Protein AF-0000000072250771 (afdb_homodimer)

Structure (mmCIF, N/CA/C/O backbone):
data_AF-0000000072250771-model_v1
#
loop_
_entity.id
_entity.type
_entity.pdbx_description
1 polymer 'IclR family transcriptional regulator, pca regulon regulatory protein'
#
loop_
_atom_site.group_PDB
_atom_site.id
_atom_site.type_symbol
_atom_site.label_atom_id
_atom_site.label_alt_id
_atom_site.label_comp_id
_atom_site.label_asym_id
_atom_site.label_entity_id
_atom_site.label_seq_id
_atom_site.pdbx_PDB_ins_code
_atom_site.Cartn_x
_atom_site.Cartn_y
_atom_site.Cartn_z
_atom_site.occupancy
_atom_site.B_iso_or_equiv
_atom_site.auth_seq_id
_atom_site.auth_comp_id
_atom_site.auth_asym_id
_atom_site.auth_atom_id
_atom_site.pdbx_PDB_model_num
ATOM 1 N N . MET A 1 1 ? -39.625 -20.531 2.582 1 34.91 1 MET A N 1
ATOM 2 C CA . MET A 1 1 ? -38.719 -19.891 3.533 1 34.91 1 MET A CA 1
ATOM 3 C C . MET A 1 1 ? -37.281 -19.938 3.031 1 34.91 1 MET A C 1
ATOM 5 O O . MET A 1 1 ? -36.812 -20.984 2.582 1 34.91 1 MET A O 1
ATOM 9 N N . PRO A 1 2 ? -36.719 -18.891 2.564 1 40.97 2 PRO A N 1
ATOM 10 C CA . PRO A 1 2 ? -35.406 -19.234 1.994 1 40.97 2 PRO A CA 1
ATOM 11 C C . PRO A 1 2 ? -34.562 -20.141 2.904 1 40.97 2 PRO A C 1
ATOM 13 O O . PRO A 1 2 ? -34.688 -20.062 4.129 1 40.97 2 PRO A O 1
ATOM 16 N N . SER A 1 3 ? -34.156 -21.312 2.637 1 45.94 3 SER A N 1
ATOM 17 C CA . SER A 1 3 ? -33.594 -22.359 3.475 1 45.94 3 SER A CA 1
ATOM 18 C C . SER A 1 3 ? -32.438 -21.812 4.32 1 45.94 3 SER A C 1
ATOM 20 O O . SER A 1 3 ? -31.531 -21.172 3.799 1 45.94 3 SER A O 1
ATOM 22 N N . LEU A 1 4 ? -32.594 -21.641 5.684 1 51.75 4 LEU A N 1
ATOM 23 C CA . LEU A 1 4 ? -31.766 -21.281 6.824 1 51.75 4 LEU A CA 1
ATOM 24 C C . LEU A 1 4 ? -30.344 -21.781 6.641 1 51.75 4 LEU A C 1
ATOM 26 O O . LEU A 1 4 ? -29.406 -21.266 7.281 1 51.75 4 LEU A O 1
ATOM 30 N N . ASP A 1 5 ? -29.984 -22.734 5.852 1 63.88 5 ASP A N 1
ATOM 31 C CA . ASP A 1 5 ? -28.703 -23.453 5.801 1 63.88 5 ASP A CA 1
ATOM 32 C C . ASP A 1 5 ? -27.969 -23.156 4.496 1 63.88 5 ASP A C 1
ATOM 34 O O . ASP A 1 5 ? -27.078 -23.922 4.094 1 63.88 5 ASP A O 1
ATOM 38 N N . ALA A 1 6 ? -28.234 -22.078 3.854 1 83.31 6 ALA A N 1
ATOM 39 C CA . ALA A 1 6 ? -27.656 -21.906 2.523 1 83.31 6 ALA A CA 1
ATOM 40 C C . ALA A 1 6 ? -26.266 -21.297 2.607 1 83.31 6 ALA A C 1
ATOM 42 O O . ALA A 1 6 ? -26 -20.453 3.48 1 83.31 6 ALA A O 1
ATOM 43 N N . PHE A 1 7 ? -25.375 -21.891 1.889 1 91.44 7 PHE A N 1
ATOM 44 C CA . PHE A 1 7 ? -23.984 -21.422 1.813 1 91.44 7 PHE A CA 1
ATOM 45 C C . PHE A 1 7 ? -23.734 -20.703 0.499 1 91.44 7 PHE A C 1
ATOM 47 O O . PHE A 1 7 ? -24.344 -21.031 -0.524 1 91.44 7 PHE A O 1
ATOM 54 N N . LEU A 1 8 ? -23.016 -19.594 0.666 1 91.75 8 LEU A N 1
ATOM 55 C CA . LEU A 1 8 ? -22.438 -18.938 -0.507 1 91.75 8 LEU A CA 1
ATOM 56 C C . LEU A 1 8 ? -21.031 -19.453 -0.771 1 91.75 8 LEU A C 1
ATOM 58 O O . LEU A 1 8 ? -20.25 -19.672 0.166 1 91.75 8 LEU A O 1
ATOM 62 N N . GLU A 1 9 ? -20.75 -19.703 -1.998 1 90.81 9 GLU A N 1
ATOM 63 C CA . GLU A 1 9 ? -19.406 -20.125 -2.393 1 90.81 9 GLU A CA 1
ATOM 64 C C . GLU A 1 9 ? -18.75 -19.078 -3.299 1 90.81 9 GLU A C 1
ATOM 66 O O . GLU A 1 9 ? -19.344 -18.672 -4.301 1 90.81 9 GLU A O 1
ATOM 71 N N . HIS A 1 10 ? -17.594 -18.641 -2.896 1 87.94 10 HIS A N 1
ATOM 72 C CA . HIS A 1 10 ? -16.875 -17.672 -3.713 1 87.94 10 HIS A CA 1
ATOM 73 C C . HIS A 1 10 ? -16.5 -18.266 -5.066 1 87.94 10 HIS A C 1
ATOM 75 O O . HIS A 1 10 ? -15.953 -19.375 -5.133 1 87.94 10 HIS A O 1
ATOM 81 N N . PRO A 1 11 ? -16.703 -17.625 -6.059 1 77.5 11 PRO A N 1
ATOM 82 C CA . PRO A 1 11 ? -16.547 -18.203 -7.398 1 77.5 11 PRO A CA 1
ATOM 83 C C . PRO A 1 11 ? -15.109 -18.594 -7.707 1 77.5 11 PRO A C 1
ATOM 85 O O . PRO A 1 11 ? -14.875 -19.609 -8.375 1 77.5 11 PRO A O 1
ATOM 88 N N . ASN A 1 12 ? -14.156 -17.875 -7.164 1 75.56 12 ASN A N 1
ATOM 89 C CA . ASN A 1 12 ? -12.758 -18.125 -7.527 1 75.56 12 ASN A CA 1
ATOM 90 C C . ASN A 1 12 ? -12.031 -18.922 -6.441 1 75.56 12 ASN A C 1
ATOM 92 O O . ASN A 1 12 ? -11.406 -19.938 -6.723 1 75.56 12 ASN A O 1
ATOM 96 N N . SER A 1 13 ? -12.227 -18.516 -5.219 1 78.44 13 SER A N 1
ATOM 97 C CA . SER A 1 13 ? -11.469 -19.125 -4.129 1 78.44 13 SER A CA 1
ATOM 98 C C . SER A 1 13 ? -12.18 -20.359 -3.588 1 78.44 13 SER A C 1
ATOM 100 O O . SER A 1 13 ? -11.586 -21.141 -2.848 1 78.44 13 SER A O 1
ATOM 102 N N . HIS A 1 14 ? -13.531 -20.5 -3.83 1 81.44 14 HIS A N 1
ATOM 103 C CA . HIS A 1 14 ? -14.367 -21.609 -3.389 1 81.44 14 HIS A CA 1
ATOM 104 C C . HIS A 1 14 ? -14.555 -21.594 -1.874 1 81.44 14 HIS A C 1
ATOM 106 O O . HIS A 1 14 ? -14.938 -22.594 -1.279 1 81.44 14 HIS A O 1
ATOM 112 N N . GLU A 1 15 ? -14.203 -20.484 -1.358 1 88.19 15 GLU A N 1
ATOM 113 C CA . GLU A 1 15 ? -14.508 -20.281 0.056 1 88.19 15 GLU A CA 1
ATOM 114 C C . GLU A 1 15 ? -16.016 -20.234 0.296 1 88.19 15 GLU A C 1
ATOM 116 O O . GLU A 1 15 ? -16.75 -19.656 -0.504 1 88.19 15 GLU A O 1
ATOM 121 N N . LYS A 1 16 ? -16.438 -20.828 1.458 1 93.56 16 LYS A N 1
ATOM 122 C CA . LYS A 1 16 ? -17.875 -20.891 1.75 1 93.56 16 LYS A CA 1
ATOM 123 C C . LYS A 1 16 ? -18.219 -20.062 2.994 1 93.56 16 LYS A C 1
ATOM 125 O O . LYS A 1 16 ? -17.391 -19.953 3.906 1 93.56 16 LYS A O 1
ATOM 130 N N . ILE A 1 17 ? -19.375 -19.438 2.924 1 94.38 17 ILE A N 1
ATOM 131 C CA . ILE A 1 17 ? -19.891 -18.688 4.066 1 94.38 17 ILE A CA 1
ATOM 132 C C . ILE A 1 17 ? -21.406 -18.875 4.168 1 94.38 17 ILE A C 1
ATOM 134 O O . ILE A 1 17 ? -22.094 -18.953 3.148 1 94.38 17 ILE A O 1
ATOM 138 N N . ARG A 1 18 ? -21.828 -19.031 5.387 1 94.75 18 ARG A N 1
ATOM 139 C CA . ARG A 1 18 ? -23.281 -19.062 5.559 1 94.75 18 ARG A CA 1
ATOM 140 C C . ARG A 1 18 ? -23.922 -17.766 5.078 1 94.75 18 ARG A C 1
ATOM 142 O O . ARG A 1 18 ? -23.391 -16.672 5.336 1 94.75 18 ARG A O 1
ATOM 149 N N . GLN A 1 19 ? -25 -17.891 4.445 1 93.25 19 GLN A N 1
ATOM 150 C CA . GLN A 1 19 ? -25.688 -16.719 3.893 1 93.25 19 GLN A CA 1
ATOM 151 C C . GLN A 1 19 ? -26.031 -15.711 4.988 1 93.25 19 GLN A C 1
ATOM 153 O O . GLN A 1 19 ? -25.922 -14.5 4.777 1 93.25 19 GLN A O 1
ATOM 158 N N . GLU A 1 20 ? -26.406 -16.188 6.098 1 93.19 20 GLU A N 1
ATOM 159 C CA . GLU A 1 20 ? -26.828 -15.32 7.195 1 93.19 20 GLU A CA 1
ATOM 160 C C . GLU A 1 20 ? -25.641 -14.547 7.766 1 93.19 20 GLU A C 1
ATOM 162 O O . GLU A 1 20 ? -25.812 -13.516 8.422 1 93.19 20 GLU A O 1
ATOM 167 N N . ASP A 1 21 ? -24.453 -15.039 7.547 1 94.75 21 ASP A N 1
ATOM 168 C CA . ASP A 1 21 ? -23.25 -14.414 8.086 1 94.75 21 ASP A CA 1
ATOM 169 C C . ASP A 1 21 ? -22.688 -13.383 7.109 1 94.75 21 ASP A C 1
ATOM 171 O O . ASP A 1 21 ? -21.891 -12.523 7.496 1 94.75 21 ASP A O 1
ATOM 175 N N . TYR A 1 22 ? -23.125 -13.477 5.883 1 96.12 22 TYR A N 1
ATOM 176 C CA . TYR A 1 22 ? -22.547 -12.672 4.812 1 96.12 22 TYR A CA 1
ATOM 177 C C . TYR A 1 22 ? -23.047 -11.234 4.879 1 96.12 22 TYR A C 1
ATOM 179 O O . TYR A 1 22 ? -24.25 -11 4.934 1 96.12 22 TYR A O 1
ATOM 187 N N . ILE A 1 23 ? -22.125 -10.312 4.871 1 96.5 23 ILE A N 1
ATOM 188 C CA . ILE A 1 23 ? -22.484 -8.898 4.895 1 96.5 23 ILE A CA 1
ATOM 189 C C . ILE A 1 23 ? -22.328 -8.305 3.496 1 96.5 23 ILE A C 1
ATOM 191 O O . ILE A 1 23 ? -21.25 -7.836 3.135 1 96.5 23 ILE A O 1
ATOM 195 N N . ALA A 1 24 ? -23.422 -8.164 2.816 1 94.19 24 ALA A N 1
ATOM 196 C CA . ALA A 1 24 ? -23.438 -7.754 1.415 1 94.19 24 ALA A CA 1
ATOM 197 C C . ALA A 1 24 ? -22.938 -6.32 1.257 1 94.19 24 ALA A C 1
ATOM 199 O O . ALA A 1 24 ? -22.234 -6.004 0.293 1 94.19 24 ALA A O 1
ATOM 200 N N . GLY A 1 25 ? -23.344 -5.441 2.172 1 94.44 25 GLY A N 1
ATOM 201 C CA . GLY A 1 25 ? -22.922 -4.051 2.098 1 94.44 25 GLY A CA 1
ATOM 202 C C . GLY A 1 25 ? -21.406 -3.881 2.152 1 94.44 25 GLY A C 1
ATOM 203 O O . GLY A 1 25 ? -20.859 -3.035 1.451 1 94.44 25 GLY A O 1
ATOM 204 N N . LEU A 1 26 ? -20.828 -4.691 2.977 1 96.5 26 LEU A N 1
ATOM 205 C CA . LEU A 1 26 ? -19.375 -4.676 3.059 1 96.5 26 LEU A CA 1
ATOM 206 C C . LEU A 1 26 ? -18.75 -5.156 1.753 1 96.5 26 LEU A C 1
ATOM 208 O O . LEU A 1 26 ? -17.859 -4.508 1.211 1 96.5 26 LEU A O 1
ATOM 212 N N . ALA A 1 27 ? -19.234 -6.242 1.242 1 96.12 27 ALA A N 1
ATOM 213 C CA . ALA A 1 27 ? -18.703 -6.832 0.017 1 96.12 27 ALA A CA 1
ATOM 214 C C . ALA A 1 27 ? -18.812 -5.859 -1.153 1 96.12 27 ALA A C 1
ATOM 216 O O . ALA A 1 27 ? -17.859 -5.676 -1.907 1 96.12 27 ALA A O 1
ATOM 217 N N . LYS A 1 28 ? -19.922 -5.234 -1.269 1 95.56 28 LYS A N 1
ATOM 218 C CA . LYS A 1 28 ? -20.156 -4.285 -2.354 1 95.56 28 LYS A CA 1
ATOM 219 C C . LYS A 1 28 ? -19.234 -3.068 -2.219 1 95.56 28 LYS A C 1
ATOM 221 O O . LYS A 1 28 ? -18.719 -2.568 -3.215 1 95.56 28 LYS A O 1
ATOM 226 N N . GLY A 1 29 ? -19.094 -2.617 -0.997 1 96.31 29 GLY A N 1
ATOM 227 C CA . GLY A 1 29 ? -18.203 -1.484 -0.758 1 96.31 29 GLY A CA 1
ATOM 228 C C . GLY A 1 29 ? -16.766 -1.766 -1.12 1 96.31 29 GLY A C 1
ATOM 229 O O . GLY A 1 29 ? -16.094 -0.926 -1.729 1 96.31 29 GLY A O 1
ATOM 230 N N . LEU A 1 30 ? -16.297 -2.957 -0.752 1 96 30 LEU A N 1
ATOM 231 C CA . LEU A 1 30 ? -14.922 -3.344 -1.074 1 96 30 LEU A CA 1
ATOM 232 C C . LEU A 1 30 ? -14.75 -3.521 -2.578 1 96 30 LEU A C 1
ATOM 234 O O . LEU A 1 30 ? -13.719 -3.131 -3.139 1 96 30 LEU A O 1
ATOM 238 N N . ALA A 1 31 ? -15.742 -4.07 -3.201 1 94.44 31 ALA A N 1
ATOM 239 C CA . ALA A 1 31 ? -15.711 -4.199 -4.656 1 94.44 31 ALA A CA 1
ATOM 240 C C . ALA A 1 31 ? -15.641 -2.832 -5.328 1 94.44 31 ALA A C 1
ATOM 242 O O . ALA A 1 31 ? -14.969 -2.668 -6.344 1 94.44 31 ALA A O 1
ATOM 243 N N . LEU A 1 32 ? -16.344 -1.895 -4.797 1 95.31 32 LEU A N 1
ATOM 244 C CA . LEU A 1 32 ? -16.312 -0.538 -5.336 1 95.31 32 LEU A CA 1
ATOM 245 C C . LEU A 1 32 ? -14.922 0.071 -5.227 1 95.31 32 LEU A C 1
ATOM 247 O O . LEU A 1 32 ? -14.438 0.687 -6.176 1 95.31 32 LEU A O 1
ATOM 251 N N . LEU A 1 33 ? -14.266 -0.09 -4.094 1 94.5 33 LEU A N 1
ATOM 252 C CA . LEU A 1 33 ? -12.898 0.411 -3.938 1 94.5 33 LEU A CA 1
ATOM 253 C C . LEU A 1 33 ? -11.969 -0.227 -4.961 1 94.5 33 LEU A C 1
ATOM 255 O O . LEU A 1 33 ? -11.094 0.446 -5.516 1 94.5 33 LEU A O 1
ATOM 259 N N . GLU A 1 34 ? -12.234 -1.475 -5.246 1 91.94 34 GLU A N 1
ATOM 260 C CA . GLU A 1 34 ? -11.398 -2.209 -6.195 1 91.94 34 GLU A CA 1
ATOM 261 C C . GLU A 1 34 ? -11.68 -1.77 -7.629 1 91.94 34 GLU A C 1
ATOM 263 O O . GLU A 1 34 ? -10.914 -2.088 -8.539 1 91.94 34 GLU A O 1
ATOM 268 N N . ALA A 1 35 ? -12.781 -1.077 -7.816 1 92.56 35 ALA A N 1
ATOM 269 C CA . ALA A 1 35 ? -13.148 -0.656 -9.164 1 92.56 35 ALA A CA 1
ATOM 270 C C . ALA A 1 35 ? -12.211 0.436 -9.672 1 92.56 35 ALA A C 1
ATOM 272 O O . ALA A 1 35 ? -12.141 0.688 -10.883 1 92.56 35 ALA A O 1
ATOM 273 N N . PHE A 1 36 ? -11.547 1.096 -8.742 1 92.69 36 PHE A N 1
ATOM 274 C CA . PHE A 1 36 ? -10.586 2.121 -9.125 1 92.69 36 PHE A CA 1
ATOM 275 C C . PHE A 1 36 ? -9.258 1.491 -9.516 1 92.69 36 PHE A C 1
ATOM 277 O O . PHE A 1 36 ? -8.906 0.408 -9.039 1 92.69 36 PHE A O 1
ATOM 284 N N . GLY A 1 37 ? -8.484 2.125 -10.461 1 82.44 37 GLY A N 1
ATOM 285 C CA . GLY A 1 37 ? -7.203 1.601 -10.898 1 82.44 37 GLY A CA 1
ATOM 286 C C . GLY A 1 37 ? -6.48 2.529 -11.859 1 82.44 37 GLY A C 1
ATOM 287 O O . GLY A 1 37 ? -6.855 3.693 -12.008 1 82.44 37 GLY A O 1
ATOM 288 N N . THR A 1 38 ? -5.469 2.041 -12.461 1 73.44 38 THR A N 1
ATOM 289 C CA . THR A 1 38 ? -4.586 2.836 -13.305 1 73.44 38 THR A CA 1
ATOM 290 C C . THR A 1 38 ? -5.359 3.451 -14.469 1 73.44 38 THR A C 1
ATOM 292 O O . THR A 1 38 ? -5.211 4.637 -14.758 1 73.44 38 THR A O 1
ATOM 295 N N . ASP A 1 39 ? -6.184 2.727 -15.047 1 76.12 39 ASP A N 1
ATOM 296 C CA . ASP A 1 39 ? -6.941 3.246 -16.188 1 76.12 39 ASP A CA 1
ATOM 297 C C . ASP A 1 39 ? -8.289 3.809 -15.727 1 76.12 39 ASP A C 1
ATOM 299 O O . ASP A 1 39 ? -9.133 4.156 -16.562 1 76.12 39 ASP A O 1
ATOM 303 N N . ARG A 1 40 ? -8.383 3.896 -14.406 1 82.88 40 ARG A N 1
ATOM 304 C CA . ARG A 1 40 ? -9.656 4.301 -13.82 1 82.88 40 ARG A CA 1
ATOM 305 C C . ARG A 1 40 ? -9.438 5.113 -12.547 1 82.88 40 ARG A C 1
ATOM 307 O O . ARG A 1 40 ? -9.961 4.762 -11.484 1 82.88 40 ARG A O 1
ATOM 314 N N . GLN A 1 41 ? -8.812 6.195 -12.859 1 87.12 41 GLN A N 1
ATOM 315 C CA . GLN A 1 41 ? -8.43 6.996 -11.695 1 87.12 41 GLN A CA 1
ATOM 316 C C . GLN A 1 41 ? -9.625 7.754 -11.133 1 87.12 41 GLN A C 1
ATOM 318 O O . GLN A 1 41 ? -9.727 7.953 -9.922 1 87.12 41 GLN A O 1
ATOM 323 N N . ARG A 1 42 ? -10.492 8.148 -12.07 1 94.19 42 ARG A N 1
ATOM 324 C CA . ARG A 1 42 ? -11.711 8.867 -11.719 1 94.19 42 ARG A CA 1
ATOM 325 C C . ARG A 1 42 ? -12.945 8.172 -12.289 1 94.19 42 ARG A C 1
ATOM 327 O O . ARG A 1 42 ? -12.969 7.824 -13.469 1 94.19 42 ARG A O 1
ATOM 334 N N . LEU A 1 43 ? -13.867 7.938 -11.477 1 96.5 43 LEU A N 1
ATOM 335 C CA . LEU A 1 43 ? -15.094 7.289 -11.93 1 96.5 43 LEU A CA 1
ATOM 336 C C . LEU A 1 43 ? -16.328 8.078 -11.484 1 96.5 43 LEU A C 1
ATOM 338 O O . LEU A 1 43 ? -16.344 8.633 -10.383 1 96.5 43 LEU A O 1
ATOM 342 N N . ASN A 1 44 ? -17.266 8.148 -12.312 1 97.38 44 ASN A N 1
ATOM 343 C CA . ASN A 1 44 ? -18.547 8.711 -11.898 1 97.38 44 ASN A CA 1
ATOM 344 C C . ASN A 1 44 ? -19.516 7.617 -11.438 1 97.38 44 ASN A C 1
ATOM 346 O O . ASN A 1 44 ? -19.172 6.434 -11.453 1 97.38 44 ASN A O 1
ATOM 350 N N . VAL A 1 45 ? -20.641 8.062 -11.047 1 97.5 45 VAL A N 1
ATOM 351 C CA . VAL A 1 45 ? -21.609 7.156 -10.453 1 97.5 45 VAL A CA 1
ATOM 352 C C . VAL A 1 45 ? -22 6.074 -11.461 1 97.5 45 VAL A C 1
ATOM 354 O O . VAL A 1 45 ? -22.062 4.895 -11.117 1 97.5 45 VAL A O 1
ATOM 357 N N . THR A 1 46 ? -22.141 6.43 -12.656 1 97.38 46 THR A N 1
ATOM 358 C CA . THR A 1 46 ? -22.562 5.508 -13.711 1 97.38 46 THR A CA 1
ATOM 359 C C . THR A 1 46 ? -21.469 4.469 -13.969 1 97.38 46 THR A C 1
ATOM 361 O O . THR A 1 46 ? -21.75 3.273 -14.062 1 97.38 46 THR A O 1
ATOM 364 N N . GLN A 1 47 ? -20.312 4.914 -14.07 1 96.69 47 GLN A N 1
ATOM 365 C CA . GLN A 1 47 ? -19.172 4.031 -14.32 1 96.69 47 GLN A CA 1
ATOM 366 C C . GLN A 1 47 ? -18.969 3.049 -13.172 1 96.69 47 GLN A C 1
ATOM 368 O O . GLN A 1 47 ? -18.688 1.87 -13.398 1 96.69 47 GLN A O 1
ATOM 373 N N . VAL A 1 48 ? -19.156 3.516 -11.961 1 96.56 48 VAL A N 1
ATOM 374 C CA . VAL A 1 48 ? -19.031 2.656 -10.789 1 96.56 48 VAL A CA 1
ATOM 375 C C . VAL A 1 48 ? -20.141 1.603 -10.797 1 96.56 48 VAL A C 1
ATOM 377 O O . VAL A 1 48 ? -19.875 0.42 -10.562 1 96.56 48 VAL A O 1
ATOM 380 N N . ALA A 1 49 ? -21.328 2.047 -11.094 1 97.31 49 ALA A N 1
ATOM 381 C CA . ALA A 1 49 ? -22.453 1.122 -11.148 1 97.31 49 ALA A CA 1
ATOM 382 C C . ALA A 1 49 ? -22.219 0.03 -12.188 1 97.31 49 ALA A C 1
ATOM 384 O O . ALA A 1 49 ? -22.422 -1.154 -11.914 1 97.31 49 ALA A O 1
ATOM 385 N N . GLU A 1 50 ? -21.75 0.365 -13.305 1 95.94 50 GLU A N 1
ATOM 386 C CA . GLU A 1 50 ? -21.484 -0.568 -14.398 1 95.94 50 GLU A CA 1
ATOM 387 C C . GLU A 1 50 ? -20.375 -1.555 -14.039 1 95.94 50 GLU A C 1
ATOM 389 O O . GLU A 1 50 ? -20.516 -2.756 -14.281 1 95.94 50 GLU A O 1
ATOM 394 N N . ARG A 1 51 ? -19.438 -1.13 -13.367 1 92.69 51 ARG A N 1
ATOM 395 C CA . ARG A 1 51 ? -18.25 -1.947 -13.086 1 92.69 51 ARG A CA 1
ATOM 396 C C . ARG A 1 51 ? -18.516 -2.895 -11.914 1 92.69 51 ARG A C 1
ATOM 398 O O . ARG A 1 51 ? -17.938 -3.979 -11.852 1 92.69 51 ARG A O 1
ATOM 405 N N . THR A 1 52 ? -19.375 -2.494 -11.039 1 94.12 52 THR A N 1
ATOM 406 C CA . THR A 1 52 ? -19.594 -3.291 -9.836 1 94.12 52 THR A CA 1
ATOM 407 C C . THR A 1 52 ? -20.875 -4.105 -9.945 1 94.12 52 THR A C 1
ATOM 409 O O . THR A 1 52 ? -21.109 -5.012 -9.148 1 94.12 52 THR A O 1
ATOM 412 N N . GLY A 1 53 ? -21.734 -3.756 -10.867 1 94.62 53 GLY A N 1
ATOM 413 C CA . GLY A 1 53 ? -22.984 -4.48 -11.07 1 94.62 53 GLY A CA 1
ATOM 414 C C . GLY A 1 53 ? -24.062 -4.082 -10.094 1 94.62 53 GLY A C 1
ATOM 415 O O . GLY A 1 53 ? -25.047 -4.809 -9.922 1 94.62 53 GLY A O 1
ATOM 416 N N . ILE A 1 54 ? -23.906 -2.979 -9.391 1 95.75 54 ILE A N 1
ATOM 417 C CA . ILE A 1 54 ? -24.922 -2.51 -8.469 1 95.75 54 ILE A CA 1
ATOM 418 C C . ILE A 1 54 ? -25.734 -1.382 -9.117 1 95.75 54 ILE A C 1
ATOM 420 O O . ILE A 1 54 ? -25.344 -0.867 -10.172 1 95.75 54 ILE A O 1
ATOM 424 N N . SER A 1 55 ? -26.891 -1.032 -8.516 1 96.69 55 SER A N 1
ATOM 425 C CA . SER A 1 55 ? -27.734 0.038 -9.055 1 96.69 55 SER A CA 1
ATOM 426 C C . SER A 1 55 ? -27.047 1.396 -8.906 1 96.69 55 SER A C 1
ATOM 428 O O . SER A 1 55 ? -26.188 1.57 -8.047 1 96.69 55 SER A O 1
ATOM 430 N N . ARG A 1 56 ? -27.469 2.314 -9.703 1 96.88 56 ARG A N 1
ATOM 431 C CA . ARG A 1 56 ? -26.938 3.674 -9.617 1 96.88 56 ARG A CA 1
ATOM 432 C C . ARG A 1 56 ? -27.234 4.281 -8.242 1 96.88 56 ARG A C 1
ATOM 434 O O . ARG A 1 56 ? -26.391 5.004 -7.695 1 96.88 56 ARG A O 1
ATOM 441 N N . THR A 1 57 ? -28.359 4 -7.785 1 96.88 57 THR A N 1
ATOM 442 C CA . THR A 1 57 ? -28.75 4.508 -6.469 1 96.88 57 THR A CA 1
ATOM 443 C C . THR A 1 57 ? -27.812 3.969 -5.391 1 96.88 57 THR A C 1
ATOM 445 O O . THR A 1 57 ? -27.328 4.727 -4.551 1 96.88 57 THR A O 1
ATOM 448 N N . ALA A 1 58 ? -27.578 2.703 -5.426 1 96.75 58 ALA A N 1
ATOM 449 C CA . ALA A 1 58 ? -26.641 2.094 -4.477 1 96.75 58 ALA A CA 1
ATOM 450 C C . ALA A 1 58 ? -25.234 2.662 -4.645 1 96.75 58 ALA A C 1
ATOM 452 O O . ALA A 1 58 ? -24.578 2.994 -3.66 1 96.75 58 ALA A O 1
ATOM 453 N N . ALA A 1 59 ? -24.812 2.762 -5.883 1 97.75 59 ALA A N 1
ATOM 454 C CA . ALA A 1 59 ? -23.484 3.301 -6.168 1 97.75 59 ALA A CA 1
ATOM 455 C C . ALA A 1 59 ? -23.312 4.688 -5.555 1 97.75 59 ALA A C 1
ATOM 457 O O . ALA A 1 59 ? -22.266 4.988 -4.957 1 97.75 59 ALA A O 1
ATOM 458 N N . ARG A 1 60 ? -24.281 5.449 -5.695 1 97.38 60 ARG A N 1
ATOM 459 C CA . ARG A 1 60 ? -24.234 6.797 -5.141 1 97.38 60 ARG A CA 1
ATOM 460 C C . ARG A 1 60 ? -24.078 6.762 -3.623 1 97.38 60 ARG A C 1
ATOM 462 O O . ARG A 1 60 ? -23.281 7.516 -3.057 1 97.38 60 ARG A O 1
ATOM 469 N N . ARG A 1 61 ? -24.812 5.945 -2.998 1 97.75 61 ARG A N 1
ATOM 470 C CA . ARG A 1 61 ? -24.75 5.84 -1.544 1 97.75 61 ARG A CA 1
ATOM 471 C C . ARG A 1 61 ? -23.359 5.355 -1.101 1 97.75 61 ARG A C 1
ATOM 473 O O . ARG A 1 61 ? -22.797 5.867 -0.131 1 97.75 61 ARG A O 1
ATOM 480 N N . TYR A 1 62 ? -22.875 4.367 -1.792 1 98.12 62 TYR A N 1
ATOM 481 C CA . TYR A 1 62 ? -21.562 3.848 -1.463 1 98.12 62 TYR A CA 1
ATOM 482 C C . TYR A 1 62 ? -20.484 4.918 -1.657 1 98.12 62 TYR A C 1
ATOM 484 O O . TYR A 1 62 ? -19.609 5.098 -0.803 1 98.12 62 TYR A O 1
ATOM 492 N N . LEU A 1 63 ? -20.578 5.598 -2.758 1 98.25 63 LEU A N 1
ATOM 493 C CA . LEU A 1 63 ? -19.625 6.656 -3.051 1 98.25 63 LEU A CA 1
ATOM 494 C C . LEU A 1 63 ? -19.672 7.746 -1.986 1 98.25 63 LEU A C 1
ATOM 496 O O . LEU A 1 63 ? -18.625 8.188 -1.497 1 98.25 63 LEU A O 1
ATOM 500 N N . LYS A 1 64 ? -20.812 8.156 -1.606 1 97.56 64 LYS A N 1
ATOM 501 C CA . LYS A 1 64 ? -20.969 9.195 -0.594 1 97.56 64 LYS A CA 1
ATOM 502 C C . LYS A 1 64 ? -20.453 8.727 0.764 1 97.56 64 LYS A C 1
ATOM 504 O O . LYS A 1 64 ? -19.844 9.5 1.502 1 97.56 64 LYS A O 1
ATOM 509 N N . THR A 1 65 ? -20.75 7.496 1.099 1 97.94 65 THR A N 1
ATOM 510 C CA . THR A 1 65 ? -20.266 6.941 2.357 1 97.94 65 THR A CA 1
ATOM 511 C C . THR A 1 65 ? -18.734 6.898 2.379 1 97.94 65 THR A C 1
ATOM 513 O O . THR A 1 65 ? -18.125 7.285 3.371 1 97.94 65 THR A O 1
ATOM 516 N N . LEU A 1 66 ? -18.156 6.453 1.291 1 97.81 66 LEU A N 1
ATOM 517 C CA . LEU A 1 66 ? -16.703 6.371 1.2 1 97.81 66 LEU A CA 1
ATOM 518 C C . LEU A 1 66 ? -16.078 7.762 1.237 1 97.81 66 LEU A C 1
ATOM 520 O O . LEU A 1 66 ? -14.984 7.941 1.79 1 97.81 66 LEU A O 1
ATOM 524 N N . LYS A 1 67 ? -16.734 8.734 0.63 1 97.44 67 LYS A N 1
ATOM 525 C CA . LYS A 1 67 ? -16.297 10.117 0.731 1 97.44 67 LYS A CA 1
ATOM 526 C C . LYS A 1 67 ? -16.375 10.617 2.172 1 97.44 67 LYS A C 1
ATOM 528 O O . LYS A 1 67 ? -15.414 11.203 2.682 1 97.44 67 LYS A O 1
ATOM 533 N N . TYR A 1 68 ? -17.484 10.336 2.803 1 97.19 68 TYR A N 1
ATOM 534 C CA . TYR A 1 68 ? -17.703 10.719 4.191 1 97.19 68 TYR A CA 1
ATOM 535 C C . TYR A 1 68 ? -16.625 10.141 5.094 1 97.19 68 TYR A C 1
ATOM 537 O O . TYR A 1 68 ? -16.141 10.812 6.012 1 97.19 68 TYR A O 1
ATOM 545 N N . LEU A 1 69 ? -16.188 8.914 4.77 1 96 69 LEU A N 1
ATOM 546 C CA . LEU A 1 69 ? -15.203 8.203 5.59 1 96 69 LEU A CA 1
ATOM 547 C C . LEU A 1 69 ? -13.781 8.602 5.211 1 96 69 LEU A C 1
ATOM 549 O O . LEU A 1 69 ? -12.82 8.188 5.859 1 96 69 LEU A O 1
ATOM 553 N N . GLY A 1 70 ? -13.57 9.281 4.129 1 95.56 70 GLY A N 1
ATOM 554 C CA . GLY A 1 70 ? -12.273 9.836 3.771 1 95.56 70 GLY A CA 1
ATOM 555 C C . GLY A 1 70 ? -11.523 8.992 2.76 1 95.56 70 GLY A C 1
ATOM 556 O O . GLY A 1 70 ? -10.375 9.297 2.416 1 95.56 70 GLY A O 1
ATOM 557 N N . TYR A 1 71 ? -12.164 7.973 2.162 1 96.5 71 TYR A N 1
ATOM 558 C CA . TYR A 1 71 ? -11.477 7.07 1.242 1 96.5 71 TYR A CA 1
ATOM 559 C C . TYR A 1 71 ? -11.555 7.59 -0.188 1 96.5 71 TYR A C 1
ATOM 561 O O . TYR A 1 71 ? -10.805 7.152 -1.058 1 96.5 71 TYR A O 1
ATOM 569 N N . LEU A 1 72 ? -12.547 8.445 -0.386 1 96.69 72 LEU A N 1
ATOM 570 C CA . LEU A 1 72 ? -12.719 9.047 -1.704 1 96.69 72 LEU A CA 1
ATOM 571 C C . LEU A 1 72 ? -12.82 10.57 -1.602 1 96.69 72 LEU A C 1
ATOM 573 O O . LEU A 1 72 ? -13.195 11.102 -0.555 1 96.69 72 LEU A O 1
ATOM 577 N N . GLU A 1 73 ? -12.383 11.234 -2.652 1 95.69 73 GLU A N 1
ATOM 578 C CA . GLU A 1 73 ? -12.688 12.641 -2.904 1 95.69 73 GLU A CA 1
ATOM 579 C C . GLU A 1 73 ? -13.492 12.805 -4.188 1 95.69 73 GLU A C 1
ATOM 581 O O . GLU A 1 73 ? -13.625 11.867 -4.973 1 95.69 73 GLU A O 1
ATOM 586 N N . THR A 1 74 ? -14.109 13.977 -4.348 1 96.31 74 THR A N 1
ATOM 587 C CA . THR A 1 74 ? -14.984 14.188 -5.496 1 96.31 74 THR A CA 1
ATOM 588 C C . THR A 1 74 ? -14.984 15.656 -5.91 1 96.31 74 THR A C 1
ATOM 590 O O . THR A 1 74 ? -14.727 16.531 -5.086 1 96.31 74 THR A O 1
ATOM 593 N N . ASP A 1 75 ? -15.133 15.875 -7.168 1 94.19 75 ASP A N 1
ATOM 594 C CA . ASP A 1 75 ? -15.461 17.203 -7.664 1 94.19 75 ASP A CA 1
ATOM 595 C C . ASP A 1 75 ? -16.953 17.312 -7.996 1 94.19 75 ASP A C 1
ATOM 597 O O . ASP A 1 75 ? -17.344 18.078 -8.891 1 94.19 75 ASP A O 1
ATOM 601 N N . GLU A 1 76 ? -17.719 16.406 -7.375 1 92.25 76 GLU A N 1
ATOM 602 C CA . GLU A 1 76 ? -19.172 16.359 -7.52 1 92.25 76 GLU A CA 1
ATOM 603 C C . GLU A 1 76 ? -19.578 15.5 -8.719 1 92.25 76 GLU A C 1
ATOM 605 O O . GLU A 1 76 ? -20.688 14.969 -8.766 1 92.25 76 GLU A O 1
ATOM 610 N N . HIS A 1 77 ? -18.625 15.375 -9.656 1 95 77 HIS A N 1
ATOM 611 C CA . HIS A 1 77 ? -18.953 14.57 -10.836 1 95 77 HIS A CA 1
ATOM 612 C C . HIS A 1 77 ? -18.188 13.258 -10.828 1 95 77 HIS A C 1
ATOM 614 O O . HIS A 1 77 ? -18.734 12.211 -11.203 1 95 77 HIS A O 1
ATOM 620 N N . TYR A 1 78 ? -16.938 13.328 -10.461 1 96.88 78 TYR A N 1
ATOM 621 C CA . TYR A 1 78 ? -16.07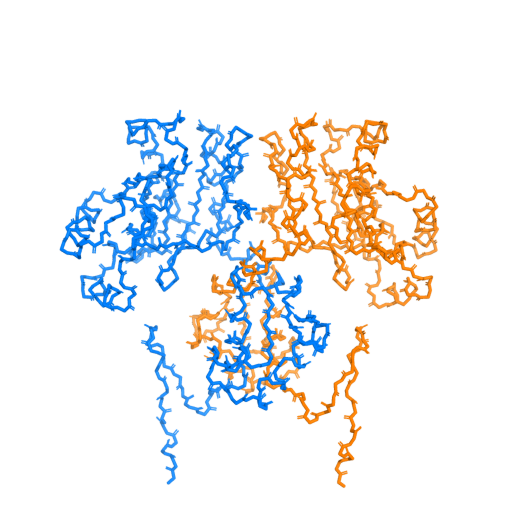8 12.156 -10.43 1 96.88 78 TYR A CA 1
ATOM 622 C C . TYR A 1 78 ? -15.555 11.898 -9.023 1 96.88 78 TYR A C 1
ATOM 624 O O . TYR A 1 78 ? -15.461 12.82 -8.211 1 96.88 78 TYR A O 1
ATOM 632 N N . PHE A 1 79 ? -15.281 10.656 -8.766 1 97.12 79 PHE A N 1
ATOM 633 C CA . PHE A 1 79 ? -14.688 10.219 -7.508 1 97.12 79 PHE A CA 1
ATOM 634 C C . PHE A 1 79 ? -13.328 9.578 -7.738 1 97.12 79 PHE A C 1
ATOM 636 O O . PHE A 1 79 ? -13.102 8.938 -8.766 1 97.12 79 PHE A O 1
ATOM 643 N N . TRP A 1 80 ? -12.375 9.766 -6.777 1 96.38 80 TRP A N 1
ATOM 644 C CA . TRP A 1 80 ? -11.078 9.109 -6.844 1 96.38 80 TRP A CA 1
ATOM 645 C C . TRP A 1 80 ? -10.578 8.75 -5.449 1 96.38 80 TRP A C 1
ATOM 647 O O . TRP A 1 80 ? -11.031 9.32 -4.453 1 96.38 80 TRP A O 1
ATOM 657 N N . LEU A 1 81 ? -9.703 7.824 -5.422 1 96.31 81 LEU A N 1
ATOM 658 C CA . LEU A 1 81 ? -9.172 7.312 -4.164 1 96.31 81 LEU A CA 1
ATOM 659 C C . LEU A 1 81 ? -8.305 8.359 -3.471 1 96.31 81 LEU A C 1
ATOM 661 O O . LEU A 1 81 ? -7.602 9.125 -4.133 1 96.31 81 LEU A O 1
ATOM 665 N N . THR A 1 82 ? -8.352 8.336 -2.143 1 95.5 82 THR A N 1
ATOM 666 C CA . THR A 1 82 ? -7.418 9.141 -1.355 1 95.5 82 THR A CA 1
ATOM 667 C C . THR A 1 82 ? -6.328 8.258 -0.749 1 95.5 82 THR A C 1
ATOM 669 O O . THR A 1 82 ? -6.418 7.027 -0.801 1 95.5 82 THR A O 1
ATOM 672 N N . HIS A 1 83 ? -5.363 8.906 -0.142 1 94.56 83 HIS A N 1
ATOM 673 C CA . HIS A 1 83 ? -4.246 8.219 0.492 1 94.56 83 HIS A CA 1
ATOM 674 C C . HIS A 1 83 ? -4.719 7.355 1.659 1 94.56 83 HIS A C 1
ATOM 676 O O . HIS A 1 83 ? -3.975 6.504 2.148 1 94.56 83 HIS A O 1
ATOM 682 N N . ARG A 1 84 ? -5.895 7.562 2.111 1 94.12 84 ARG A N 1
ATOM 683 C CA . ARG A 1 84 ? -6.387 6.84 3.281 1 94.12 84 ARG A CA 1
ATOM 684 C C . ARG A 1 84 ? -6.395 5.336 3.033 1 94.12 84 ARG A C 1
ATOM 686 O O . ARG A 1 84 ? -6.262 4.547 3.971 1 94.12 84 ARG A O 1
ATOM 693 N N . VAL A 1 85 ? -6.5 4.93 1.773 1 94.88 85 VAL A N 1
ATOM 694 C CA . VAL A 1 85 ? -6.52 3.508 1.442 1 94.88 85 VAL A CA 1
ATOM 695 C C . VAL A 1 85 ? -5.172 2.879 1.785 1 94.88 85 VAL A C 1
ATOM 697 O O . VAL A 1 85 ? -5.062 1.655 1.9 1 94.88 85 VAL A O 1
ATOM 700 N N . LEU A 1 86 ? -4.156 3.664 1.955 1 94.31 86 LEU A N 1
ATOM 701 C CA . LEU A 1 86 ? -2.834 3.15 2.285 1 94.31 86 LEU A CA 1
ATOM 702 C C . LEU A 1 86 ? -2.801 2.604 3.707 1 94.31 86 LEU A C 1
ATOM 704 O O . LEU A 1 86 ? -1.876 1.877 4.078 1 94.31 86 LEU A O 1
ATOM 708 N N . ARG A 1 87 ? -3.809 2.92 4.508 1 91.94 87 ARG A N 1
ATOM 709 C CA . ARG A 1 87 ? -3.883 2.424 5.879 1 91.94 87 ARG A CA 1
ATOM 710 C C . ARG A 1 87 ? -3.9 0.899 5.906 1 91.94 87 ARG A C 1
ATOM 712 O O . ARG A 1 87 ? -3.275 0.282 6.773 1 91.94 87 ARG A O 1
ATOM 719 N N . PHE A 1 88 ? -4.543 0.359 4.941 1 91.75 88 PHE A N 1
ATOM 720 C CA . PHE A 1 88 ? -4.688 -1.091 4.91 1 91.75 88 PHE A CA 1
ATOM 721 C C . PHE A 1 88 ? -3.365 -1.762 4.559 1 91.75 88 PHE A C 1
ATOM 723 O O . PHE A 1 88 ? -2.967 -2.734 5.199 1 91.75 88 PHE A O 1
ATOM 730 N N . SER A 1 89 ? -2.754 -1.241 3.566 1 90.69 89 SER A N 1
ATOM 731 C CA . SER A 1 89 ? -1.484 -1.824 3.146 1 90.69 89 SER A CA 1
ATOM 732 C C . SER A 1 89 ? -0.409 -1.634 4.211 1 90.69 89 SER A C 1
ATOM 734 O O . SER A 1 89 ? 0.446 -2.502 4.402 1 90.69 89 SER A O 1
ATOM 736 N N . SER A 1 90 ? -0.463 -0.477 4.859 1 89.19 90 SER A N 1
ATOM 737 C CA . SER A 1 90 ? 0.495 -0.217 5.93 1 89.19 90 SER A CA 1
ATOM 738 C C . SER A 1 90 ? 0.39 -1.264 7.031 1 89.19 90 SER A C 1
ATOM 740 O O . SER A 1 90 ? 1.406 -1.773 7.512 1 89.19 90 SER A O 1
ATOM 742 N N . SER A 1 91 ? -0.755 -1.564 7.43 1 88.56 91 SER A N 1
ATOM 743 C CA . SER A 1 91 ? -0.984 -2.545 8.484 1 88.56 91 SER A CA 1
ATOM 744 C C . SER A 1 91 ? -0.458 -3.92 8.086 1 88.56 91 SER A C 1
ATOM 746 O O . SER A 1 91 ? 0.196 -4.594 8.883 1 88.56 91 SER A O 1
ATOM 748 N N . TYR A 1 92 ? -0.681 -4.266 6.875 1 91.81 92 TYR A N 1
ATOM 749 C CA . TYR A 1 92 ? -0.217 -5.555 6.379 1 91.81 92 TYR A CA 1
ATOM 750 C C . TYR A 1 92 ? 1.304 -5.586 6.281 1 91.81 92 TYR A C 1
ATOM 752 O O . TYR A 1 92 ? 1.946 -6.496 6.812 1 91.81 92 TYR A O 1
ATOM 760 N N . LEU A 1 93 ? 1.866 -4.617 5.672 1 89.31 93 LEU A N 1
ATOM 761 C CA . LEU A 1 93 ? 3.297 -4.605 5.387 1 89.31 93 LEU A CA 1
ATOM 762 C C . LEU A 1 93 ? 4.105 -4.426 6.664 1 89.31 93 LEU A C 1
ATOM 764 O O . LEU A 1 93 ? 5.27 -4.828 6.73 1 89.31 93 LEU A O 1
ATOM 768 N N . SER A 1 94 ? 3.475 -3.871 7.645 1 84.25 94 SER A N 1
ATOM 769 C CA . SER A 1 94 ? 4.184 -3.65 8.898 1 84.25 94 SER A CA 1
ATOM 770 C C . SER A 1 94 ? 4.008 -4.832 9.852 1 84.25 94 SER A C 1
ATOM 772 O O . SER A 1 94 ? 4.637 -4.883 10.906 1 84.25 94 SER A O 1
ATOM 774 N N . SER A 1 95 ? 3.211 -5.809 9.492 1 83.44 95 SER A N 1
ATOM 775 C CA . SER A 1 95 ? 2.9 -6.801 10.516 1 83.44 95 SER A CA 1
ATOM 776 C C . SER A 1 95 ? 2.953 -8.219 9.945 1 83.44 95 SER A C 1
ATOM 778 O O . SER A 1 95 ? 3.096 -9.188 10.695 1 83.44 95 SER A O 1
ATOM 780 N N . ALA A 1 96 ? 2.799 -8.367 8.648 1 88.62 96 ALA A N 1
ATOM 781 C CA . ALA A 1 96 ? 2.74 -9.711 8.07 1 88.62 96 ALA A CA 1
ATOM 782 C C . ALA A 1 96 ? 4.059 -10.453 8.266 1 88.62 96 ALA A C 1
ATOM 784 O O . ALA A 1 96 ? 5.133 -9.852 8.172 1 88.62 96 ALA A O 1
ATOM 785 N N . HIS A 1 97 ? 3.953 -11.695 8.469 1 88 97 HIS A N 1
ATOM 786 C CA . HIS A 1 97 ? 5.09 -12.523 8.859 1 88 97 HIS A CA 1
ATOM 787 C C . HIS A 1 97 ? 6.078 -12.688 7.711 1 88 97 HIS A C 1
ATOM 789 O O . HIS A 1 97 ? 7.273 -12.414 7.871 1 88 97 HIS A O 1
ATOM 795 N N . LEU A 1 98 ? 5.633 -13.023 6.562 1 91.56 98 LEU A N 1
ATOM 796 C CA . LEU A 1 98 ? 6.512 -13.367 5.453 1 91.56 98 LEU A CA 1
ATOM 797 C C . LEU A 1 98 ? 7.297 -12.148 4.98 1 91.56 98 LEU A C 1
ATOM 799 O O . LEU A 1 98 ? 8.523 -12.211 4.848 1 91.56 98 LEU A O 1
ATOM 803 N N . PRO A 1 99 ? 6.629 -10.992 4.785 1 91.25 99 PRO A N 1
ATOM 804 C CA . PRO A 1 99 ? 7.418 -9.812 4.406 1 91.25 99 PRO A CA 1
ATOM 805 C C . PRO A 1 99 ? 8.469 -9.453 5.449 1 91.25 99 PRO A C 1
ATOM 807 O O . PRO A 1 99 ? 9.602 -9.109 5.094 1 91.25 99 PRO A O 1
ATOM 810 N N . LYS A 1 100 ? 8.156 -9.586 6.637 1 86.81 100 LYS A N 1
ATOM 811 C CA . LYS A 1 100 ? 9.062 -9.203 7.715 1 86.81 100 LYS A CA 1
ATOM 812 C C . LYS A 1 100 ? 10.297 -10.102 7.746 1 86.81 100 LYS A C 1
ATOM 814 O O . LYS A 1 100 ? 11.43 -9.617 7.801 1 86.81 100 LYS A O 1
ATOM 819 N N . VAL A 1 101 ? 10.078 -11.367 7.668 1 90 101 VAL A N 1
ATOM 820 C CA . VAL A 1 101 ? 11.188 -12.312 7.781 1 90 101 VAL A CA 1
ATOM 821 C C . VAL A 1 101 ? 12.031 -12.273 6.512 1 90 101 VAL A C 1
ATOM 823 O O . VAL A 1 101 ? 13.25 -12.461 6.562 1 90 101 VAL A O 1
ATOM 826 N N . ALA A 1 102 ? 11.438 -12 5.395 1 93.44 102 ALA A N 1
ATOM 827 C CA . ALA A 1 102 ? 12.133 -12.055 4.109 1 93.44 102 ALA A CA 1
ATOM 828 C C . ALA A 1 102 ? 13 -10.82 3.902 1 93.44 102 ALA A C 1
ATOM 830 O O . ALA A 1 102 ? 13.961 -10.852 3.123 1 93.44 102 ALA A O 1
ATOM 831 N N . GLN A 1 103 ? 12.68 -9.734 4.582 1 90.56 103 GLN A N 1
ATOM 832 C CA . GLN A 1 103 ? 13.273 -8.438 4.285 1 90.56 103 GLN A CA 1
ATOM 833 C C . GLN A 1 103 ? 14.797 -8.484 4.453 1 90.56 103 GLN A C 1
ATOM 835 O O . GLN A 1 103 ? 15.531 -8 3.588 1 90.56 103 GLN A O 1
ATOM 840 N N . SER A 1 104 ? 15.258 -9.062 5.523 1 89.06 104 SER A N 1
ATOM 841 C CA . SER A 1 104 ? 16.703 -9.109 5.77 1 89.06 104 SER A CA 1
ATOM 842 C C . SER A 1 104 ? 17.406 -9.969 4.73 1 89.06 104 SER A C 1
ATOM 844 O O . SER A 1 104 ? 18.531 -9.648 4.312 1 89.06 104 SER A O 1
ATOM 846 N N . PHE A 1 105 ? 16.781 -11.055 4.297 1 93.38 105 PHE A N 1
ATOM 847 C CA . PHE A 1 105 ? 17.359 -11.914 3.273 1 93.38 105 PHE A CA 1
ATOM 848 C C . PHE A 1 105 ? 17.484 -11.172 1.946 1 93.38 105 PHE A C 1
ATOM 850 O O . PHE A 1 105 ? 18.484 -11.297 1.249 1 93.38 105 PHE A O 1
ATOM 857 N N . LEU A 1 106 ? 16.453 -10.414 1.631 1 92.94 106 LEU A N 1
ATOM 858 C CA . LEU A 1 106 ? 16.453 -9.664 0.377 1 92.94 106 LEU A CA 1
ATOM 859 C C . LEU A 1 106 ? 17.547 -8.602 0.368 1 92.94 106 LEU A C 1
ATOM 861 O O . LEU A 1 106 ? 18.234 -8.43 -0.637 1 92.94 106 LEU A O 1
ATOM 865 N N . ASN A 1 107 ? 17.688 -7.977 1.466 1 87.25 107 ASN A N 1
ATOM 866 C CA . ASN A 1 107 ? 18.719 -6.949 1.575 1 87.25 107 ASN A CA 1
ATOM 867 C C . ASN A 1 107 ? 20.109 -7.543 1.441 1 87.25 107 ASN A C 1
ATOM 869 O O . ASN A 1 107 ? 20.984 -6.945 0.813 1 87.25 107 ASN A O 1
ATOM 873 N N . LEU A 1 108 ? 20.312 -8.711 2.055 1 90.62 108 LEU A N 1
ATOM 874 C CA . LEU A 1 108 ? 21.594 -9.391 1.965 1 90.62 108 LEU A CA 1
ATOM 875 C C . LEU A 1 108 ? 21.906 -9.781 0.524 1 90.62 108 LEU A C 1
ATOM 877 O O . LEU A 1 108 ? 23.031 -9.594 0.051 1 90.62 108 LEU A O 1
ATOM 881 N N . LEU A 1 109 ? 20.938 -10.273 -0.179 1 94.12 109 LEU A N 1
ATOM 882 C CA . LEU A 1 109 ? 21.109 -10.641 -1.58 1 94.12 109 LEU A CA 1
ATOM 883 C C . LEU A 1 109 ? 21.484 -9.43 -2.422 1 94.12 109 LEU A C 1
ATOM 885 O O . LEU A 1 109 ? 22.375 -9.508 -3.268 1 94.12 109 LEU A O 1
ATOM 889 N N . CYS A 1 110 ? 20.812 -8.367 -2.176 1 89.12 110 CYS A N 1
ATOM 890 C CA . CYS A 1 110 ? 21.078 -7.137 -2.906 1 89.12 110 CYS A CA 1
ATOM 891 C C . CYS A 1 110 ? 22.5 -6.645 -2.639 1 89.12 110 CYS A C 1
ATOM 893 O O . CYS A 1 110 ? 23.203 -6.254 -3.564 1 89.12 110 CYS A O 1
ATOM 895 N N . ALA A 1 111 ? 22.859 -6.652 -1.414 1 85.69 111 ALA A N 1
ATOM 896 C CA . ALA A 1 111 ? 24.188 -6.195 -1.031 1 85.69 111 ALA A CA 1
ATOM 897 C C . ALA A 1 111 ? 25.281 -7.039 -1.701 1 85.69 111 ALA A C 1
ATOM 899 O O . ALA A 1 111 ? 26.328 -6.52 -2.096 1 85.69 111 ALA A O 1
ATOM 900 N N . GLN A 1 112 ? 24.984 -8.281 -1.867 1 90 112 GLN A N 1
ATOM 901 C CA . GLN A 1 112 ? 25.953 -9.227 -2.406 1 90 112 GLN A CA 1
ATOM 902 C C . GLN A 1 112 ? 26.047 -9.125 -3.926 1 90 112 GLN A C 1
ATOM 904 O O . GLN A 1 112 ? 27.078 -9.414 -4.516 1 90 112 GLN A O 1
ATOM 909 N N . THR A 1 113 ? 24.953 -8.695 -4.535 1 91.31 113 THR A N 1
ATOM 910 C CA . THR A 1 113 ? 24.906 -8.875 -5.98 1 91.31 113 THR A CA 1
ATOM 911 C C . THR A 1 113 ? 24.672 -7.543 -6.688 1 91.31 113 THR A C 1
ATOM 913 O O . THR A 1 113 ? 24.844 -7.445 -7.906 1 91.31 113 THR A O 1
ATOM 916 N N . SER A 1 114 ? 24.156 -6.535 -5.992 1 85.25 114 SER A N 1
ATOM 917 C CA . SER A 1 114 ? 23.781 -5.227 -6.516 1 85.25 114 SER A CA 1
ATOM 918 C C . SER A 1 114 ? 22.578 -5.324 -7.441 1 85.25 114 SER A C 1
ATOM 920 O O . SER A 1 114 ? 22.406 -4.492 -8.328 1 85.25 114 SER A O 1
ATOM 922 N N . LEU A 1 115 ? 21.828 -6.402 -7.285 1 89.38 115 LEU A N 1
ATOM 923 C CA . LEU A 1 115 ? 20.594 -6.578 -8.031 1 89.38 115 LEU A CA 1
ATOM 924 C C . LEU A 1 115 ? 19.375 -6.453 -7.117 1 89.38 115 LEU A C 1
ATOM 926 O O . LEU A 1 115 ? 19.531 -6.332 -5.898 1 89.38 115 LEU A O 1
ATOM 930 N N . THR A 1 116 ? 18.219 -6.438 -7.723 1 89.38 116 THR A N 1
ATOM 931 C CA . THR A 1 116 ? 16.984 -6.254 -6.965 1 89.38 116 THR A CA 1
ATOM 932 C C . THR A 1 116 ? 16.25 -7.578 -6.797 1 89.38 116 THR A C 1
ATOM 934 O O . THR A 1 116 ? 16.094 -8.328 -7.758 1 89.38 116 THR A O 1
ATOM 937 N N . PHE A 1 117 ? 15.828 -7.805 -5.566 1 93.62 117 PHE A N 1
ATOM 938 C CA . PHE A 1 117 ? 1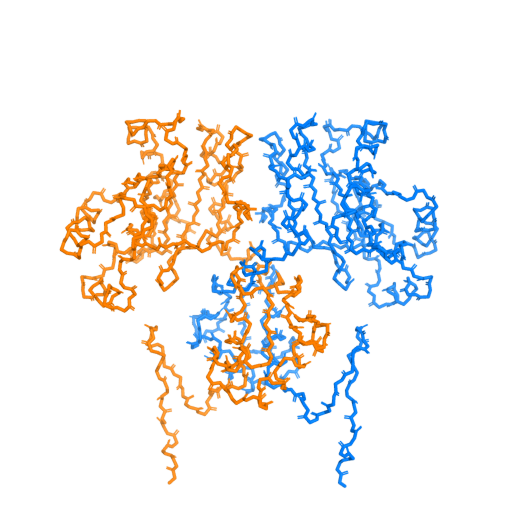5.141 -9.047 -5.227 1 93.62 117 PHE A CA 1
ATOM 939 C C . PHE A 1 117 ? 13.789 -8.766 -4.586 1 93.62 117 PHE A C 1
ATOM 941 O O . PHE A 1 117 ? 13.609 -7.738 -3.936 1 93.62 117 PHE A O 1
ATOM 948 N N . SER A 1 118 ? 12.875 -9.719 -4.77 1 94.94 118 SER A N 1
ATOM 949 C CA . SER A 1 118 ? 11.547 -9.531 -4.191 1 94.94 118 SER A CA 1
ATOM 950 C C . SER A 1 118 ? 10.914 -10.859 -3.82 1 94.94 118 SER A C 1
ATOM 952 O O . SER A 1 118 ? 11.312 -11.914 -4.32 1 94.94 118 SER A O 1
ATOM 954 N N . ILE A 1 119 ? 10.023 -10.781 -2.846 1 96.75 119 ILE A N 1
ATOM 955 C CA . ILE A 1 119 ? 9.062 -11.844 -2.555 1 96.75 119 ILE A CA 1
ATOM 956 C C . ILE A 1 119 ? 7.703 -11.484 -3.15 1 96.75 119 ILE A C 1
ATOM 958 O O . ILE A 1 119 ? 7.184 -10.391 -2.918 1 96.75 119 ILE A O 1
ATOM 962 N N . VAL A 1 120 ? 7.215 -12.461 -3.883 1 97.25 120 VAL A N 1
ATOM 963 C CA . VAL A 1 120 ? 6.004 -12.195 -4.652 1 97.25 120 VAL A CA 1
ATOM 964 C C . VAL A 1 120 ? 4.977 -13.297 -4.406 1 97.25 120 VAL A C 1
ATOM 966 O O . VAL A 1 120 ? 5.336 -14.477 -4.309 1 97.25 120 VAL A O 1
ATOM 969 N N . VAL A 1 121 ? 3.697 -12.891 -4.312 1 97.62 121 VAL A N 1
ATOM 970 C CA . VAL A 1 121 ? 2.643 -13.867 -4.082 1 97.62 121 VAL A CA 1
ATOM 971 C C . VAL A 1 121 ? 1.648 -13.844 -5.242 1 97.62 121 VAL A C 1
ATOM 973 O O . VAL A 1 121 ? 1.551 -12.844 -5.961 1 97.62 121 VAL A O 1
ATOM 976 N N . LEU A 1 122 ? 0.961 -14.969 -5.383 1 96.88 122 LEU A N 1
ATOM 977 C CA . LEU A 1 122 ? -0.071 -15.086 -6.406 1 96.88 122 LEU A CA 1
ATOM 978 C C . LEU A 1 122 ? -1.416 -14.602 -5.883 1 96.88 122 LEU A C 1
ATOM 980 O O . LEU A 1 122 ? -1.827 -14.961 -4.777 1 96.88 122 LEU A O 1
ATOM 984 N N . ASP A 1 123 ? -2.039 -13.703 -6.629 1 94.94 123 ASP A N 1
ATOM 985 C CA . ASP A 1 123 ? -3.387 -13.211 -6.352 1 94.94 123 ASP A CA 1
ATOM 986 C C . ASP A 1 123 ? -4.25 -13.242 -7.609 1 94.94 123 ASP A C 1
ATOM 988 O O . ASP A 1 123 ? -4.273 -12.273 -8.375 1 94.94 123 ASP A O 1
ATOM 992 N N . ASP A 1 124 ? -5.074 -14.312 -7.672 1 92.88 124 ASP A N 1
ATOM 993 C CA . ASP A 1 124 ? -5.887 -14.547 -8.859 1 92.88 124 ASP A CA 1
ATOM 994 C C . ASP A 1 124 ? -5.016 -14.625 -10.109 1 92.88 124 ASP A C 1
ATOM 996 O O . ASP A 1 124 ? -4.152 -15.492 -10.227 1 92.88 124 ASP A O 1
ATOM 1000 N N . ASN A 1 125 ? -5.152 -13.711 -11.031 1 95.31 125 ASN A N 1
ATOM 1001 C CA . ASN A 1 125 ? -4.426 -13.773 -12.297 1 95.31 125 ASN A CA 1
ATOM 1002 C C . ASN A 1 125 ? -3.16 -12.93 -12.258 1 95.31 125 ASN A C 1
ATOM 1004 O O . ASN A 1 125 ? -2.471 -12.789 -13.273 1 95.31 125 ASN A O 1
ATOM 1008 N N . GLU A 1 126 ? -2.857 -12.391 -11.094 1 95.38 126 GLU A N 1
ATOM 1009 C CA . GLU A 1 126 ? -1.728 -11.469 -10.977 1 95.38 126 GLU A CA 1
ATOM 1010 C C . GLU A 1 126 ? -0.787 -11.898 -9.852 1 95.38 126 GLU A C 1
ATOM 1012 O O . GLU A 1 126 ? -1.148 -12.719 -9.016 1 95.38 126 GLU A O 1
ATOM 1017 N N . VAL A 1 127 ? 0.428 -11.406 -9.961 1 96.56 127 VAL A N 1
ATOM 1018 C CA . VAL A 1 127 ? 1.389 -11.562 -8.875 1 96.56 127 VAL A CA 1
ATOM 1019 C C . VAL A 1 127 ? 1.671 -10.203 -8.234 1 96.56 127 VAL A C 1
ATOM 1021 O O . VAL A 1 127 ? 1.646 -9.18 -8.914 1 96.56 127 VAL A O 1
ATOM 1024 N N . VAL A 1 128 ? 1.903 -10.242 -6.926 1 95.56 128 VAL A N 1
ATOM 1025 C CA . VAL A 1 128 ? 2.018 -9.031 -6.129 1 95.56 128 VAL A CA 1
ATOM 1026 C C . VAL A 1 128 ? 3.277 -9.094 -5.266 1 95.56 128 VAL A C 1
ATOM 1028 O O . VAL A 1 128 ? 3.404 -9.969 -4.406 1 95.56 128 VAL A O 1
ATOM 1031 N N . PRO A 1 129 ? 4.219 -8.133 -5.516 1 94.75 129 PRO A N 1
ATOM 1032 C CA . PRO A 1 129 ? 5.355 -8.062 -4.594 1 94.75 129 PRO A CA 1
ATOM 1033 C C . PRO A 1 129 ? 4.957 -7.613 -3.193 1 94.75 129 PRO A C 1
ATOM 1035 O O . PRO A 1 129 ? 4.242 -6.617 -3.041 1 94.75 129 PRO A O 1
ATOM 1038 N N . ILE A 1 130 ? 5.441 -8.344 -2.18 1 94.38 130 ILE A N 1
ATOM 1039 C CA . ILE A 1 130 ? 5.062 -8.008 -0.813 1 94.38 130 ILE A CA 1
ATOM 1040 C C . ILE A 1 130 ? 6.301 -7.609 -0.016 1 94.38 130 ILE A C 1
ATOM 1042 O O . ILE A 1 130 ? 6.191 -7.066 1.086 1 94.38 130 ILE A O 1
ATOM 1046 N N . ALA A 1 131 ? 7.43 -7.875 -0.521 1 92.31 131 ALA A N 1
ATOM 1047 C CA . ALA A 1 131 ? 8.711 -7.418 0.013 1 92.31 131 ALA A CA 1
ATOM 1048 C C . ALA A 1 131 ? 9.727 -7.219 -1.104 1 92.31 131 ALA A C 1
ATOM 1050 O O . ALA A 1 131 ? 9.695 -7.926 -2.115 1 92.31 131 ALA A O 1
ATOM 1051 N N . ARG A 1 132 ? 10.555 -6.27 -0.929 1 91 132 ARG A N 1
ATOM 1052 C CA . ARG A 1 132 ? 11.578 -5.973 -1.932 1 91 132 ARG A CA 1
ATOM 1053 C C . ARG A 1 132 ? 12.844 -5.43 -1.28 1 91 132 ARG A C 1
ATOM 1055 O O . ARG 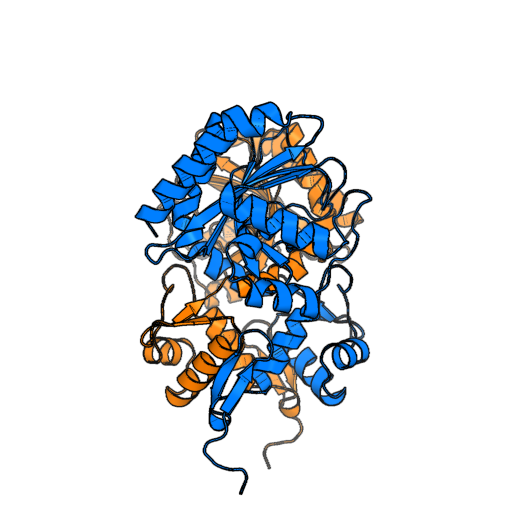A 1 132 ? 12.773 -4.688 -0.3 1 91 132 ARG A O 1
ATOM 1062 N N . SER A 1 133 ? 13.898 -5.812 -1.914 1 87.31 133 SER A N 1
ATOM 1063 C CA . SER A 1 133 ? 15.172 -5.266 -1.464 1 87.31 133 SER A CA 1
ATOM 1064 C C . SER A 1 133 ? 15.312 -3.797 -1.85 1 87.31 133 SER A C 1
ATOM 1066 O O . SER A 1 133 ? 14.406 -3.223 -2.463 1 87.31 133 SER A O 1
ATOM 1068 N N . TYR A 1 134 ? 16.406 -3.219 -1.423 1 74 134 TYR A N 1
ATOM 1069 C CA . TYR A 1 134 ? 16.734 -1.875 -1.885 1 74 134 TYR A CA 1
ATOM 1070 C C . TYR A 1 134 ? 16.922 -1.848 -3.396 1 74 134 TYR A C 1
ATOM 1072 O O . TYR A 1 134 ? 17.109 -2.895 -4.027 1 74 134 TYR A O 1
ATOM 1080 N N . LEU A 1 135 ? 16.578 -0.698 -3.953 1 68.06 135 LEU A N 1
ATOM 1081 C CA . LEU A 1 135 ? 16.812 -0.525 -5.383 1 68.06 135 LEU A CA 1
ATOM 1082 C C . LEU A 1 135 ? 18.188 0.093 -5.637 1 68.06 135 LEU A C 1
ATOM 1084 O O . LEU A 1 135 ? 18.484 1.178 -5.133 1 68.06 135 LEU A O 1
ATOM 1088 N N . PRO A 1 136 ? 18.984 -0.785 -6.285 1 62.03 136 PRO A N 1
ATOM 1089 C CA . PRO A 1 136 ? 20.281 -0.167 -6.602 1 62.03 136 PRO A CA 1
ATOM 1090 C C . PRO A 1 136 ? 20.141 1.044 -7.523 1 62.03 136 PRO A C 1
ATOM 1092 O O . PRO A 1 136 ? 19.188 1.12 -8.312 1 62.03 136 PRO A O 1
ATOM 1095 N N . GLN A 1 137 ? 20.844 2.088 -7.219 1 57.56 137 GLN A N 1
ATOM 1096 C CA . GLN A 1 137 ? 20.828 3.354 -7.941 1 57.56 137 GLN A CA 1
ATOM 1097 C C . GLN A 1 137 ? 20.797 3.123 -9.453 1 57.56 137 GLN A C 1
ATOM 1099 O O . GLN A 1 137 ? 20.172 3.889 -10.188 1 57.56 137 GLN A O 1
ATOM 1104 N N . GLN A 1 138 ? 21.562 2.15 -9.875 1 53.53 138 GLN A N 1
ATOM 1105 C CA . GLN A 1 138 ? 21.734 1.974 -11.312 1 53.53 138 GLN A CA 1
ATOM 1106 C C . GLN A 1 138 ? 20.484 1.401 -11.961 1 53.53 138 GLN A C 1
ATOM 1108 O O . GLN A 1 138 ? 20.328 1.423 -13.18 1 53.53 138 GLN A O 1
ATOM 1113 N N . ASP A 1 139 ? 19.734 0.838 -11.094 1 53.41 139 ASP A N 1
ATOM 1114 C CA . ASP A 1 139 ? 18.594 0.164 -11.703 1 53.41 139 ASP A CA 1
ATOM 1115 C C . ASP A 1 139 ? 17.453 1.14 -11.945 1 53.41 139 ASP A C 1
ATOM 1117 O O . ASP A 1 139 ? 16.594 1.321 -11.078 1 53.41 139 ASP A O 1
ATOM 1121 N N . ASN A 1 140 ? 17.891 2.217 -12.609 1 50.56 140 ASN A N 1
ATOM 1122 C CA . ASN A 1 140 ? 16.797 3.051 -13.094 1 50.56 140 ASN A CA 1
ATOM 1123 C C . ASN A 1 140 ? 15.672 2.211 -13.68 1 50.56 140 ASN A C 1
ATOM 1125 O O . ASN A 1 140 ? 15.469 2.189 -14.891 1 50.56 140 ASN A O 1
ATOM 1129 N N . LEU A 1 141 ? 15.578 1.061 -13.062 1 50.44 141 LEU A N 1
ATOM 1130 C CA . LEU A 1 141 ? 14.477 0.313 -13.648 1 50.44 141 LEU A CA 1
ATOM 1131 C C . LEU A 1 141 ? 13.273 1.222 -13.898 1 50.44 141 LEU A C 1
ATOM 1133 O O . LEU A 1 141 ? 12.594 1.624 -12.953 1 50.44 141 LEU A O 1
ATOM 1137 N N . ARG A 1 142 ? 13.664 2.309 -14.617 1 42.81 142 ARG A N 1
ATOM 1138 C CA . ARG A 1 142 ? 12.836 3.412 -15.094 1 42.81 142 ARG A CA 1
ATOM 1139 C C . ARG A 1 142 ? 11.391 2.977 -15.266 1 42.81 142 ARG A C 1
ATOM 1141 O O . ARG A 1 142 ? 10.555 3.746 -15.75 1 42.81 142 ARG A O 1
ATOM 1148 N N . VAL A 1 143 ? 11.203 1.678 -15.641 1 38.78 143 VAL A N 1
ATOM 1149 C CA . VAL A 1 143 ? 10.102 1.592 -16.594 1 38.78 143 VAL A CA 1
ATOM 1150 C C . VAL A 1 143 ? 8.805 2.037 -15.914 1 38.78 143 VAL A C 1
ATOM 1152 O O . VAL A 1 143 ? 7.758 2.125 -16.562 1 38.78 143 VAL A O 1
ATOM 1155 N N . SER A 1 144 ? 8.617 1.634 -14.672 1 46.66 144 SER A N 1
ATOM 1156 C CA . SER A 1 144 ? 7.195 1.865 -14.445 1 46.66 144 SER A CA 1
ATOM 1157 C C . SER A 1 144 ? 6.918 3.324 -14.094 1 46.66 144 SER A C 1
ATOM 1159 O O . SER A 1 144 ? 7.461 3.85 -13.125 1 46.66 144 SER A O 1
ATOM 1161 N N . PRO A 1 145 ? 6.582 4.023 -15.125 1 43.12 145 PRO A N 1
ATOM 1162 C CA . PRO A 1 145 ? 6.152 5.391 -14.82 1 43.12 145 PRO A CA 1
ATOM 1163 C C . PRO A 1 145 ? 5.508 5.516 -13.445 1 43.12 145 PRO A C 1
ATOM 1165 O O . PRO A 1 145 ? 5.445 6.613 -12.883 1 43.12 145 PRO A O 1
ATOM 1168 N N . TYR A 1 146 ? 5.016 4.371 -13.078 1 49.5 146 TYR A N 1
ATOM 1169 C CA . TYR A 1 146 ? 4.285 4.465 -11.82 1 49.5 146 TYR A CA 1
ATOM 1170 C C . TYR A 1 146 ? 5.141 3.98 -10.656 1 49.5 146 TYR A C 1
ATOM 1172 O O . TYR A 1 146 ? 4.684 3.959 -9.508 1 49.5 146 TYR A O 1
ATOM 1180 N N . GLY A 1 147 ? 6.441 3.83 -10.883 1 55.47 147 GLY A N 1
ATOM 1181 C CA . GLY A 1 147 ? 7.312 3.408 -9.805 1 55.47 147 GLY A CA 1
ATOM 1182 C C . GLY A 1 147 ? 7.012 2.008 -9.305 1 55.47 147 GLY A C 1
ATOM 1183 O O . GLY A 1 147 ? 5.918 1.482 -9.531 1 55.47 147 GLY A O 1
ATOM 1184 N N . MET A 1 148 ? 7.965 1.244 -8.984 1 67 148 MET A N 1
ATOM 1185 C CA . MET A 1 148 ? 7.805 -0.094 -8.422 1 67 148 MET A CA 1
ATOM 1186 C C . MET A 1 148 ? 7.465 -0.023 -6.938 1 67 148 MET A C 1
ATOM 1188 O O . MET A 1 148 ? 8.234 0.532 -6.148 1 67 148 MET A O 1
ATOM 1192 N N . HIS A 1 149 ? 6.18 -0.173 -6.668 1 78.75 149 HIS A N 1
ATOM 1193 C CA . HIS A 1 149 ? 5.789 -0.208 -5.262 1 78.75 149 HIS A CA 1
ATOM 1194 C C . HIS A 1 149 ? 5.297 -1.594 -4.863 1 78.75 149 HIS A C 1
ATOM 1196 O O . HIS A 1 149 ? 4.91 -2.393 -5.719 1 78.75 149 HIS A O 1
ATOM 1202 N N . LEU A 1 150 ? 5.43 -1.832 -3.584 1 88.25 150 LEU A N 1
ATOM 1203 C CA . LEU A 1 150 ? 4.812 -3.049 -3.068 1 88.25 150 LEU A CA 1
ATOM 1204 C C . LEU A 1 150 ? 3.307 -3.037 -3.312 1 88.25 150 LEU A C 1
ATOM 1206 O O . LEU A 1 150 ? 2.652 -2.006 -3.143 1 88.25 150 LEU A O 1
ATOM 1210 N N . GLY A 1 151 ? 2.842 -4.148 -3.801 1 89.5 151 GLY A N 1
ATOM 1211 C CA . GLY A 1 151 ? 1.427 -4.223 -4.129 1 89.5 151 GLY A CA 1
ATOM 1212 C C . GLY A 1 151 ? 1.146 -4.047 -5.609 1 89.5 151 GLY A C 1
ATOM 1213 O O . GLY A 1 151 ? 0.021 -4.266 -6.062 1 89.5 151 GLY A O 1
ATOM 1214 N N . ASN A 1 152 ? 2.191 -3.66 -6.328 1 88.31 152 ASN A N 1
ATOM 1215 C CA . ASN A 1 152 ? 2.016 -3.584 -7.773 1 88.31 152 ASN A CA 1
ATOM 1216 C C . ASN A 1 152 ? 1.574 -4.922 -8.359 1 88.31 152 ASN A C 1
ATOM 1218 O O . ASN A 1 152 ? 2.076 -5.973 -7.957 1 88.31 152 ASN A O 1
ATOM 1222 N N . ARG A 1 153 ? 0.667 -4.836 -9.281 1 90.94 153 ARG A N 1
ATOM 1223 C CA . ARG A 1 153 ? 0.092 -6.062 -9.82 1 90.94 153 ARG A CA 1
ATOM 1224 C C . ARG A 1 153 ? 0.625 -6.348 -11.219 1 90.94 153 ARG A C 1
ATOM 1226 O O . ARG A 1 153 ? 0.554 -5.492 -12.102 1 90.94 153 ARG A O 1
ATOM 1233 N N . LEU A 1 154 ? 1.143 -7.527 -11.398 1 93 154 LEU A N 1
ATOM 1234 C CA . LEU A 1 154 ? 1.715 -7.957 -12.664 1 93 154 LEU A CA 1
ATOM 1235 C C . LEU A 1 154 ? 1.051 -9.242 -13.156 1 93 154 LEU A C 1
ATOM 1237 O O . LEU A 1 154 ? 0.647 -10.078 -12.344 1 93 154 LEU A O 1
ATOM 1241 N N . PRO A 1 155 ? 0.939 -9.398 -14.43 1 96.31 155 PRO A N 1
ATOM 1242 C CA . PRO A 1 155 ? 0.295 -10.609 -14.945 1 96.31 155 PRO A CA 1
ATOM 1243 C C . PRO A 1 155 ? 1.08 -11.883 -14.625 1 96.31 155 PRO A C 1
ATOM 1245 O O . PRO A 1 155 ? 2.25 -12 -15 1 96.31 155 PRO A O 1
ATOM 1248 N N . ALA A 1 156 ? 0.426 -12.852 -14.086 1 98.06 156 ALA A N 1
ATOM 1249 C CA . ALA A 1 156 ? 1.085 -14.062 -13.594 1 98.06 156 ALA A CA 1
ATOM 1250 C C . ALA A 1 156 ? 1.655 -14.883 -14.742 1 98.06 156 ALA A C 1
ATOM 1252 O O . ALA A 1 156 ? 2.775 -15.391 -14.656 1 98.06 156 ALA A O 1
ATOM 1253 N N . HIS A 1 157 ? 0.992 -14.922 -15.852 1 98.62 157 HIS A N 1
ATOM 1254 C CA . HIS A 1 157 ? 1.371 -15.828 -16.922 1 98.62 157 HIS A CA 1
ATOM 1255 C C . HIS A 1 157 ? 2.625 -15.336 -17.641 1 98.62 157 HIS A C 1
ATOM 1257 O O . HIS A 1 157 ? 3.256 -16.094 -18.391 1 98.62 157 HIS A O 1
ATOM 1263 N N . ALA A 1 158 ? 2.996 -14.031 -17.406 1 98.12 158 ALA A N 1
ATOM 1264 C CA . ALA A 1 158 ? 4.07 -13.438 -18.203 1 98.12 158 ALA A CA 1
ATOM 1265 C C . ALA A 1 158 ? 5.266 -13.07 -17.328 1 98.12 158 ALA A C 1
ATOM 1267 O O . ALA A 1 158 ? 6.203 -12.422 -17.781 1 98.12 158 ALA A O 1
ATOM 1268 N N . THR A 1 159 ? 5.234 -13.422 -16.094 1 97.75 159 THR A N 1
ATOM 1269 C CA . THR A 1 159 ? 6.328 -13.125 -15.172 1 97.75 159 THR A CA 1
ATOM 1270 C C . THR A 1 159 ? 6.969 -14.414 -14.664 1 97.75 159 THR A C 1
ATOM 1272 O O . THR A 1 159 ? 6.312 -15.453 -14.594 1 97.75 159 THR A O 1
ATOM 1275 N N . SER A 1 160 ? 8.289 -14.328 -14.328 1 98.44 160 SER A N 1
ATOM 1276 C CA . SER A 1 160 ? 8.977 -15.492 -13.781 1 98.44 160 SER A CA 1
ATOM 1277 C C . SER A 1 160 ? 8.312 -15.977 -12.5 1 98.44 160 SER A C 1
ATOM 1279 O O . SER A 1 160 ? 8.102 -17.172 -12.32 1 98.44 160 SER A O 1
ATOM 1281 N N . THR A 1 161 ? 7.934 -15.062 -11.625 1 98.31 161 THR A N 1
ATOM 1282 C CA . THR A 1 161 ? 7.312 -15.406 -10.352 1 98.31 161 THR A CA 1
ATOM 1283 C C . THR A 1 161 ? 5.941 -16.031 -10.562 1 98.31 161 THR A C 1
ATOM 1285 O O . THR A 1 161 ? 5.594 -17.031 -9.914 1 98.31 161 THR A O 1
ATOM 1288 N N . GLY A 1 162 ? 5.184 -15.461 -11.477 1 98.56 162 GLY A N 1
ATOM 1289 C CA . GLY A 1 162 ? 3.873 -16.016 -11.773 1 98.56 162 GLY A CA 1
ATOM 1290 C C . GLY A 1 162 ? 3.938 -17.438 -12.305 1 98.56 162 GLY A C 1
ATOM 1291 O O . GLY A 1 162 ? 3.199 -18.312 -11.844 1 98.56 162 GLY A O 1
ATOM 1292 N N . LYS A 1 163 ? 4.844 -17.672 -13.219 1 98.75 163 LYS A N 1
ATOM 1293 C CA . LYS A 1 163 ? 4.965 -19 -13.828 1 98.75 163 LYS A CA 1
ATOM 1294 C C . LYS A 1 163 ? 5.438 -20.031 -12.805 1 98.75 163 LYS A C 1
ATOM 1296 O O . LYS A 1 163 ? 4.961 -21.172 -12.797 1 98.75 163 LYS A O 1
ATOM 1301 N N . VAL A 1 164 ? 6.348 -19.641 -11.891 1 98.62 164 VAL A N 1
ATOM 1302 C CA . VAL A 1 164 ? 6.82 -20.578 -10.883 1 98.62 164 VAL A CA 1
ATOM 1303 C C . VAL A 1 164 ? 5.676 -20.938 -9.938 1 98.62 164 VAL A C 1
ATOM 1305 O O . VAL A 1 164 ? 5.547 -22.094 -9.523 1 98.62 164 VAL A O 1
ATOM 1308 N N . LEU A 1 165 ? 4.836 -20.016 -9.586 1 98.62 165 LEU A N 1
ATOM 1309 C CA . LEU A 1 165 ? 3.736 -20.25 -8.664 1 98.62 165 LEU A CA 1
ATOM 1310 C C . LEU A 1 165 ? 2.623 -21.047 -9.336 1 98.62 165 LEU A C 1
ATOM 1312 O O . LEU A 1 165 ? 2.012 -21.922 -8.711 1 98.62 165 LEU A O 1
ATOM 1316 N N . LEU A 1 166 ? 2.381 -20.734 -10.586 1 98.56 166 LEU A N 1
ATOM 1317 C CA . LEU A 1 166 ? 1.393 -21.5 -11.344 1 98.56 166 LEU A CA 1
ATOM 1318 C C . LEU A 1 166 ? 1.857 -22.938 -11.539 1 98.56 166 LEU A C 1
ATOM 1320 O O . LEU A 1 166 ? 1.058 -23.875 -11.445 1 98.56 166 LEU A O 1
ATOM 1324 N N . ALA A 1 167 ? 3.176 -23.109 -11.844 1 98.62 167 ALA A N 1
ATOM 1325 C CA . ALA A 1 167 ? 3.742 -24.438 -12.07 1 98.62 167 ALA A CA 1
ATOM 1326 C C . ALA A 1 167 ? 3.623 -25.297 -10.828 1 98.62 167 ALA A C 1
ATOM 1328 O O . ALA A 1 167 ? 3.613 -26.531 -10.914 1 98.62 167 ALA A O 1
ATOM 1329 N N . ALA A 1 168 ? 3.535 -24.688 -9.672 1 97.75 168 ALA A N 1
ATOM 1330 C CA . ALA A 1 168 ? 3.486 -25.406 -8.398 1 97.75 168 ALA A CA 1
ATOM 1331 C C . ALA A 1 168 ? 2.066 -25.875 -8.086 1 97.75 168 ALA A C 1
ATOM 1333 O O . ALA A 1 168 ? 1.856 -26.672 -7.18 1 97.75 168 ALA A O 1
ATOM 1334 N N . LEU A 1 169 ? 1.068 -25.375 -8.812 1 96.19 169 LEU A N 1
ATOM 1335 C CA . LEU A 1 169 ? -0.314 -25.812 -8.633 1 96.19 169 LEU A CA 1
ATOM 1336 C C . LEU A 1 169 ? -0.536 -27.188 -9.258 1 96.19 169 LEU A C 1
ATOM 1338 O O . LEU A 1 169 ? 0.173 -27.578 -10.188 1 96.19 169 LEU A O 1
ATOM 1342 N N . PRO A 1 170 ? -1.563 -27.891 -8.734 1 95.5 170 PRO A N 1
ATOM 1343 C CA . PRO A 1 170 ? -1.957 -29.109 -9.445 1 95.5 170 PRO A CA 1
ATOM 1344 C C . PRO A 1 170 ? -2.375 -28.844 -10.883 1 95.5 170 PRO A C 1
ATOM 1346 O O . PRO A 1 170 ? -2.898 -27.766 -11.195 1 95.5 170 PRO A O 1
ATOM 1349 N N . GLU A 1 171 ? -2.18 -29.812 -11.719 1 96.44 171 GLU A N 1
ATOM 1350 C CA . GLU A 1 171 ? -2.443 -29.656 -13.148 1 96.44 171 GLU A CA 1
ATOM 1351 C C . GLU A 1 171 ? -3.871 -29.188 -13.398 1 96.44 171 GLU A C 1
ATOM 1353 O O . GLU A 1 171 ? -4.098 -28.297 -14.227 1 96.44 171 GLU A O 1
ATOM 1358 N N . GLU A 1 172 ? -4.812 -29.719 -12.703 1 96.38 172 GLU A N 1
ATOM 1359 C CA . GLU A 1 172 ? -6.207 -29.328 -12.875 1 96.38 172 GLU A CA 1
ATOM 1360 C C . GLU A 1 172 ? -6.41 -27.844 -12.547 1 96.38 172 GLU A C 1
ATOM 1362 O O . GLU A 1 172 ? -7.148 -27.156 -13.242 1 96.38 172 GLU A O 1
ATOM 1367 N N . ALA A 1 173 ? -5.746 -27.422 -11.516 1 95.75 173 ALA A N 1
ATOM 1368 C CA . ALA A 1 173 ? -5.836 -26.016 -11.117 1 95.75 173 ALA A CA 1
ATOM 1369 C C . ALA A 1 173 ? -5.188 -25.109 -12.156 1 95.75 173 ALA A C 1
ATOM 1371 O O . ALA A 1 173 ? -5.656 -24 -12.391 1 95.75 173 ALA A O 1
ATOM 1372 N N . GLN A 1 174 ? -4.117 -25.578 -12.797 1 97.75 174 GLN A N 1
ATOM 1373 C CA . GLN A 1 174 ? -3.488 -24.828 -13.875 1 97.75 174 GLN A CA 1
ATOM 1374 C C . GLN A 1 174 ? -4.449 -24.625 -15.047 1 97.75 174 GLN A C 1
ATOM 1376 O O . GLN A 1 174 ? -4.59 -23.516 -15.555 1 97.75 174 GLN A O 1
ATOM 1381 N N . HIS A 1 175 ? -5.105 -25.688 -15.414 1 97.62 175 HIS A N 1
ATOM 1382 C CA . HIS A 1 175 ? -6.039 -25.625 -16.531 1 97.62 175 HIS A CA 1
ATOM 1383 C C . HIS A 1 175 ? -7.211 -24.703 -16.219 1 97.62 175 HIS A C 1
ATOM 1385 O O . HIS A 1 175 ? -7.621 -23.906 -17.078 1 97.62 175 HIS A O 1
ATOM 1391 N N . THR A 1 176 ? -7.723 -24.812 -14.984 1 95.94 176 THR A N 1
ATOM 1392 C CA . THR A 1 176 ? -8.812 -23.938 -14.562 1 95.94 176 THR A CA 1
ATOM 1393 C C . THR A 1 176 ? -8.375 -22.484 -14.586 1 95.94 176 THR A C 1
ATOM 1395 O O . THR A 1 176 ? -9.133 -21.609 -15.008 1 95.94 176 THR A O 1
ATOM 1398 N N . TRP A 1 177 ? -7.141 -22.25 -14.133 1 96.81 177 TRP A N 1
ATOM 1399 C CA . TRP A 1 177 ? -6.602 -20.891 -14.117 1 96.81 177 TRP A CA 1
ATOM 1400 C C . TRP A 1 177 ? -6.559 -20.312 -15.523 1 96.81 177 TRP A C 1
ATOM 1402 O O . TRP A 1 177 ? -7.027 -19.188 -15.758 1 96.81 177 TRP A O 1
ATOM 1412 N N . VAL A 1 178 ? -6.094 -21.094 -16.5 1 98 178 VAL A N 1
ATOM 1413 C CA . VAL A 1 178 ? -5.969 -20.625 -17.875 1 98 178 VAL A CA 1
ATOM 1414 C C . VAL A 1 178 ? -7.355 -20.391 -18.484 1 98 178 VAL A C 1
ATOM 1416 O O . VAL A 1 178 ? -7.574 -19.422 -19.203 1 98 178 VAL A O 1
ATOM 1419 N N . LYS A 1 179 ? -8.234 -21.266 -18.156 1 96.19 179 LYS A N 1
ATOM 1420 C CA . LYS A 1 179 ? -9.602 -21.125 -18.641 1 96.19 179 LYS A CA 1
ATOM 1421 C C . LYS A 1 179 ? -10.25 -19.844 -18.141 1 96.19 179 LYS A C 1
ATOM 1423 O O . LYS A 1 179 ? -10.93 -19.141 -18.891 1 96.19 179 LYS A O 1
ATOM 1428 N N . ASN A 1 180 ? -9.953 -19.5 -16.938 1 94.44 180 ASN A N 1
ATOM 1429 C CA . ASN A 1 180 ? -10.594 -18.359 -16.281 1 94.44 180 ASN A CA 1
ATOM 1430 C C . ASN A 1 180 ? -9.961 -17.031 -16.719 1 94.44 180 ASN A C 1
ATOM 1432 O O . ASN A 1 180 ? -10.648 -16.031 -16.875 1 94.44 180 ASN A O 1
ATOM 1436 N N . TYR A 1 181 ? -8.648 -17.031 -16.891 1 95.69 181 TYR A N 1
ATOM 1437 C CA . TYR A 1 181 ? -7.973 -15.75 -17 1 95.69 181 TYR A CA 1
ATOM 1438 C C . TYR A 1 181 ? -7.34 -15.578 -18.375 1 95.69 181 TYR A C 1
ATOM 1440 O O . TYR A 1 181 ? -7.031 -14.461 -18.781 1 95.69 181 TYR A O 1
ATOM 1448 N N . GLY A 1 182 ? -7.074 -16.641 -19.078 1 96.94 182 GLY A N 1
ATOM 1449 C CA . GLY A 1 182 ? -6.469 -16.578 -20.406 1 96.94 182 GLY A CA 1
ATOM 1450 C C . GLY A 1 182 ? -5 -16.203 -20.359 1 96.94 182 GLY A C 1
ATOM 1451 O O . GLY A 1 182 ? -4.395 -16.141 -19.297 1 96.94 182 GLY A O 1
ATOM 1452 N N . LEU A 1 183 ? -4.422 -16.094 -21.578 1 98.25 183 LEU A N 1
ATOM 1453 C CA . LEU A 1 183 ? -3.023 -15.734 -21.781 1 98.25 183 LEU A CA 1
ATOM 1454 C C . LEU A 1 183 ? -2.896 -14.547 -22.734 1 98.25 183 LEU A C 1
ATOM 1456 O O . LEU A 1 183 ? -2.525 -14.703 -23.891 1 98.25 183 LEU A O 1
ATOM 1460 N N . LYS A 1 184 ? -3.082 -13.398 -22.156 1 97.44 184 LYS A N 1
ATOM 1461 C CA . LYS A 1 184 ? -3.074 -12.18 -22.953 1 97.44 184 LYS A CA 1
ATOM 1462 C C . LYS A 1 184 ? -1.664 -11.844 -23.438 1 97.44 184 LYS A C 1
ATOM 1464 O O . LYS A 1 184 ? -0.701 -11.961 -22.672 1 97.44 184 LYS A O 1
ATOM 1469 N N . ARG A 1 185 ? -1.555 -11.383 -24.688 1 98.31 185 ARG A N 1
ATOM 1470 C CA . ARG A 1 185 ? -0.266 -10.953 -25.234 1 98.31 185 ARG A CA 1
ATOM 1471 C C . ARG A 1 185 ? 0.118 -9.578 -24.688 1 98.31 185 ARG A C 1
ATOM 1473 O O . ARG A 1 185 ? -0.663 -8.625 -24.797 1 98.31 185 ARG A O 1
ATOM 1480 N N . LEU A 1 186 ? 1.301 -9.469 -24.188 1 97.06 186 LEU A N 1
ATOM 1481 C CA . LEU A 1 186 ? 1.8 -8.195 -23.672 1 97.06 186 LEU A CA 1
ATOM 1482 C C . LEU A 1 186 ? 2.969 -7.691 -24.516 1 97.06 186 LEU A C 1
ATOM 1484 O O . LEU A 1 186 ? 3.117 -6.484 -24.719 1 97.06 186 LEU A O 1
ATOM 1488 N N . THR A 1 187 ? 3.785 -8.594 -24.922 1 97.62 187 THR A N 1
ATOM 1489 C CA . THR A 1 187 ? 4.906 -8.359 -25.828 1 97.62 187 THR A CA 1
ATOM 1490 C C . THR A 1 187 ? 4.965 -9.438 -26.906 1 97.62 187 THR A C 1
ATOM 1492 O O . THR A 1 187 ? 4.234 -10.43 -26.844 1 97.62 187 THR A O 1
ATOM 1495 N N . PRO A 1 188 ? 5.824 -9.234 -27.875 1 97.75 188 PRO A N 1
ATOM 1496 C CA . PRO A 1 188 ? 5.965 -10.281 -28.906 1 97.75 188 PRO A CA 1
ATOM 1497 C C . PRO A 1 188 ? 6.5 -11.594 -28.328 1 97.75 188 PRO A C 1
ATOM 1499 O O . PRO A 1 188 ? 6.418 -12.633 -28.984 1 97.75 188 PRO A O 1
ATOM 1502 N N . PHE A 1 189 ? 7.008 -11.578 -27.156 1 98.12 189 PHE A N 1
ATOM 1503 C CA . PHE A 1 189 ? 7.656 -12.758 -26.578 1 98.12 189 PHE A CA 1
ATOM 1504 C C . PHE A 1 189 ? 6.746 -13.438 -25.562 1 98.12 189 PHE A C 1
ATOM 1506 O O . PHE A 1 189 ? 7.098 -14.484 -25.016 1 98.12 189 PHE A O 1
ATOM 1513 N N . THR A 1 190 ? 5.559 -12.93 -25.344 1 98.5 190 THR A N 1
ATOM 1514 C CA . THR A 1 190 ? 4.609 -13.531 -24.406 1 98.5 190 THR A CA 1
ATOM 1515 C C . THR A 1 190 ? 4.113 -14.875 -24.938 1 98.5 190 THR A C 1
ATOM 1517 O O . THR A 1 190 ? 3.785 -15 -26.125 1 98.5 190 THR A O 1
ATOM 1520 N N . ILE A 1 191 ? 4.102 -15.852 -24.078 1 98.44 191 ILE A N 1
ATOM 1521 C CA . ILE A 1 191 ? 3.551 -17.156 -24.453 1 98.44 191 ILE A CA 1
ATOM 1522 C C . ILE A 1 191 ? 2.025 -17.094 -24.422 1 98.44 191 ILE A C 1
ATOM 1524 O O . ILE A 1 191 ? 1.43 -16.922 -23.359 1 98.44 191 ILE A O 1
ATOM 1528 N N . VAL A 1 192 ? 1.384 -17.281 -25.547 1 98.12 192 VAL A N 1
ATOM 1529 C CA . VAL A 1 192 ? -0.067 -17.125 -25.594 1 98.12 192 VAL A CA 1
ATOM 1530 C C . VAL A 1 192 ? -0.714 -18.453 -25.969 1 98.12 192 VAL A C 1
ATOM 1532 O O . VAL A 1 192 ? -1.927 -18.625 -25.828 1 98.12 192 VAL A O 1
ATOM 1535 N N . ASP A 1 193 ? 0.116 -19.344 -26.469 1 98.12 193 ASP A N 1
ATOM 1536 C CA . ASP A 1 193 ? -0.372 -20.688 -26.812 1 98.12 193 ASP A CA 1
ATOM 1537 C C . ASP A 1 193 ? -0.512 -21.547 -25.547 1 98.12 193 ASP A C 1
ATOM 1539 O O . ASP A 1 193 ? 0.468 -21.781 -24.844 1 98.12 193 ASP A O 1
ATOM 1543 N N . GLU A 1 194 ? -1.66 -22.062 -25.375 1 98.19 194 GLU A N 1
ATOM 1544 C CA . GLU A 1 194 ? -1.944 -22.797 -24.156 1 98.19 194 GLU A CA 1
ATOM 1545 C C . GLU A 1 194 ? -1.071 -24.047 -24.031 1 98.19 194 GLU A C 1
ATOM 1547 O O . GLU A 1 194 ? -0.524 -24.328 -22.969 1 98.19 194 GLU A O 1
ATOM 1552 N N . SER A 1 195 ? -0.999 -24.797 -25.047 1 98.06 195 SER A N 1
ATOM 1553 C CA . SER A 1 195 ? -0.207 -26.031 -25.016 1 98.06 195 SER A CA 1
ATOM 1554 C C . SER A 1 195 ? 1.248 -25.734 -24.672 1 98.06 195 SER A C 1
ATOM 1556 O O . SER A 1 195 ? 1.844 -26.422 -23.844 1 98.06 195 SER A O 1
ATOM 1558 N N . LYS A 1 196 ? 1.795 -24.719 -25.312 1 98.38 196 LYS A N 1
ATOM 1559 C CA . LYS A 1 196 ? 3.166 -24.312 -25.031 1 98.38 196 LYS A CA 1
ATOM 1560 C C . LYS A 1 196 ? 3.305 -23.844 -23.578 1 98.38 196 LYS A C 1
ATOM 1562 O O . LYS A 1 196 ? 4.309 -24.125 -22.922 1 98.38 196 LYS A O 1
ATOM 1567 N N . PHE A 1 197 ? 2.328 -23.109 -23.172 1 98.75 197 PHE A N 1
ATOM 1568 C CA . PHE A 1 197 ? 2.344 -22.609 -21.797 1 98.75 197 PHE A CA 1
ATOM 1569 C C . PHE A 1 197 ? 2.385 -23.75 -20.797 1 98.75 197 PHE A C 1
ATOM 1571 O O . PHE A 1 197 ? 3.172 -23.719 -19.844 1 98.75 197 PHE A O 1
ATOM 1578 N N . PHE A 1 198 ? 1.579 -24.781 -20.984 1 98.5 198 PHE A N 1
ATOM 1579 C CA . PHE A 1 198 ? 1.547 -25.922 -20.062 1 98.5 198 PHE A CA 1
ATOM 1580 C C . PHE A 1 198 ? 2.861 -26.688 -20.125 1 98.5 198 PHE A C 1
ATOM 1582 O O . PHE A 1 198 ? 3.314 -27.219 -19.094 1 98.5 198 PHE A O 1
ATOM 1589 N N . GLU A 1 199 ? 3.455 -26.766 -21.281 1 98.38 199 GLU A N 1
ATOM 1590 C CA . GLU A 1 199 ? 4.762 -27.391 -21.406 1 98.38 199 GLU A CA 1
ATOM 1591 C C . GLU A 1 199 ? 5.82 -26.641 -20.594 1 98.38 199 GLU A C 1
ATOM 1593 O O . GLU A 1 199 ? 6.645 -27.266 -19.922 1 98.38 199 GLU A O 1
ATOM 1598 N N . VAL A 1 200 ? 5.746 -25.344 -20.719 1 98.5 200 VAL A N 1
ATOM 1599 C CA . VAL A 1 200 ? 6.672 -24.5 -19.969 1 98.5 200 VAL A CA 1
ATOM 1600 C C . VAL A 1 200 ? 6.473 -24.719 -18.469 1 98.5 200 VAL A C 1
ATOM 1602 O O . VAL A 1 200 ? 7.438 -24.875 -17.719 1 98.5 200 VAL A O 1
ATOM 1605 N N . LEU A 1 201 ? 5.246 -24.734 -17.984 1 98.69 201 LEU A N 1
ATOM 1606 C CA . LEU A 1 201 ? 4.961 -24.953 -16.578 1 98.69 201 LEU A CA 1
ATOM 1607 C C . LEU A 1 201 ? 5.492 -26.297 -16.109 1 98.69 201 LEU A C 1
ATOM 1609 O O . LEU A 1 201 ? 6.02 -26.422 -15 1 98.69 201 LEU A O 1
ATOM 1613 N N . LYS A 1 202 ? 5.309 -27.328 -16.938 1 98.19 202 LYS A N 1
ATOM 1614 C CA . LYS A 1 202 ? 5.82 -28.656 -16.594 1 98.19 202 LYS A CA 1
ATOM 1615 C C . LYS A 1 202 ? 7.336 -28.625 -16.422 1 98.19 202 LYS A C 1
ATOM 1617 O O . LYS A 1 202 ? 7.863 -29.203 -15.469 1 98.19 202 LYS A O 1
ATOM 1622 N N . GLY A 1 203 ? 7.992 -27.984 -17.359 1 98.19 203 GLY A N 1
ATOM 1623 C CA . GLY A 1 203 ? 9.43 -27.812 -17.25 1 98.19 203 GLY A CA 1
ATOM 1624 C C . GLY A 1 203 ? 9.844 -27.094 -15.977 1 98.19 203 GLY A C 1
ATOM 1625 O O . GLY A 1 203 ? 10.797 -27.5 -15.305 1 98.19 203 GLY A O 1
ATOM 1626 N N . ILE A 1 204 ? 9.148 -26.047 -15.641 1 98.44 204 ILE A N 1
ATOM 1627 C CA . ILE A 1 204 ? 9.43 -25.25 -14.453 1 98.44 204 ILE A CA 1
ATOM 1628 C C . ILE A 1 204 ? 9.234 -26.109 -13.203 1 98.44 204 ILE A C 1
ATOM 1630 O O . ILE A 1 204 ? 10.023 -26.016 -12.25 1 98.44 204 ILE A O 1
ATOM 1634 N N . SER A 1 205 ? 8.188 -26.906 -13.203 1 96.69 205 SER A N 1
ATOM 1635 C CA . SER A 1 205 ? 7.914 -27.766 -12.055 1 96.69 205 SER A CA 1
ATOM 1636 C C . SER A 1 205 ? 9.047 -28.766 -11.836 1 96.69 205 SER A C 1
ATOM 1638 O O . SER A 1 205 ? 9.344 -29.125 -10.695 1 96.69 205 SER A O 1
ATOM 1640 N N . LEU A 1 206 ? 9.711 -29.172 -12.867 1 95.62 206 LEU A N 1
ATOM 1641 C CA . LEU A 1 206 ? 10.805 -30.141 -12.797 1 95.62 206 LEU A CA 1
ATOM 1642 C C . LEU A 1 206 ? 12.102 -29.469 -12.375 1 95.62 206 LEU A C 1
ATOM 1644 O O . LEU A 1 206 ? 12.875 -30.031 -11.594 1 95.62 206 LEU A O 1
ATOM 1648 N N . LEU A 1 207 ? 12.312 -28.266 -12.836 1 95.94 207 LEU A N 1
ATOM 1649 C CA . LEU A 1 207 ? 13.57 -27.562 -12.609 1 95.94 207 LEU A CA 1
ATOM 1650 C C . LEU A 1 207 ? 13.516 -26.75 -11.32 1 95.94 207 LEU A C 1
ATOM 1652 O O . LEU A 1 207 ? 14.555 -26.391 -10.773 1 95.94 207 LEU A O 1
ATOM 1656 N N . ASP A 1 208 ? 12.297 -26.297 -10.953 1 95.75 208 ASP A N 1
ATOM 1657 C CA . ASP A 1 208 ? 12.016 -25.5 -9.758 1 95.75 208 ASP A CA 1
ATOM 1658 C C . ASP A 1 208 ? 12.531 -24.078 -9.914 1 95.75 208 ASP A C 1
ATOM 1660 O O . ASP A 1 208 ? 13.039 -23.484 -8.961 1 95.75 208 ASP A O 1
ATOM 1664 N N . TYR A 1 209 ? 12.633 -23.641 -11.086 1 98.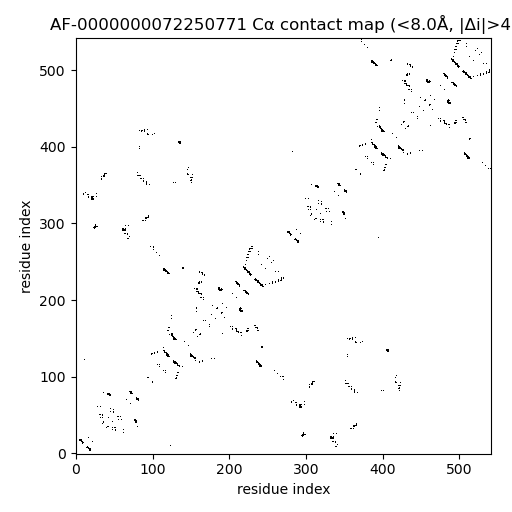56 209 TYR A N 1
ATOM 1665 C CA . TYR A 1 209 ? 12.891 -22.234 -11.336 1 98.56 209 TYR A CA 1
ATOM 1666 C C . TYR A 1 209 ? 12.359 -21.812 -12.703 1 98.56 209 TYR A C 1
ATOM 1668 O O . TYR A 1 209 ? 12.031 -22.656 -13.531 1 98.56 209 TYR A O 1
ATOM 1676 N N . CYS A 1 210 ? 12.234 -20.516 -12.914 1 98.75 210 CYS A N 1
ATOM 1677 C CA . CYS A 1 210 ? 11.805 -19.953 -14.188 1 98.75 210 CYS A CA 1
ATOM 1678 C C . CYS A 1 210 ? 12.641 -18.719 -14.547 1 98.75 210 CYS A C 1
ATOM 1680 O O . CYS A 1 210 ? 12.844 -17.844 -13.711 1 98.75 210 CYS A O 1
ATOM 1682 N N . LEU A 1 211 ? 13.188 -18.781 -15.68 1 98.38 211 LEU A N 1
ATOM 1683 C CA . LEU A 1 211 ? 13.758 -17.578 -16.297 1 98.38 211 LEU A CA 1
ATOM 1684 C C . LEU A 1 211 ? 12.805 -16.984 -17.328 1 98.38 211 LEU A C 1
ATOM 1686 O O . LEU A 1 211 ? 12.344 -17.688 -18.234 1 98.38 211 LEU A O 1
ATOM 1690 N N . SER A 1 212 ? 12.391 -15.797 -17.109 1 97.69 212 SER A N 1
ATOM 1691 C CA . SER A 1 212 ? 11.508 -15.086 -18.016 1 97.69 212 SER A CA 1
ATOM 1692 C C . SER A 1 212 ? 12.203 -13.859 -18.609 1 97.69 212 SER A C 1
ATOM 1694 O O . SER A 1 212 ? 12.734 -13.031 -17.891 1 97.69 212 SER A O 1
ATOM 1696 N N . LYS A 1 213 ? 12.148 -13.797 -19.891 1 96.94 213 LYS A N 1
ATOM 1697 C CA . LYS A 1 213 ? 12.82 -12.711 -20.594 1 96.94 213 LYS A CA 1
ATOM 1698 C C . LYS A 1 213 ? 11.859 -11.977 -21.516 1 96.94 213 LYS A C 1
ATOM 1700 O O . LYS A 1 213 ? 11.383 -12.547 -22.5 1 96.94 213 LYS A O 1
ATOM 1705 N N . GLU A 1 214 ? 11.539 -10.758 -21.203 1 96.44 214 GLU A N 1
ATOM 1706 C CA . GLU A 1 214 ? 10.836 -9.781 -22.031 1 96.44 214 GLU A CA 1
ATOM 1707 C C . GLU A 1 214 ? 9.406 -10.242 -22.328 1 96.44 214 GLU A C 1
ATOM 1709 O O . GLU A 1 214 ? 8.805 -9.812 -23.312 1 96.44 214 GLU A O 1
ATOM 1714 N N . GLU A 1 215 ? 8.875 -11.117 -21.531 1 97.06 215 GLU A N 1
ATOM 1715 C CA . GLU A 1 215 ? 7.516 -11.609 -21.75 1 97.06 215 GLU A CA 1
ATOM 1716 C C . GLU A 1 215 ? 6.477 -10.633 -21.219 1 97.06 215 GLU A C 1
ATOM 1718 O O . GLU A 1 215 ? 5.398 -10.484 -21.781 1 97.06 215 GLU A O 1
ATOM 1723 N N . HIS A 1 216 ? 6.809 -10.008 -20.062 1 95.25 216 HIS A N 1
ATOM 1724 C CA . HIS A 1 216 ? 5.91 -9.023 -19.469 1 95.25 216 HIS A CA 1
ATOM 1725 C C . HIS A 1 216 ? 6.191 -7.625 -20.016 1 95.25 216 HIS A C 1
ATOM 1727 O O . HIS A 1 216 ? 5.262 -6.863 -20.297 1 95.25 216 HIS A O 1
ATOM 1733 N N . GLU A 1 217 ? 7.402 -7.324 -20.141 1 92.69 217 GLU A N 1
ATOM 1734 C CA . GLU A 1 217 ? 7.879 -6.02 -20.594 1 92.69 217 GLU A CA 1
ATOM 1735 C C . GLU A 1 217 ? 9.18 -6.148 -21.375 1 92.69 217 GLU A C 1
ATOM 1737 O O . GLU A 1 217 ? 10.078 -6.898 -21 1 92.69 217 GLU A O 1
ATOM 1742 N N . LEU A 1 218 ? 9.234 -5.363 -22.484 1 94.06 218 LEU A N 1
ATOM 1743 C CA . LEU A 1 218 ? 10.461 -5.379 -23.281 1 94.06 218 LEU A CA 1
ATOM 1744 C C . LEU A 1 218 ? 11.641 -4.848 -22.484 1 94.06 218 LEU A C 1
ATOM 1746 O O . LEU A 1 218 ? 11.508 -3.867 -21.75 1 94.06 218 LEU A O 1
ATOM 1750 N N . GLY A 1 219 ? 12.766 -5.523 -22.516 1 92.19 219 GLY A N 1
ATOM 1751 C CA . GLY A 1 219 ? 13.984 -5.062 -21.875 1 92.19 219 GLY A CA 1
ATOM 1752 C C . GLY A 1 219 ? 14.148 -5.578 -20.453 1 92.19 219 GLY A C 1
ATOM 1753 O O . GLY A 1 219 ? 15.141 -5.266 -19.781 1 92.19 219 GLY A O 1
ATOM 1754 N N . VAL A 1 220 ? 13.219 -6.414 -20.016 1 92.31 220 VAL A N 1
ATOM 1755 C CA . VAL A 1 220 ? 13.281 -6.898 -18.641 1 92.31 220 VAL A CA 1
ATOM 1756 C C . VAL A 1 220 ? 13.562 -8.398 -18.641 1 92.31 220 VAL A C 1
ATOM 1758 O O . VAL A 1 220 ? 13 -9.148 -19.438 1 92.31 220 VAL A O 1
ATOM 1761 N N . ILE A 1 221 ? 14.445 -8.812 -17.75 1 95 221 ILE A N 1
ATOM 1762 C CA . ILE A 1 221 ? 14.75 -10.227 -17.516 1 95 221 ILE A CA 1
ATOM 1763 C C . ILE A 1 221 ? 14.648 -10.539 -16.031 1 95 221 ILE A C 1
ATOM 1765 O O . ILE A 1 221 ? 14.969 -9.695 -15.188 1 95 221 ILE A O 1
ATOM 1769 N N . ALA A 1 222 ? 14.117 -11.727 -15.727 1 96.88 222 ALA A N 1
ATOM 1770 C CA . ALA A 1 222 ? 13.953 -12.102 -14.328 1 96.88 222 ALA A CA 1
ATOM 1771 C C . ALA A 1 222 ? 14.062 -13.617 -14.148 1 96.88 222 ALA A C 1
ATOM 1773 O O . ALA A 1 222 ? 13.711 -14.383 -15.039 1 96.88 222 ALA A O 1
ATOM 1774 N N . ILE A 1 223 ? 14.562 -14.031 -12.992 1 98.62 223 ILE A N 1
ATOM 1775 C CA . ILE A 1 223 ? 14.633 -15.43 -12.602 1 98.62 223 ILE A CA 1
ATOM 1776 C C . ILE A 1 223 ? 14 -15.617 -11.234 1 98.62 223 ILE A C 1
ATOM 1778 O O . ILE A 1 223 ? 14.148 -14.773 -10.352 1 98.62 223 ILE A O 1
ATOM 1782 N N . ALA A 1 224 ? 13.227 -16.703 -11.086 1 98.81 224 ALA A N 1
ATOM 1783 C CA . ALA A 1 224 ? 12.477 -16.891 -9.844 1 98.81 224 ALA A CA 1
ATOM 1784 C C . ALA A 1 224 ? 12.492 -18.344 -9.398 1 98.81 224 ALA A C 1
ATOM 1786 O O . ALA A 1 224 ? 12.633 -19.25 -10.227 1 98.81 224 ALA A O 1
ATOM 1787 N N . VAL A 1 225 ? 12.383 -18.562 -8.086 1 98.88 225 VAL A N 1
ATOM 1788 C CA . VAL A 1 225 ? 12.203 -19.875 -7.477 1 98.88 225 VAL A CA 1
ATOM 1789 C C . VAL A 1 225 ? 11.008 -19.844 -6.531 1 98.88 225 VAL A C 1
ATOM 1791 O O . VAL A 1 225 ? 10.648 -18.781 -6.008 1 98.88 225 VAL A O 1
ATOM 1794 N N . PRO A 1 226 ? 10.375 -20.984 -6.352 1 98.5 226 PRO A N 1
ATOM 1795 C CA . PRO A 1 226 ? 9.266 -21.016 -5.398 1 98.5 226 PRO A CA 1
ATOM 1796 C C . PRO A 1 226 ? 9.727 -21.016 -3.945 1 98.5 226 PRO A C 1
ATOM 1798 O O . PRO A 1 226 ? 10.836 -21.469 -3.648 1 98.5 226 PRO A O 1
ATOM 1801 N N . VAL A 1 227 ? 9.008 -20.453 -3.117 1 98.06 227 VAL A N 1
ATOM 1802 C CA . VAL A 1 227 ? 9.172 -20.547 -1.672 1 98.06 227 VAL A CA 1
ATOM 1803 C C . VAL A 1 227 ? 8.102 -21.469 -1.089 1 98.06 227 VAL A C 1
ATOM 1805 O O . VAL A 1 227 ? 6.91 -21.172 -1.168 1 98.06 227 VAL A O 1
ATOM 1808 N N . PHE A 1 228 ? 8.555 -22.547 -0.487 1 96.06 228 PHE A N 1
ATOM 1809 C CA . PHE A 1 228 ? 7.637 -23.547 0.056 1 96.06 228 PHE A CA 1
ATOM 1810 C C . PHE A 1 228 ? 7.5 -23.391 1.565 1 96.06 228 PHE A C 1
ATOM 1812 O O . PHE A 1 228 ? 8.453 -22.984 2.242 1 96.06 228 PHE A O 1
ATOM 1819 N N . ASN A 1 229 ? 6.277 -23.656 1.996 1 93 229 ASN A N 1
ATOM 1820 C CA . ASN A 1 229 ? 6.137 -23.781 3.443 1 93 229 ASN A CA 1
ATOM 1821 C C . ASN A 1 229 ? 6.473 -25.188 3.92 1 93 229 ASN A C 1
ATOM 1823 O O . ASN A 1 229 ? 6.945 -26.016 3.141 1 93 229 ASN A O 1
ATOM 1827 N N . ALA A 1 230 ? 6.242 -25.406 5.223 1 89.25 230 ALA A N 1
ATOM 1828 C CA . ALA A 1 230 ? 6.602 -26.688 5.832 1 89.25 230 ALA A CA 1
ATOM 1829 C C . ALA A 1 230 ? 5.762 -27.812 5.25 1 89.25 230 ALA A C 1
ATOM 1831 O O . ALA A 1 230 ? 6.199 -28.969 5.223 1 89.25 230 ALA A O 1
ATOM 1832 N N . GLN A 1 231 ? 4.602 -27.547 4.699 1 90.69 231 GLN A N 1
ATOM 1833 C CA . GLN A 1 231 ? 3.689 -28.547 4.156 1 90.69 231 GLN A CA 1
ATOM 1834 C C . GLN A 1 231 ? 3.984 -28.812 2.682 1 90.69 231 GLN A C 1
ATOM 1836 O O . GLN A 1 231 ? 3.303 -29.625 2.045 1 90.69 231 GLN A O 1
ATOM 1841 N N . GLY A 1 232 ? 4.945 -28.109 2.113 1 91.19 232 GLY A N 1
ATOM 1842 C CA . GLY A 1 232 ? 5.32 -28.328 0.728 1 91.19 232 GLY A CA 1
ATOM 1843 C C . GLY A 1 232 ? 4.488 -27.531 -0.255 1 91.19 232 GLY A C 1
ATOM 1844 O O . GLY A 1 232 ? 4.469 -27.828 -1.45 1 91.19 232 GLY A O 1
ATOM 1845 N N . GLN A 1 233 ? 3.771 -26.609 0.255 1 93.56 233 GLN A N 1
ATOM 1846 C CA . GLN A 1 233 ? 2.988 -25.734 -0.608 1 93.56 233 GLN A CA 1
ATOM 1847 C C . GLN A 1 233 ? 3.783 -24.484 -0.989 1 93.56 233 GLN A C 1
ATOM 1849 O O . GLN A 1 233 ? 4.449 -23.891 -0.144 1 93.56 233 GLN A O 1
ATOM 1854 N N . ALA A 1 234 ? 3.736 -24.141 -2.291 1 96.81 234 ALA A N 1
ATOM 1855 C CA . ALA A 1 234 ? 4.359 -22.891 -2.723 1 96.81 234 ALA A CA 1
ATOM 1856 C C . ALA A 1 234 ? 3.535 -21.688 -2.287 1 96.81 234 ALA A C 1
ATOM 1858 O O . ALA A 1 234 ? 2.455 -21.438 -2.828 1 96.81 234 ALA A O 1
ATOM 1859 N N . ILE A 1 235 ? 4.039 -20.875 -1.39 1 96 235 ILE A N 1
ATOM 1860 C CA . ILE A 1 235 ? 3.252 -19.797 -0.82 1 96 235 ILE A CA 1
ATOM 1861 C C . ILE A 1 235 ? 3.721 -18.453 -1.399 1 96 235 ILE A C 1
ATOM 1863 O O . ILE A 1 235 ? 3.053 -17.438 -1.239 1 96 235 ILE A O 1
ATOM 1867 N N . ALA A 1 236 ? 4.859 -18.453 -1.997 1 98.19 236 ALA A N 1
ATOM 1868 C CA . ALA A 1 236 ? 5.43 -17.25 -2.617 1 98.19 236 ALA A CA 1
ATOM 1869 C C . ALA A 1 236 ? 6.527 -17.625 -3.609 1 98.19 236 ALA A C 1
ATOM 1871 O O . ALA A 1 236 ? 6.844 -18.812 -3.785 1 98.19 236 ALA A O 1
ATOM 1872 N N . ALA A 1 237 ? 6.98 -16.656 -4.309 1 98.69 237 ALA A N 1
ATOM 1873 C CA . ALA A 1 237 ? 8.148 -16.781 -5.18 1 98.69 237 ALA A CA 1
ATOM 1874 C C . ALA A 1 237 ? 9.203 -15.734 -4.828 1 98.69 237 ALA A C 1
ATOM 1876 O O . ALA A 1 237 ? 8.867 -14.602 -4.461 1 98.69 237 ALA A O 1
ATOM 1877 N N . LEU A 1 238 ? 10.391 -16.172 -4.867 1 98.56 238 LEU A N 1
ATOM 1878 C CA . LEU A 1 238 ? 11.562 -15.312 -4.719 1 98.56 238 LEU A CA 1
ATOM 1879 C C . LEU A 1 238 ? 12.219 -15.039 -6.066 1 98.56 238 LEU A C 1
ATOM 1881 O O . LEU A 1 238 ? 12.492 -15.977 -6.824 1 98.56 238 LEU A O 1
ATOM 1885 N N . ASN A 1 239 ? 12.445 -13.727 -6.359 1 97.88 239 ASN A N 1
ATOM 1886 C CA . ASN A 1 239 ? 12.984 -13.492 -7.691 1 97.88 239 ASN A CA 1
ATOM 1887 C C . ASN A 1 239 ? 14.047 -12.391 -7.68 1 97.88 239 ASN A C 1
ATOM 1889 O O . ASN A 1 239 ? 14.195 -11.672 -6.691 1 97.88 239 ASN A O 1
ATOM 1893 N N . CYS A 1 240 ? 14.773 -12.383 -8.742 1 96.5 240 CYS A N 1
ATOM 1894 C CA . CYS A 1 240 ? 15.688 -11.32 -9.141 1 96.5 240 CYS A CA 1
ATOM 1895 C C . CYS A 1 240 ? 15.266 -10.719 -10.477 1 96.5 240 CYS A C 1
ATOM 1897 O O . CYS A 1 240 ? 14.992 -11.445 -11.438 1 96.5 240 CYS A O 1
ATOM 1899 N N . MET A 1 241 ? 15.172 -9.438 -10.461 1 91.56 241 MET A N 1
ATOM 1900 C CA . MET A 1 241 ? 14.805 -8.734 -11.695 1 91.56 241 MET A CA 1
ATOM 1901 C C . MET A 1 241 ? 15.914 -7.797 -12.141 1 91.56 241 MET A C 1
ATOM 1903 O O . MET A 1 241 ? 16.594 -7.184 -11.312 1 91.56 241 MET A O 1
ATOM 1907 N N . SER A 1 242 ? 16.047 -7.688 -13.453 1 89.62 242 SER A N 1
ATOM 1908 C CA . SER A 1 242 ? 17.047 -6.773 -14.016 1 89.62 242 SER A CA 1
ATOM 1909 C C . SER A 1 242 ? 16.688 -6.395 -15.453 1 89.62 242 SER A C 1
ATOM 1911 O O . SER A 1 242 ? 15.602 -6.707 -15.93 1 89.62 242 SER A O 1
ATOM 1913 N N . GLN A 1 243 ? 17.562 -5.641 -16 1 90.25 243 GLN A N 1
ATOM 1914 C CA . GLN A 1 243 ? 17.438 -5.27 -17.422 1 90.25 243 GLN A CA 1
ATOM 1915 C C . GLN A 1 243 ? 18.281 -6.188 -18.297 1 90.25 243 GLN A C 1
ATOM 1917 O O . GLN A 1 243 ? 19.391 -6.586 -17.906 1 90.25 243 GLN A O 1
ATOM 1922 N N . THR A 1 244 ? 17.734 -6.418 -19.469 1 91.5 244 THR A N 1
ATOM 1923 C CA . THR A 1 244 ? 18.422 -7.324 -20.375 1 91.5 244 THR A CA 1
ATOM 1924 C C . THR A 1 244 ? 19.766 -6.742 -20.812 1 91.5 244 THR A C 1
ATOM 1926 O O . THR A 1 244 ? 20.688 -7.484 -21.188 1 91.5 244 THR A O 1
ATOM 1929 N N . ASN A 1 245 ? 19.906 -5.438 -20.75 1 89.5 245 ASN A N 1
ATOM 1930 C CA . ASN A 1 245 ? 21.156 -4.797 -21.156 1 89.5 245 ASN A CA 1
ATOM 1931 C C . ASN A 1 245 ? 22.172 -4.777 -20.031 1 89.5 245 ASN A C 1
ATOM 1933 O O . ASN A 1 245 ? 23.344 -4.457 -20.234 1 89.5 245 ASN A O 1
ATOM 1937 N N . ARG A 1 246 ? 21.797 -5.23 -18.906 1 88.19 246 ARG A N 1
ATOM 1938 C CA . ARG A 1 246 ? 22.672 -5.172 -17.75 1 88.19 246 ARG A CA 1
ATOM 1939 C C . ARG A 1 246 ? 23.125 -6.566 -17.328 1 88.19 246 ARG A C 1
ATOM 1941 O O . ARG A 1 246 ? 24.25 -6.738 -16.859 1 88.19 246 ARG A O 1
ATOM 1948 N N . VAL A 1 247 ? 22.25 -7.484 -17.391 1 91.69 247 VAL A N 1
ATOM 1949 C CA . VAL A 1 247 ? 22.562 -8.82 -16.891 1 91.69 247 VAL A CA 1
ATOM 1950 C C . VAL A 1 247 ? 22.297 -9.859 -17.984 1 91.69 247 VAL A C 1
ATOM 1952 O O . VAL A 1 247 ? 21.297 -9.781 -18.688 1 91.69 247 VAL A O 1
ATOM 1955 N N . GLN A 1 248 ? 23.234 -10.805 -18.047 1 93.44 248 GLN A N 1
ATOM 1956 C CA . GLN A 1 248 ? 23.078 -11.898 -19 1 93.44 248 GLN A CA 1
ATOM 1957 C C . GLN A 1 248 ? 22.375 -13.094 -18.359 1 93.44 248 GLN A C 1
ATOM 1959 O O . GLN A 1 248 ? 22.484 -13.297 -17.141 1 93.44 248 GLN A O 1
ATOM 1964 N N . GLU A 1 249 ? 21.797 -13.875 -19.203 1 96 249 GLU A N 1
ATOM 1965 C CA . GLU A 1 249 ? 21.062 -15.055 -18.734 1 96 249 GLU A CA 1
ATOM 1966 C C . GLU A 1 249 ? 21.984 -16 -17.969 1 96 249 GLU A C 1
ATOM 1968 O O . GLU A 1 249 ? 21.594 -16.547 -16.938 1 96 249 GLU A O 1
ATOM 1973 N N . ASP A 1 250 ? 23.156 -16.141 -18.453 1 96.62 250 ASP A N 1
ATOM 1974 C CA . ASP A 1 250 ? 24.094 -17.078 -17.844 1 96.62 250 ASP A CA 1
ATOM 1975 C C . ASP A 1 250 ? 24.438 -16.656 -16.422 1 96.62 250 ASP A C 1
ATOM 1977 O O . ASP A 1 250 ? 24.594 -17.516 -15.539 1 96.62 250 ASP A O 1
ATOM 1981 N N . TYR A 1 251 ? 24.578 -15.414 -16.234 1 97 251 TYR A N 1
ATOM 1982 C CA . TYR A 1 251 ? 24.875 -14.914 -14.891 1 97 251 TYR A CA 1
ATOM 1983 C C . TYR A 1 251 ? 23.734 -15.242 -13.93 1 97 251 TYR A C 1
ATOM 1985 O O . TYR A 1 251 ? 23.969 -15.664 -12.797 1 97 251 TYR A O 1
ATOM 1993 N N . LEU A 1 252 ? 22.531 -15.062 -14.414 1 97.56 252 LEU A N 1
ATOM 1994 C CA . LEU A 1 252 ? 21.359 -15.344 -13.578 1 97.56 252 LEU A CA 1
ATOM 1995 C C . LEU A 1 252 ? 21.297 -16.828 -13.219 1 97.56 252 LEU A C 1
ATOM 1997 O O . LEU A 1 252 ? 21.062 -17.172 -12.055 1 97.56 252 LEU A O 1
ATOM 2001 N N . VAL A 1 253 ? 21.594 -17.672 -14.156 1 97.81 253 VAL A N 1
ATOM 2002 C CA . VAL A 1 253 ? 21.438 -19.109 -13.945 1 97.81 253 VAL A CA 1
ATOM 2003 C C . VAL A 1 253 ? 22.609 -19.641 -13.141 1 97.81 253 VAL A C 1
ATOM 2005 O O . VAL A 1 253 ? 22.438 -20.453 -12.227 1 97.81 253 VAL A O 1
ATOM 2008 N N . GLN A 1 254 ? 23.766 -19.125 -13.344 1 97.94 254 GLN A N 1
ATOM 2009 C CA . GLN A 1 254 ? 24.953 -19.719 -12.758 1 97.94 254 GLN A CA 1
ATOM 2010 C C . GLN A 1 254 ? 25.281 -19.094 -11.398 1 97.94 254 GLN A C 1
ATOM 2012 O O . GLN A 1 254 ? 25.797 -19.766 -10.508 1 97.94 254 GLN A O 1
ATOM 2017 N N . GLN A 1 255 ? 24.984 -17.828 -11.273 1 97.75 255 GLN A N 1
ATOM 2018 C CA . GLN A 1 255 ? 25.406 -17.125 -10.062 1 97.75 255 GLN A CA 1
ATOM 2019 C C . GLN A 1 255 ? 24.219 -16.766 -9.18 1 97.75 255 GLN A C 1
ATOM 2021 O O . GLN A 1 255 ? 24.281 -16.922 -7.957 1 97.75 255 GLN A O 1
ATOM 2026 N N . ILE A 1 256 ? 23.141 -16.375 -9.766 1 98.19 256 ILE A N 1
ATOM 2027 C CA . ILE A 1 256 ? 22.031 -15.844 -8.977 1 98.19 256 ILE A CA 1
ATOM 2028 C C . ILE A 1 256 ? 21.125 -16.984 -8.531 1 98.19 256 ILE A C 1
ATOM 2030 O O . ILE A 1 256 ? 20.656 -17 -7.391 1 98.19 256 ILE A O 1
ATOM 2034 N N . LEU A 1 257 ? 20.891 -17.953 -9.398 1 98.62 257 LEU A N 1
ATOM 2035 C CA . LEU A 1 257 ? 19.969 -19.047 -9.109 1 98.62 257 LEU A CA 1
ATOM 2036 C C . LEU A 1 257 ? 20.391 -19.797 -7.852 1 98.62 257 LEU A C 1
ATOM 2038 O O . LEU A 1 257 ? 19.547 -20.062 -6.98 1 98.62 257 LEU A O 1
ATOM 2042 N N . PRO A 1 258 ? 21.672 -20.125 -7.652 1 98.56 258 PRO A N 1
ATOM 2043 C CA . PRO A 1 258 ? 22.047 -20.812 -6.414 1 98.56 258 PRO A CA 1
ATOM 2044 C C . PRO A 1 258 ? 21.75 -19.969 -5.168 1 98.56 258 PRO A C 1
ATOM 2046 O O . PRO A 1 258 ? 21.344 -20.516 -4.141 1 98.56 258 PRO A O 1
ATOM 2049 N N . LEU A 1 259 ? 21.906 -18.672 -5.281 1 98.44 259 LEU A N 1
ATOM 2050 C CA . LEU A 1 259 ? 21.609 -17.781 -4.164 1 98.44 259 LEU A CA 1
ATOM 2051 C C . LEU A 1 259 ? 20.109 -17.766 -3.861 1 98.44 259 LEU A C 1
ATOM 2053 O O . LEU A 1 259 ? 19.703 -17.781 -2.695 1 98.44 259 LEU A O 1
ATOM 2057 N N . LEU A 1 260 ? 19.312 -17.75 -4.922 1 98.69 260 LEU A N 1
ATOM 2058 C CA . LEU A 1 260 ? 17.859 -17.766 -4.758 1 98.69 260 LEU A CA 1
ATOM 2059 C C . LEU A 1 260 ? 17.406 -19.062 -4.086 1 98.69 260 LEU A C 1
ATOM 2061 O O . LEU A 1 260 ? 16.594 -19.031 -3.156 1 98.69 260 LEU A O 1
ATOM 2065 N N . ARG A 1 261 ? 17.922 -20.172 -4.543 1 98.31 261 ARG A N 1
ATOM 2066 C CA . ARG A 1 261 ? 17.547 -21.484 -4 1 98.31 261 ARG A CA 1
ATOM 2067 C C . ARG A 1 261 ? 17.922 -21.578 -2.525 1 98.31 261 ARG A C 1
ATOM 2069 O O . ARG A 1 261 ? 17.125 -22.031 -1.706 1 98.31 261 ARG A O 1
ATOM 2076 N N . ASN A 1 262 ? 19.125 -21.141 -2.229 1 97.94 262 ASN A N 1
ATOM 2077 C CA . ASN A 1 262 ? 19.578 -21.172 -0.842 1 97.94 262 ASN A CA 1
ATOM 2078 C C . ASN A 1 262 ? 18.703 -20.297 0.054 1 97.94 262 ASN A C 1
ATOM 2080 O O . ASN A 1 262 ? 18.312 -20.719 1.148 1 97.94 262 ASN A O 1
ATOM 2084 N N . THR A 1 263 ? 18.391 -19.141 -0.417 1 97.88 263 THR A N 1
ATOM 2085 C CA . THR A 1 263 ? 17.578 -18.219 0.353 1 97.88 263 THR A CA 1
ATOM 2086 C C . THR A 1 263 ? 16.156 -18.766 0.531 1 97.88 263 THR A C 1
ATOM 2088 O O . THR A 1 263 ? 15.586 -18.672 1.621 1 97.88 263 THR A O 1
ATOM 2091 N N . ALA A 1 264 ? 15.586 -19.312 -0.538 1 97.81 264 ALA A N 1
ATOM 2092 C CA . ALA A 1 264 ? 14.25 -19.906 -0.453 1 97.81 264 ALA A CA 1
ATOM 2093 C C . ALA A 1 264 ? 14.219 -21.031 0.578 1 97.81 264 ALA A C 1
ATOM 2095 O O . ALA A 1 264 ? 13.25 -21.156 1.33 1 97.81 264 ALA A O 1
ATOM 2096 N N . ASN A 1 265 ? 15.281 -21.781 0.628 1 96.12 265 ASN A N 1
ATOM 2097 C CA . ASN A 1 265 ? 15.375 -22.859 1.601 1 96.12 265 ASN A CA 1
ATOM 2098 C C . ASN A 1 265 ? 15.461 -22.328 3.027 1 96.12 265 ASN A C 1
ATOM 2100 O O . ASN A 1 265 ? 14.844 -22.891 3.939 1 96.12 265 ASN A O 1
ATOM 2104 N N . GLU A 1 266 ? 16.234 -21.297 3.234 1 95.62 266 GLU A N 1
ATOM 2105 C CA . GLU A 1 266 ? 16.344 -20.688 4.551 1 95.62 266 GLU A CA 1
ATOM 2106 C C . GLU A 1 266 ? 15.008 -20.109 5.004 1 95.62 266 GLU A C 1
ATOM 2108 O O . GLU A 1 266 ? 14.648 -20.219 6.176 1 95.62 266 GLU A O 1
ATOM 2113 N N . LEU A 1 267 ? 14.328 -19.5 4.074 1 95.12 267 LEU A N 1
ATOM 2114 C CA . LEU A 1 267 ? 13.016 -18.938 4.387 1 95.12 267 LEU A CA 1
ATOM 2115 C C . LEU A 1 267 ? 12.039 -20.031 4.805 1 95.12 267 LEU A C 1
ATOM 2117 O O . LEU A 1 267 ? 11.227 -19.844 5.707 1 95.12 267 LEU A O 1
ATOM 2121 N N . ARG A 1 268 ? 12.109 -21.141 4.133 1 92.38 268 ARG A N 1
ATOM 2122 C CA . ARG A 1 268 ? 11.25 -22.266 4.445 1 92.38 268 ARG A CA 1
ATOM 2123 C C . ARG A 1 268 ? 11.359 -22.656 5.914 1 92.38 268 ARG A C 1
ATOM 2125 O O . ARG A 1 268 ? 10.359 -23.016 6.547 1 92.38 268 ARG A O 1
ATOM 2132 N N . ASN A 1 269 ? 12.508 -22.453 6.465 1 89.44 269 ASN A N 1
ATOM 2133 C CA . ASN A 1 269 ? 12.781 -22.875 7.84 1 89.44 269 ASN A CA 1
ATOM 2134 C C . ASN A 1 269 ? 12.211 -21.875 8.844 1 89.44 269 ASN A C 1
ATOM 2136 O O . ASN A 1 269 ? 12.078 -22.188 10.031 1 89.44 269 ASN A O 1
ATOM 2140 N N . VAL A 1 270 ? 11.961 -20.719 8.375 1 86.06 270 VAL A N 1
ATOM 2141 C CA . VAL A 1 270 ? 11.562 -19.703 9.344 1 86.06 270 VAL A CA 1
ATOM 2142 C C . VAL A 1 270 ? 10.094 -19.344 9.141 1 86.06 270 VAL A C 1
ATOM 2144 O O . VAL A 1 270 ? 9.523 -18.578 9.922 1 86.06 270 VAL A O 1
ATOM 2147 N N . ILE A 1 271 ? 9.477 -19.891 8.141 1 83.94 271 ILE A N 1
ATOM 2148 C CA . ILE A 1 271 ? 8.07 -19.594 7.883 1 83.94 271 ILE A CA 1
ATOM 2149 C C . ILE A 1 271 ? 7.191 -20.703 8.438 1 83.94 271 ILE A C 1
ATOM 2151 O O . ILE A 1 271 ? 7.52 -21.891 8.305 1 83.94 271 ILE A O 1
ATOM 2155 N N . MET B 1 1 ? -41.062 9.836 14.016 1 35.31 1 MET B N 1
ATOM 2156 C CA . MET B 1 1 ? -40.469 9.398 12.75 1 35.31 1 MET B CA 1
ATOM 2157 C C . MET B 1 1 ? -39 9.844 12.656 1 35.31 1 MET B C 1
ATOM 2159 O O . MET B 1 1 ? -38.688 11 12.93 1 35.31 1 MET B O 1
ATOM 2163 N N . PRO B 1 2 ? -38.031 8.984 12.812 1 41.09 2 PRO B N 1
ATOM 2164 C CA . PRO B 1 2 ? -36.75 9.68 12.836 1 41.09 2 PRO B CA 1
ATOM 2165 C C . PRO B 1 2 ? -36.625 10.719 11.727 1 41.09 2 PRO B C 1
ATOM 2167 O O . PRO B 1 2 ? -37.188 10.555 10.648 1 41.09 2 PRO B O 1
ATOM 2170 N N . SER B 1 3 ? -36.438 11.969 11.875 1 45.19 3 SER B N 1
ATOM 2171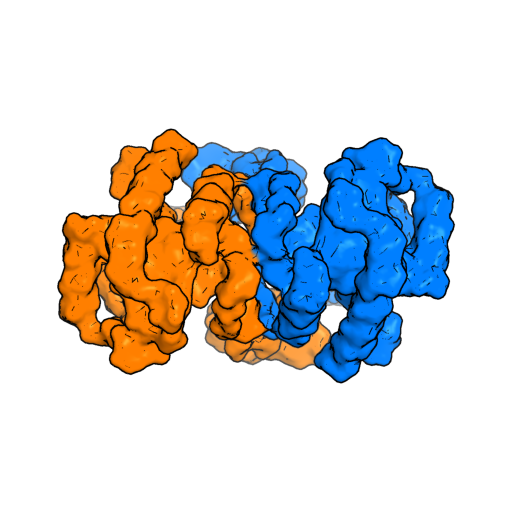 C CA . SER B 1 3 ? -36.5 13.07 10.93 1 45.19 3 SER B CA 1
ATOM 2172 C C . SER B 1 3 ? -35.688 12.789 9.68 1 45.19 3 SER B C 1
ATOM 2174 O O . SER B 1 3 ? -34.531 12.391 9.773 1 45.19 3 SER B O 1
ATOM 2176 N N . LEU B 1 4 ? -36.312 12.492 8.477 1 51.81 4 LEU B N 1
ATOM 2177 C CA . LEU B 1 4 ? -35.938 12.281 7.086 1 51.81 4 LEU B CA 1
ATOM 2178 C C . LEU B 1 4 ? -34.719 13.141 6.723 1 51.81 4 LEU B C 1
ATOM 2180 O O . LEU B 1 4 ? -34.062 12.883 5.719 1 51.81 4 LEU B O 1
ATOM 2184 N N . ASP B 1 5 ? -34.344 14.195 7.359 1 64.06 5 ASP B N 1
ATOM 2185 C CA . ASP B 1 5 ? -33.375 15.203 6.957 1 64.06 5 ASP B CA 1
ATOM 2186 C C . ASP B 1 5 ? -32.125 15.164 7.848 1 64.06 5 ASP B C 1
ATOM 2188 O O . ASP B 1 5 ? -31.375 16.141 7.906 1 64.06 5 ASP B O 1
ATOM 2192 N N . ALA B 1 6 ? -31.828 14.102 8.492 1 83.38 6 ALA B N 1
ATOM 2193 C CA . ALA B 1 6 ? -30.75 14.133 9.484 1 83.38 6 ALA B CA 1
ATOM 2194 C C . ALA B 1 6 ? -29.391 13.867 8.828 1 83.38 6 ALA B C 1
ATOM 2196 O O . ALA B 1 6 ? -29.297 13.078 7.887 1 83.38 6 ALA B O 1
ATOM 2197 N N . PHE B 1 7 ? -28.469 14.703 9.164 1 91.38 7 PHE B N 1
ATOM 2198 C CA . PHE B 1 7 ? -27.109 14.594 8.68 1 91.38 7 PHE B CA 1
ATOM 2199 C C . PHE B 1 7 ? -26.188 14.016 9.758 1 91.38 7 PHE B C 1
ATOM 2201 O O . PHE B 1 7 ? -26.422 14.234 10.945 1 91.38 7 PHE B O 1
ATOM 2208 N N . LEU B 1 8 ? -25.359 13.102 9.273 1 91.69 8 LEU B N 1
ATOM 2209 C CA . LEU B 1 8 ? -24.234 12.664 10.094 1 91.69 8 LEU B CA 1
ATOM 2210 C C . LEU B 1 8 ? -23 13.5 9.812 1 91.69 8 LEU B C 1
ATOM 2212 O O . LEU B 1 8 ? -22.719 13.844 8.664 1 91.69 8 LEU B O 1
ATOM 2216 N N . GLU B 1 9 ? -22.328 13.859 10.859 1 90.62 9 GLU B N 1
ATOM 2217 C CA . GLU B 1 9 ? -21.078 14.602 10.719 1 90.62 9 GLU B CA 1
ATOM 2218 C C . GLU B 1 9 ? -19.891 13.797 11.242 1 90.62 9 GLU B C 1
ATOM 2220 O O . GLU B 1 9 ? -19.938 13.297 12.375 1 90.62 9 GLU B O 1
ATOM 2225 N N . HIS B 1 10 ? -18.922 13.625 10.398 1 87.94 10 HIS B N 1
ATOM 2226 C CA . HIS B 1 10 ? -17.719 12.906 10.828 1 87.94 10 HIS B CA 1
ATOM 2227 C C . HIS B 1 10 ? -17 13.641 11.953 1 87.94 10 HIS B C 1
ATOM 2229 O O . HIS B 1 10 ? -16.766 14.844 11.852 1 87.94 10 HIS B O 1
ATOM 2235 N N . PRO B 1 11 ? -16.625 13.008 12.906 1 77.25 11 PRO B N 1
ATOM 2236 C CA . PRO B 1 11 ? -16.109 13.672 14.102 1 77.25 11 PRO B CA 1
ATOM 2237 C C . PRO B 1 11 ? -14.805 14.414 13.844 1 77.25 11 PRO B C 1
ATOM 2239 O O . PRO B 1 11 ? -14.57 15.484 14.422 1 77.25 11 PRO B O 1
ATOM 2242 N N . ASN B 1 12 ? -14.008 13.914 12.93 1 75.38 12 ASN B N 1
ATOM 2243 C CA . ASN B 1 12 ? -12.688 14.5 12.727 1 75.38 12 ASN B CA 1
ATOM 2244 C C . ASN B 1 12 ? -12.648 15.383 11.484 1 75.38 12 ASN B C 1
ATOM 2246 O O . ASN B 1 12 ? -12.227 16.547 11.547 1 75.38 12 ASN B O 1
ATOM 2250 N N . SER B 1 13 ? -13.203 14.891 10.422 1 78.38 13 SER B N 1
ATOM 2251 C CA . SER B 1 13 ? -13.102 15.602 9.156 1 78.38 13 SER B CA 1
ATOM 2252 C C . SER B 1 13 ? -14.227 16.609 8.992 1 78.38 13 SER B C 1
ATOM 2254 O O . SER B 1 13 ? -14.18 17.484 8.117 1 78.38 13 SER B O 1
ATOM 2256 N N . HIS B 1 14 ? -15.375 16.453 9.75 1 81.5 14 HIS B N 1
ATOM 2257 C CA . HIS B 1 14 ? -16.547 17.312 9.727 1 81.5 14 HIS B CA 1
ATOM 2258 C C . HIS B 1 14 ? -17.297 17.172 8.406 1 81.5 14 HIS B C 1
ATOM 2260 O O . HIS B 1 14 ? -18.125 18.031 8.062 1 81.5 14 HIS B O 1
ATOM 2266 N N . GLU B 1 15 ? -16.922 16.156 7.738 1 88.25 15 GLU B N 1
ATOM 2267 C CA . GLU B 1 15 ? -17.703 15.82 6.547 1 88.25 15 GLU B CA 1
ATOM 2268 C C . GLU B 1 15 ? -19.125 15.398 6.914 1 88.25 15 GLU B C 1
ATOM 2270 O O . GLU B 1 15 ? -19.328 14.703 7.906 1 88.25 15 GLU B O 1
ATOM 2275 N N . LYS B 1 16 ? -20.109 15.828 6.059 1 93.62 16 LYS B N 1
ATOM 2276 C CA . LYS B 1 16 ? -21.516 15.523 6.352 1 93.62 16 LYS B CA 1
ATOM 2277 C C . LYS B 1 16 ? -22.109 14.594 5.301 1 93.62 16 LYS B C 1
ATOM 2279 O O . LYS B 1 16 ? -21.703 14.633 4.137 1 93.62 16 LYS B O 1
ATOM 2284 N N . ILE B 1 17 ? -22.953 13.703 5.781 1 94.44 17 ILE B N 1
ATOM 2285 C CA . ILE B 1 17 ? -23.672 12.797 4.895 1 94.44 17 ILE B CA 1
ATOM 2286 C C . ILE B 1 17 ? -25.109 12.625 5.398 1 94.44 17 ILE B C 1
ATOM 2288 O O . ILE B 1 17 ? -25.344 12.586 6.605 1 94.44 17 ILE B O 1
ATOM 2292 N N . ARG B 1 18 ? -26 12.609 4.441 1 94.75 18 ARG B N 1
ATOM 2293 C CA . ARG B 1 18 ? -27.375 12.289 4.848 1 94.75 18 ARG B CA 1
ATOM 2294 C C . ARG B 1 18 ? -27.438 10.898 5.473 1 94.75 18 ARG B C 1
ATOM 2296 O O . ARG B 1 18 ? -26.812 9.961 4.98 1 94.75 18 ARG B O 1
ATOM 2303 N N . GLN B 1 19 ? -28.188 10.773 6.488 1 93.31 19 GLN B N 1
ATOM 2304 C CA . GLN B 1 19 ? -28.297 9.508 7.207 1 93.31 19 GLN B CA 1
ATOM 2305 C C . GLN B 1 19 ? -28.797 8.398 6.285 1 93.31 19 GLN B C 1
ATOM 2307 O O . GLN B 1 19 ? -28.344 7.254 6.387 1 93.31 19 GLN B O 1
ATOM 2312 N N . GLU B 1 20 ? -29.672 8.719 5.43 1 93.19 20 GLU B N 1
ATOM 2313 C CA . GLU B 1 20 ? -30.266 7.727 4.535 1 93.19 20 GLU B CA 1
ATOM 2314 C C . GLU B 1 20 ? -29.25 7.227 3.516 1 93.19 20 GLU B C 1
ATOM 2316 O O . GLU B 1 20 ? -29.422 6.152 2.934 1 93.19 20 GLU B O 1
ATOM 2321 N N . ASP B 1 21 ? -28.234 8.008 3.285 1 94.81 21 ASP B N 1
ATOM 2322 C CA . ASP B 1 21 ? -27.219 7.652 2.293 1 94.81 21 ASP B CA 1
ATOM 2323 C C . ASP B 1 21 ? -26.094 6.832 2.922 1 94.81 21 ASP B C 1
ATOM 2325 O O . ASP B 1 21 ? -25.328 6.18 2.215 1 94.81 21 ASP B O 1
ATOM 2329 N N . TYR B 1 22 ? -26.031 6.879 4.219 1 96.12 22 TYR B N 1
ATOM 2330 C CA . TYR B 1 22 ? -24.906 6.285 4.938 1 96.12 22 TYR B CA 1
ATOM 2331 C C . TYR B 1 22 ? -25.047 4.77 5 1 96.12 22 TYR B C 1
ATOM 2333 O O . TYR B 1 22 ? -26.078 4.246 5.406 1 96.12 22 TYR B O 1
ATOM 2341 N N . ILE B 1 23 ? -24 4.094 4.605 1 96.5 23 ILE B N 1
ATOM 2342 C CA . ILE B 1 23 ? -23.984 2.635 4.652 1 96.5 23 ILE B CA 1
ATOM 2343 C C . ILE B 1 23 ? -23.156 2.162 5.848 1 96.5 23 ILE B C 1
ATOM 2345 O O . ILE B 1 23 ? -21.938 1.979 5.734 1 96.5 23 ILE B O 1
ATOM 2349 N N . ALA B 1 24 ? -23.828 1.801 6.891 1 94.12 24 ALA B N 1
ATOM 2350 C CA . ALA B 1 24 ? -23.203 1.464 8.164 1 94.12 24 ALA B CA 1
ATOM 2351 C C . ALA B 1 24 ? -22.359 0.201 8.047 1 94.12 24 ALA B C 1
ATOM 2353 O O . ALA B 1 24 ? -21.281 0.109 8.648 1 94.12 24 ALA B O 1
ATOM 2354 N N . GLY B 1 25 ? -22.859 -0.789 7.324 1 94.44 25 GLY B N 1
ATOM 2355 C CA . GLY B 1 25 ? -22.125 -2.033 7.16 1 94.44 25 GLY B CA 1
ATOM 2356 C C . GLY B 1 25 ? -20.766 -1.845 6.516 1 94.44 25 GLY B C 1
ATOM 2357 O O . GLY B 1 25 ? -19.797 -2.5 6.898 1 94.44 25 GLY B O 1
ATOM 2358 N N . LEU B 1 26 ? -20.766 -0.96 5.566 1 96.5 26 LEU B N 1
ATOM 2359 C CA . LEU B 1 26 ? -19.5 -0.633 4.926 1 96.5 26 LEU B CA 1
ATOM 2360 C C . LEU B 1 26 ? -18.547 0.047 5.906 1 96.5 26 LEU B C 1
ATOM 2362 O O . LEU B 1 26 ? -17.391 -0.342 6.023 1 96.5 26 LEU B O 1
ATOM 2366 N N . ALA B 1 27 ? -19.047 1.008 6.617 1 96.12 27 ALA B N 1
ATOM 2367 C CA . ALA B 1 27 ? -18.234 1.768 7.566 1 96.12 27 ALA B CA 1
ATOM 2368 C C . ALA B 1 27 ? -17.641 0.855 8.633 1 96.12 27 ALA B C 1
ATOM 2370 O O . ALA B 1 27 ? -16.453 0.94 8.945 1 96.12 27 ALA B O 1
ATOM 2371 N N . LYS B 1 28 ? -18.438 -0.009 9.141 1 95.62 28 LYS B N 1
ATOM 2372 C CA . LYS B 1 28 ? -18 -0.93 10.18 1 95.62 28 LYS B CA 1
ATOM 2373 C C . LYS B 1 28 ? -16.938 -1.897 9.641 1 95.62 28 LYS B C 1
ATOM 2375 O O . LYS B 1 28 ? -15.969 -2.207 10.328 1 95.62 28 LYS B O 1
ATOM 2380 N N . GLY B 1 29 ? -17.188 -2.365 8.438 1 96.31 29 GLY B N 1
ATOM 2381 C CA . GLY B 1 29 ? -16.219 -3.266 7.82 1 96.31 29 GLY B CA 1
ATOM 2382 C C . GLY B 1 29 ? -14.859 -2.629 7.605 1 96.31 29 GLY B C 1
ATOM 2383 O O . GLY B 1 29 ? -13.828 -3.254 7.863 1 96.31 29 GLY B O 1
ATOM 2384 N N . LEU B 1 30 ? -14.867 -1.385 7.141 1 96.06 30 LEU B N 1
ATOM 2385 C CA . LEU B 1 30 ? -13.617 -0.666 6.922 1 96.06 30 LEU B CA 1
ATOM 2386 C C . LEU B 1 30 ? -12.922 -0.376 8.25 1 96.06 30 LEU B C 1
ATOM 2388 O O . LEU B 1 30 ? -11.695 -0.483 8.344 1 96.06 30 LEU B O 1
ATOM 2392 N N . ALA B 1 31 ? -13.695 -0.043 9.234 1 94.44 31 ALA B N 1
ATOM 2393 C CA . ALA B 1 31 ? -13.133 0.162 10.57 1 94.44 31 ALA B CA 1
ATOM 2394 C C . ALA B 1 31 ? -12.477 -1.114 11.094 1 94.44 31 ALA B C 1
ATOM 2396 O O . ALA B 1 31 ? -11.438 -1.061 11.758 1 94.44 31 ALA B O 1
ATOM 2397 N N . LEU B 1 32 ? -13.086 -2.213 10.828 1 95.31 32 LEU B N 1
ATOM 2398 C CA . LEU B 1 32 ? -12.539 -3.496 11.25 1 95.31 32 LEU B CA 1
ATOM 2399 C C . LEU B 1 32 ? -11.195 -3.76 10.578 1 95.31 32 LEU B C 1
ATOM 2401 O O . LEU B 1 32 ? -10.242 -4.191 11.234 1 95.31 32 LEU B O 1
ATOM 2405 N N . LEU B 1 33 ? -11.078 -3.502 9.281 1 94.44 33 LEU B N 1
ATOM 2406 C CA . LEU B 1 33 ? -9.805 -3.672 8.586 1 94.44 33 LEU B CA 1
ATOM 2407 C C . LEU B 1 33 ? -8.734 -2.777 9.195 1 94.44 33 LEU B C 1
ATOM 2409 O O . LEU B 1 33 ? -7.578 -3.193 9.328 1 94.44 33 LEU B O 1
ATOM 2413 N N . GLU B 1 34 ? -9.164 -1.623 9.633 1 91.81 34 GLU B N 1
ATOM 2414 C CA . GLU B 1 34 ? -8.227 -0.665 10.219 1 91.81 34 GLU B CA 1
ATOM 2415 C C . GLU B 1 34 ? -7.812 -1.092 11.625 1 91.81 34 GLU B C 1
ATOM 2417 O O . GLU B 1 34 ? -6.848 -0.56 12.18 1 91.81 34 GLU B O 1
ATOM 2422 N N . ALA B 1 35 ? -8.547 -2.012 12.188 1 92.56 35 ALA B N 1
ATOM 2423 C CA . ALA B 1 35 ? -8.25 -2.443 13.555 1 92.56 35 ALA B CA 1
ATOM 2424 C C . ALA B 1 35 ? -6.961 -3.258 13.602 1 92.56 35 ALA B C 1
ATOM 2426 O O . ALA B 1 35 ? -6.371 -3.43 14.672 1 92.56 35 ALA B O 1
ATOM 2427 N N . PHE B 1 36 ? -6.578 -3.779 12.453 1 92.56 36 PHE B N 1
ATOM 2428 C CA . PHE B 1 36 ? -5.324 -4.523 12.383 1 92.56 36 PHE B CA 1
ATOM 2429 C C . PHE B 1 36 ? -4.137 -3.574 12.266 1 92.56 36 PHE B C 1
ATOM 2431 O O . PHE B 1 36 ? -4.273 -2.463 11.75 1 92.56 36 PHE B O 1
ATOM 2438 N N . GLY B 1 37 ? -2.932 -3.967 12.789 1 82.25 37 GLY B N 1
ATOM 2439 C CA . GLY B 1 37 ? -1.745 -3.129 12.727 1 82.25 37 GLY B CA 1
ATOM 2440 C C . GLY B 1 37 ? -0.506 -3.809 13.273 1 82.25 37 GLY B C 1
ATOM 2441 O O . GLY B 1 37 ? -0.502 -5.02 13.5 1 82.25 37 GLY B O 1
ATOM 2442 N N . THR B 1 38 ? 0.512 -3.061 13.461 1 73.25 38 THR B N 1
ATOM 2443 C CA . THR B 1 38 ? 1.817 -3.58 13.852 1 73.25 38 THR B CA 1
ATOM 2444 C C . THR B 1 38 ? 1.729 -4.305 15.195 1 73.25 38 THR B C 1
ATOM 2446 O O . THR B 1 38 ? 2.258 -5.41 15.344 1 73.25 38 THR B O 1
ATOM 2449 N N . ASP B 1 39 ? 1.052 -3.77 16.094 1 75.94 39 ASP B N 1
ATOM 2450 C CA . ASP B 1 39 ? 0.944 -4.402 17.406 1 75.94 39 ASP B CA 1
ATOM 2451 C C . ASP B 1 39 ? -0.294 -5.293 17.484 1 75.94 39 ASP B C 1
ATOM 2453 O O . ASP B 1 39 ? -0.644 -5.785 18.547 1 75.94 39 ASP B O 1
ATOM 2457 N N . ARG B 1 40 ? -0.871 -5.469 16.281 1 82.62 40 ARG B N 1
ATOM 2458 C CA . ARG B 1 40 ? -2.137 -6.191 16.219 1 82.62 40 ARG B CA 1
ATOM 2459 C C . ARG B 1 40 ? -2.246 -6.988 14.93 1 82.62 40 ARG B C 1
ATOM 2461 O O . ARG B 1 40 ? -3.207 -6.832 14.172 1 82.62 40 ARG B O 1
ATOM 2468 N N . GLN B 1 41 ? -1.318 -7.871 14.922 1 87 41 GLN B N 1
ATOM 2469 C CA . GLN B 1 41 ? -1.237 -8.617 13.672 1 87 41 GLN B CA 1
ATOM 2470 C C . GLN B 1 41 ? -2.344 -9.656 13.578 1 87 41 GLN B C 1
ATOM 2472 O O . GLN B 1 41 ? -2.852 -9.938 12.484 1 87 41 GLN B O 1
ATOM 2477 N N . ARG B 1 42 ? -2.662 -10.195 14.75 1 94.12 42 ARG B N 1
ATOM 2478 C CA . ARG B 1 42 ? -3.715 -11.203 14.867 1 94.12 42 ARG B CA 1
ATOM 2479 C C . ARG B 1 42 ? -4.75 -10.797 15.906 1 94.12 42 ARG B C 1
ATOM 2481 O O . ARG B 1 42 ? -4.398 -10.398 17.016 1 94.12 42 ARG B O 1
ATOM 2488 N N . LEU B 1 43 ? -5.938 -10.836 15.539 1 96.5 43 LEU B N 1
ATOM 2489 C CA . LEU B 1 43 ? -7.008 -10.477 16.469 1 96.5 43 LEU B CA 1
ATOM 2490 C C . LEU B 1 43 ? -8.086 -11.555 16.484 1 96.5 43 LEU B C 1
ATOM 2492 O O . LEU B 1 43 ? -8.398 -12.148 15.461 1 96.5 43 LEU B O 1
ATOM 2496 N N . ASN B 1 44 ? -8.586 -11.797 17.625 1 97.31 44 ASN B N 1
ATOM 2497 C CA . ASN B 1 44 ? -9.758 -12.664 17.719 1 97.31 44 ASN B CA 1
ATOM 2498 C C . ASN B 1 44 ? -11.055 -11.859 17.719 1 97.31 44 ASN B C 1
ATOM 2500 O O . ASN B 1 44 ? -11.023 -10.633 17.656 1 97.31 44 ASN B O 1
ATOM 2504 N N . VAL B 1 45 ? -12.102 -12.578 17.781 1 97.44 45 VAL B N 1
ATOM 2505 C CA . VAL B 1 45 ? -13.422 -11.961 17.656 1 97.44 45 VAL B CA 1
ATOM 2506 C C . VAL B 1 45 ? -13.625 -10.953 18.781 1 97.44 45 VAL B C 1
ATOM 2508 O O . VAL B 1 45 ? -14.109 -9.844 18.547 1 97.44 45 VAL B O 1
ATOM 2511 N N . THR B 1 46 ? -13.219 -11.281 19.922 1 97.38 46 THR B N 1
ATOM 2512 C CA . THR B 1 46 ? -13.398 -10.43 21.094 1 97.38 46 THR B CA 1
ATOM 2513 C C . THR B 1 46 ? -12.578 -9.148 20.969 1 97.38 46 THR B C 1
ATOM 2515 O O . THR B 1 46 ? -13.078 -8.055 21.219 1 97.38 46 THR B O 1
ATOM 2518 N N . GLN B 1 47 ? -11.391 -9.305 20.578 1 96.69 47 GLN B N 1
ATOM 2519 C CA . GLN B 1 47 ? -10.492 -8.164 20.422 1 96.69 47 GLN B CA 1
ATOM 2520 C C . GLN B 1 47 ? -10.992 -7.219 19.328 1 96.69 47 GLN B C 1
ATOM 2522 O O . GLN B 1 47 ? -10.938 -5.996 19.484 1 96.69 47 GLN B O 1
ATOM 2527 N N . VAL B 1 48 ? -11.516 -7.77 18.266 1 96.5 48 VAL B N 1
ATOM 2528 C CA . VAL B 1 48 ? -12.07 -6.965 17.172 1 96.5 48 VAL B CA 1
ATOM 2529 C C . VAL B 1 48 ? -13.297 -6.207 17.672 1 96.5 48 VAL B C 1
ATOM 2531 O O . VAL B 1 48 ? -13.438 -5.008 17.406 1 96.5 48 VAL B O 1
ATOM 2534 N N . ALA B 1 49 ? -14.141 -6.906 18.391 1 97.38 49 ALA B N 1
ATOM 2535 C CA . ALA B 1 49 ? -15.344 -6.277 18.922 1 97.38 49 ALA B CA 1
ATOM 2536 C C . ALA B 1 49 ? -14.992 -5.109 19.844 1 97.38 49 ALA B C 1
ATOM 2538 O O . ALA B 1 49 ? -15.562 -4.023 19.719 1 97.38 49 ALA B O 1
ATOM 2539 N N . GLU B 1 50 ? -14.047 -5.262 20.656 1 95.94 50 GLU B N 1
ATOM 2540 C CA . GLU B 1 50 ? -13.609 -4.242 21.609 1 95.94 50 GLU B CA 1
ATOM 2541 C C . GLU B 1 50 ? -13.008 -3.041 20.891 1 95.94 50 GLU B C 1
ATOM 2543 O O . GLU B 1 50 ? -13.312 -1.894 21.219 1 95.94 50 GLU B O 1
ATOM 2548 N N . ARG B 1 51 ? -12.328 -3.264 19.891 1 92.69 51 ARG B N 1
ATOM 2549 C CA . ARG B 1 51 ? -11.586 -2.205 19.219 1 92.69 51 ARG B CA 1
ATOM 2550 C C . ARG B 1 51 ? -12.492 -1.405 18.281 1 92.69 51 ARG B C 1
ATOM 2552 O O . ARG B 1 51 ? -12.258 -0.219 18.047 1 92.69 51 ARG B O 1
ATOM 2559 N N . THR B 1 52 ? -13.508 -2.035 17.797 1 94.12 52 THR B N 1
ATOM 2560 C CA . THR B 1 52 ? -14.352 -1.372 16.812 1 94.12 52 THR B CA 1
ATOM 2561 C C . THR B 1 52 ? -15.648 -0.884 17.453 1 94.12 52 THR B C 1
ATOM 2563 O O . THR B 1 52 ? -16.391 -0.1 16.844 1 94.12 52 THR B O 1
ATOM 2566 N N . GLY B 1 53 ? -15.977 -1.37 18.609 1 94.62 53 GLY B N 1
ATOM 2567 C CA . GLY B 1 53 ? -17.172 -0.954 19.312 1 94.62 53 GLY B CA 1
ATOM 2568 C C . GLY B 1 53 ? -18.438 -1.65 18.812 1 94.62 53 GLY B C 1
ATOM 2569 O O . GLY B 1 53 ? -19.547 -1.188 19.062 1 94.62 53 GLY B O 1
ATOM 2570 N N . ILE B 1 54 ? -18.297 -2.721 18.047 1 95.75 54 ILE B N 1
ATOM 2571 C CA . ILE B 1 54 ? -19.453 -3.469 17.578 1 95.75 54 ILE B CA 1
ATOM 2572 C C . ILE B 1 54 ? -19.641 -4.723 18.422 1 95.75 54 ILE B C 1
ATOM 2574 O O . ILE B 1 54 ? -18.766 -5.074 19.234 1 95.75 54 ILE B O 1
ATOM 2578 N N . SER B 1 55 ? -20.812 -5.379 18.328 1 96.62 55 SER B N 1
ATOM 2579 C CA . SER B 1 55 ? -21.094 -6.586 19.094 1 96.62 55 SER B CA 1
ATOM 2580 C C . SER B 1 55 ? -20.234 -7.75 18.625 1 96.62 55 SER B C 1
ATOM 2582 O O . SER B 1 55 ? -19.734 -7.754 17.5 1 96.62 55 SER B O 1
ATOM 2584 N N . ARG B 1 56 ? -20.062 -8.703 19.469 1 96.88 56 ARG B N 1
ATOM 2585 C CA . ARG B 1 56 ? -19.312 -9.906 19.125 1 96.88 56 ARG B CA 1
ATOM 2586 C C . ARG B 1 56 ? -19.953 -10.633 17.938 1 96.88 56 ARG B C 1
ATOM 2588 O O . ARG B 1 56 ? -19.266 -11.164 17.078 1 96.88 56 ARG B O 1
ATOM 2595 N N . THR B 1 57 ? -21.219 -10.648 17.969 1 96.81 57 THR B N 1
ATOM 2596 C CA . THR B 1 57 ? -21.938 -11.297 16.875 1 96.81 57 THR B CA 1
ATOM 2597 C C . THR B 1 57 ? -21.656 -10.609 15.547 1 96.81 57 THR B C 1
ATOM 2599 O O . THR B 1 57 ? -21.375 -11.266 14.547 1 96.81 57 THR B O 1
ATOM 2602 N N . ALA B 1 58 ? -21.734 -9.32 15.555 1 96.75 58 ALA B N 1
ATOM 2603 C CA . ALA B 1 58 ? -21.422 -8.555 14.352 1 96.75 58 ALA B CA 1
ATOM 2604 C C . ALA B 1 58 ? -19.969 -8.758 13.938 1 96.75 58 ALA B C 1
ATOM 2606 O O . ALA B 1 58 ? -19.688 -8.977 12.75 1 96.75 58 ALA B O 1
ATOM 2607 N N . ALA B 1 59 ? -19.094 -8.695 14.906 1 97.75 59 ALA B N 1
ATOM 2608 C CA . ALA B 1 59 ? -17.672 -8.883 14.625 1 97.75 59 ALA B CA 1
ATOM 2609 C C . ALA B 1 59 ? -17.422 -10.219 13.93 1 97.75 59 ALA B C 1
ATOM 2611 O O . ALA B 1 59 ? -16.656 -10.289 12.961 1 97.75 59 ALA B O 1
ATOM 2612 N N . ARG B 1 60 ? -18.047 -11.18 14.398 1 97.38 60 ARG B N 1
ATOM 2613 C CA . ARG B 1 60 ? -17.891 -12.508 13.805 1 97.38 60 ARG B CA 1
ATOM 2614 C C . ARG B 1 60 ? -18.344 -12.508 12.352 1 97.38 60 ARG B C 1
ATOM 2616 O O . ARG B 1 60 ? -17.688 -13.078 11.484 1 97.38 60 ARG B O 1
ATOM 2623 N N . ARG B 1 61 ? -19.453 -11.93 12.094 1 97.75 61 ARG B N 1
ATOM 2624 C CA . ARG B 1 61 ? -19.984 -11.883 10.734 1 97.75 61 ARG B CA 1
ATOM 2625 C C . ARG B 1 61 ? -19.047 -11.102 9.82 1 97.75 61 ARG B C 1
ATOM 2627 O O . ARG B 1 61 ? -18.797 -11.516 8.68 1 97.75 61 ARG B O 1
ATOM 2634 N N . TYR B 1 62 ? -18.578 -9.992 10.312 1 98.12 62 TYR B N 1
ATOM 2635 C CA . TYR B 1 62 ? -17.656 -9.188 9.523 1 98.12 62 TYR B CA 1
ATOM 2636 C C . TYR B 1 62 ? -16.375 -9.961 9.234 1 98.12 62 TYR B C 1
ATOM 2638 O O . TYR B 1 62 ? -15.883 -9.969 8.102 1 98.12 62 TYR B O 1
ATOM 2646 N N . LEU B 1 63 ? -15.867 -10.594 10.242 1 98.25 63 LEU B N 1
ATOM 2647 C CA . LEU B 1 63 ? -14.641 -11.375 10.086 1 98.25 63 LEU B CA 1
ATOM 2648 C C . LEU B 1 63 ? -14.836 -12.5 9.07 1 98.25 63 LEU B C 1
ATOM 2650 O O . LEU B 1 63 ? -13.992 -12.703 8.195 1 98.25 63 LEU B O 1
ATOM 2654 N N . LYS B 1 64 ? -15.906 -13.18 9.156 1 97.56 64 LYS B N 1
ATOM 2655 C CA . LYS B 1 64 ? -16.203 -14.281 8.242 1 97.56 64 LYS B CA 1
ATOM 2656 C C . LYS B 1 64 ? -16.375 -13.766 6.816 1 97.56 64 LYS B C 1
ATOM 2658 O O . LYS B 1 64 ? -15.938 -14.406 5.859 1 97.56 64 LYS B O 1
ATOM 2663 N N . THR B 1 65 ? -17.062 -12.664 6.676 1 98 65 THR B N 1
ATOM 2664 C CA . THR B 1 65 ? -17.25 -12.07 5.355 1 98 65 THR B CA 1
ATOM 2665 C C . THR B 1 65 ? -15.914 -11.672 4.746 1 98 65 THR B C 1
ATOM 2667 O O . THR B 1 65 ? -15.656 -11.945 3.57 1 98 65 THR B O 1
ATOM 2670 N N . LEU B 1 66 ? -15.078 -11.047 5.535 1 97.81 66 LEU B N 1
ATOM 2671 C CA . LEU B 1 66 ? -13.773 -10.617 5.055 1 97.81 66 LEU B CA 1
ATOM 2672 C C . LEU B 1 66 ? -12.898 -11.82 4.707 1 97.81 66 LEU B C 1
ATOM 2674 O O . LEU B 1 66 ? -12.102 -11.758 3.77 1 97.81 66 LEU B O 1
ATOM 2678 N N . LYS B 1 67 ? -13.016 -12.883 5.48 1 97.5 67 LYS B N 1
ATOM 2679 C CA . LYS B 1 67 ? -12.336 -14.125 5.148 1 97.5 67 LYS B CA 1
ATOM 2680 C C . LYS B 1 67 ? -12.844 -14.703 3.83 1 97.5 67 LYS B C 1
ATOM 2682 O O . LYS B 1 67 ? -12.055 -15.07 2.959 1 97.5 67 LYS B O 1
ATOM 2687 N N . TYR B 1 68 ? -14.141 -14.727 3.689 1 97.25 68 TYR B N 1
ATOM 2688 C CA . TYR B 1 68 ? -14.789 -15.219 2.477 1 97.25 68 TYR B CA 1
ATOM 2689 C C . TYR B 1 68 ? -14.312 -14.438 1.255 1 97.25 68 TYR B C 1
ATOM 2691 O O . TYR B 1 68 ? -14.078 -15.023 0.192 1 97.25 68 TYR B O 1
ATOM 2699 N N . LEU B 1 69 ? -14.094 -13.125 1.443 1 96 69 LEU B N 1
ATOM 2700 C CA . LEU B 1 69 ? -13.711 -12.25 0.344 1 96 69 LEU B CA 1
ATOM 2701 C C . LEU B 1 69 ? -12.203 -12.281 0.121 1 96 69 LEU B C 1
ATOM 2703 O O . LEU B 1 69 ? -11.695 -11.68 -0.828 1 96 69 LEU B O 1
ATOM 2707 N N . GLY B 1 70 ? -11.43 -12.836 0.991 1 95.62 70 GLY B N 1
ATOM 2708 C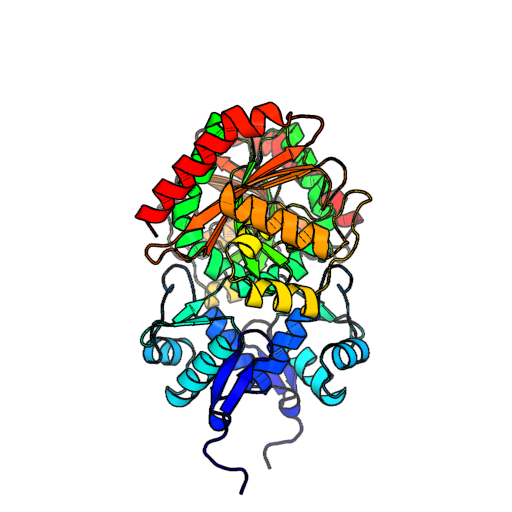 CA . GLY B 1 70 ? -10.008 -13.047 0.787 1 95.62 70 GLY B CA 1
ATOM 2709 C C . GLY B 1 70 ? -9.148 -12 1.467 1 95.62 70 GLY B C 1
ATOM 2710 O O . GLY B 1 70 ? -7.922 -12.008 1.32 1 95.62 70 GLY B O 1
ATOM 2711 N N . TYR B 1 71 ? -9.727 -11.133 2.32 1 96.5 71 TYR B N 1
ATOM 2712 C CA . TYR B 1 71 ? -8.977 -10.055 2.943 1 96.5 71 TYR B CA 1
ATOM 2713 C C . TYR B 1 71 ? -8.367 -10.5 4.266 1 96.5 71 TYR B C 1
ATOM 2715 O O . TYR B 1 71 ? -7.465 -9.852 4.797 1 96.5 71 TYR B O 1
ATOM 2723 N N . LEU B 1 72 ? -8.961 -11.562 4.793 1 96.69 72 LEU B N 1
ATOM 2724 C CA . LEU B 1 72 ? -8.461 -12.117 6.043 1 96.69 72 LEU B CA 1
ATOM 2725 C C . LEU B 1 72 ? -8.227 -13.617 5.914 1 96.69 72 LEU B C 1
ATOM 2727 O O . LEU B 1 72 ? -8.836 -14.273 5.066 1 96.69 72 LEU B O 1
ATOM 2731 N N . GLU B 1 73 ? -7.273 -14.109 6.68 1 95.75 73 GLU B N 1
ATOM 2732 C CA . GLU B 1 73 ? -7.113 -15.531 6.961 1 95.75 73 GLU B CA 1
ATOM 2733 C C . GLU B 1 73 ? -7.293 -15.828 8.445 1 95.75 73 GLU B C 1
ATOM 2735 O O . GLU B 1 73 ? -7.332 -14.906 9.266 1 95.75 73 GLU B O 1
ATOM 2740 N N . THR B 1 74 ? -7.492 -17.109 8.773 1 96.31 74 THR B N 1
ATOM 2741 C CA . THR B 1 74 ? -7.77 -17.453 10.164 1 96.31 74 THR B CA 1
ATOM 2742 C C . THR B 1 74 ? -7.262 -18.859 10.477 1 96.31 74 THR B C 1
ATOM 2744 O O . THR B 1 74 ? -7.133 -19.703 9.578 1 96.31 74 THR B O 1
ATOM 2747 N N . ASP B 1 75 ? -6.859 -19.047 11.68 1 94.19 75 ASP B N 1
ATOM 2748 C CA . ASP B 1 75 ? -6.637 -20.391 12.211 1 94.19 75 ASP B CA 1
ATOM 2749 C C . ASP B 1 75 ? -7.805 -20.828 13.086 1 94.19 75 ASP B C 1
ATOM 2751 O O . ASP B 1 75 ? -7.621 -21.625 14.023 1 94.19 75 ASP B O 1
ATOM 2755 N N . GLU B 1 76 ? -8.961 -20.172 12.852 1 92.25 76 GLU B N 1
ATOM 2756 C CA . GLU B 1 76 ? -10.211 -20.469 13.555 1 92.25 76 GLU B CA 1
ATOM 2757 C C . GLU B 1 76 ? -10.305 -19.672 14.859 1 92.25 76 GLU B C 1
ATOM 2759 O O . GLU B 1 76 ? -11.398 -19.422 15.359 1 92.25 76 GLU B O 1
ATOM 2764 N N . HIS B 1 77 ? -9.125 -19.266 15.359 1 95 77 HIS B N 1
ATOM 2765 C CA . HIS B 1 77 ? -9.141 -18.516 16.609 1 95 77 HIS B CA 1
ATOM 2766 C C . HIS B 1 77 ? -8.773 -17.047 16.359 1 95 77 HIS B C 1
ATOM 2768 O O . HIS B 1 77 ? -9.367 -16.156 16.969 1 95 77 HIS B O 1
ATOM 2774 N N . TYR B 1 78 ? -7.789 -16.859 15.547 1 96.88 78 TYR B N 1
ATOM 2775 C CA . TYR B 1 78 ? -7.316 -15.508 15.234 1 96.88 78 TYR B CA 1
ATOM 2776 C C . TYR B 1 78 ? -7.461 -15.203 13.75 1 96.88 78 TYR B C 1
ATOM 2778 O O . TYR B 1 78 ? -7.48 -16.125 12.922 1 96.88 78 TYR B O 1
ATOM 2786 N N . PHE B 1 79 ? -7.617 -13.953 13.469 1 97.12 79 PHE B N 1
ATOM 2787 C CA . PHE B 1 79 ? -7.688 -13.445 12.102 1 97.12 79 PHE B CA 1
ATOM 2788 C C . PHE B 1 79 ? -6.531 -12.5 11.812 1 97.12 79 PHE B C 1
ATOM 2790 O O . PHE B 1 79 ? -6.082 -11.773 12.703 1 97.12 79 PHE B O 1
ATOM 2797 N N . TRP B 1 80 ? -6.016 -12.5 10.555 1 96.38 80 TRP B N 1
ATOM 2798 C CA . TRP B 1 80 ? -4.988 -11.547 10.141 1 96.38 80 TRP B CA 1
ATOM 2799 C C . TRP B 1 80 ? -5.172 -11.148 8.68 1 96.38 80 TRP B C 1
ATOM 2801 O O . TRP B 1 80 ? -5.824 -11.852 7.914 1 96.38 80 TRP B O 1
ATOM 2811 N N . LEU B 1 81 ? -4.621 -10.039 8.359 1 96.31 81 LEU B N 1
ATOM 2812 C CA . LEU B 1 81 ? -4.762 -9.477 7.02 1 96.31 81 LEU B CA 1
ATOM 2813 C C . LEU B 1 81 ? -4.012 -10.32 5.996 1 96.31 81 LEU B C 1
ATOM 2815 O O . LEU B 1 81 ? -2.945 -10.867 6.293 1 96.31 81 LEU B O 1
ATOM 2819 N N . THR B 1 82 ? -4.566 -10.375 4.785 1 95.44 82 THR B N 1
ATOM 2820 C CA . THR B 1 82 ? -3.852 -10.961 3.658 1 95.44 82 THR B CA 1
ATOM 2821 C C . THR B 1 82 ? -3.328 -9.883 2.723 1 95.44 82 THR B C 1
ATOM 2823 O O . THR B 1 82 ? -3.676 -8.703 2.867 1 95.44 82 THR B O 1
ATOM 2826 N N . HIS B 1 83 ? -2.557 -10.32 1.747 1 94.56 83 HIS B N 1
ATOM 2827 C CA . HIS B 1 83 ? -1.972 -9.414 0.764 1 94.56 83 HIS B CA 1
ATOM 2828 C C . HIS B 1 83 ? -3.049 -8.75 -0.086 1 94.56 83 HIS B C 1
ATOM 2830 O O . HIS B 1 83 ? -2.779 -7.77 -0.783 1 94.56 83 HIS B O 1
ATOM 2836 N N . ARG B 1 84 ? -4.23 -9.25 -0.044 1 94.25 84 ARG B N 1
ATOM 2837 C CA . ARG B 1 84 ? -5.293 -8.727 -0.894 1 94.25 84 ARG B CA 1
ATOM 2838 C C . ARG B 1 84 ? -5.566 -7.258 -0.587 1 94.25 84 ARG B C 1
ATOM 2840 O O . ARG B 1 84 ? -6 -6.504 -1.462 1 94.25 84 ARG B O 1
ATOM 2847 N N . VAL B 1 85 ? -5.258 -6.82 0.63 1 94.94 85 VAL B N 1
ATOM 2848 C CA . VAL B 1 85 ? -5.484 -5.43 1.012 1 94.94 85 VAL B CA 1
ATOM 2849 C C . VAL B 1 85 ? -4.566 -4.516 0.204 1 94.94 85 VAL B C 1
ATOM 2851 O O . VAL B 1 85 ? -4.805 -3.309 0.115 1 94.94 85 VAL B O 1
ATOM 2854 N N . LEU B 1 86 ? -3.545 -5.051 -0.388 1 94.38 86 LEU B N 1
ATOM 2855 C CA . LEU B 1 86 ? -2.615 -4.25 -1.182 1 94.38 86 LEU B CA 1
ATOM 2856 C C . LEU B 1 86 ? -3.271 -3.785 -2.477 1 94.38 86 LEU B C 1
ATOM 2858 O O . LEU B 1 86 ? -2.764 -2.879 -3.143 1 94.38 86 LEU B O 1
ATOM 2862 N N . ARG B 1 87 ? -4.41 -4.363 -2.834 1 92.12 87 ARG B N 1
ATOM 2863 C CA . ARG B 1 87 ? -5.129 -3.965 -4.039 1 92.12 87 ARG B CA 1
ATOM 2864 C C . ARG B 1 87 ? -5.516 -2.492 -3.984 1 92.12 87 ARG B C 1
ATOM 2866 O O . ARG B 1 87 ? -5.445 -1.788 -4.992 1 92.12 87 ARG B O 1
ATOM 2873 N N . PHE B 1 88 ? -5.836 -2.082 -2.818 1 91.94 88 PHE B N 1
ATOM 2874 C CA . PHE B 1 88 ? -6.297 -0.708 -2.662 1 91.94 88 PHE B CA 1
ATOM 2875 C C . PHE B 1 88 ? -5.145 0.274 -2.82 1 91.94 88 PHE B C 1
ATOM 2877 O O . PHE B 1 88 ? -5.27 1.279 -3.521 1 91.94 88 PHE B O 1
ATOM 2884 N N . SER B 1 89 ? -4.082 -0.041 -2.172 1 90.81 89 SER B N 1
ATOM 2885 C CA . SER B 1 89 ? -2.926 0.848 -2.252 1 90.81 89 SER B CA 1
ATOM 2886 C C . SER B 1 89 ? -2.338 0.864 -3.658 1 90.81 89 SER B C 1
ATOM 2888 O O . SER B 1 89 ? -1.861 1.9 -4.125 1 90.81 89 SER B O 1
ATOM 2890 N N . SER B 1 90 ? -2.365 -0.293 -4.281 1 89.38 90 SER B N 1
ATOM 2891 C CA . SER B 1 90 ? -1.864 -0.374 -5.652 1 89.38 90 SER B CA 1
ATOM 2892 C C . SER B 1 90 ? -2.637 0.557 -6.578 1 89.38 90 SER B C 1
ATOM 2894 O O . SER B 1 90 ? -2.041 1.267 -7.391 1 89.38 90 SER B O 1
ATOM 2896 N N . SER B 1 91 ? -3.883 0.555 -6.484 1 88.69 91 SER B N 1
ATOM 2897 C CA . SER B 1 91 ? -4.734 1.397 -7.32 1 88.69 91 SER B CA 1
ATOM 2898 C C . SER B 1 91 ? -4.441 2.877 -7.094 1 88.69 91 SER B C 1
ATOM 2900 O O . SER B 1 91 ? -4.328 3.646 -8.047 1 88.69 91 SER B O 1
ATOM 2902 N N . TYR B 1 92 ? -4.254 3.221 -5.879 1 92 92 TYR B N 1
ATOM 2903 C CA . TYR B 1 92 ? -3.957 4.609 -5.543 1 92 92 TYR B CA 1
ATOM 2904 C C . TYR B 1 92 ? -2.576 5.008 -6.043 1 92 92 TYR B C 1
ATOM 2906 O O . TYR B 1 92 ? -2.428 6.016 -6.738 1 92 92 TYR B O 1
ATOM 2914 N N . LEU B 1 93 ? -1.604 4.23 -5.75 1 89.5 93 LEU B N 1
ATOM 2915 C CA . LEU B 1 93 ? -0.218 4.574 -6.043 1 89.5 93 LEU B CA 1
ATOM 2916 C C . LEU B 1 93 ? 0.048 4.527 -7.543 1 89.5 93 LEU B C 1
ATOM 2918 O O . LEU B 1 93 ? 0.962 5.191 -8.039 1 89.5 93 LEU B O 1
ATOM 2922 N N . SER B 1 94 ? -0.756 3.793 -8.227 1 84.38 94 SER B N 1
ATOM 2923 C CA . SER B 1 94 ? -0.562 3.686 -9.664 1 84.38 94 SER B CA 1
ATOM 2924 C C . SER B 1 94 ? -1.371 4.738 -10.414 1 84.38 94 SER B C 1
ATOM 2926 O O . SER B 1 94 ? -1.24 4.883 -11.633 1 84.38 94 SER B O 1
ATOM 2928 N N . SER B 1 95 ? -2.164 5.523 -9.719 1 83.5 95 SER B N 1
ATOM 2929 C CA . SER B 1 95 ? -3.078 6.359 -10.492 1 83.5 95 SER B CA 1
ATOM 2930 C C . SER B 1 95 ? -3.146 7.773 -9.914 1 83.5 95 SER B C 1
ATOM 2932 O O . SER B 1 95 ? -3.543 8.711 -10.609 1 83.5 95 SER B O 1
ATOM 2934 N N . ALA B 1 96 ? -2.812 7.949 -8.664 1 88.75 96 ALA B N 1
ATOM 2935 C CA . ALA B 1 96 ? -2.955 9.266 -8.039 1 88.75 96 ALA B CA 1
ATOM 2936 C C . ALA B 1 96 ? -2.037 10.289 -8.703 1 88.75 96 ALA B C 1
ATOM 2938 O O . ALA B 1 96 ? -0.901 9.969 -9.062 1 88.75 96 ALA B O 1
ATOM 2939 N N . HIS B 1 97 ? -2.512 11.469 -8.789 1 88.06 97 HIS B N 1
ATOM 2940 C CA . HIS B 1 97 ? -1.85 12.523 -9.555 1 88.06 97 HIS B CA 1
ATOM 2941 C C . HIS B 1 97 ? -0.561 12.969 -8.875 1 88.06 97 HIS B C 1
ATOM 2943 O O . HIS B 1 97 ? 0.503 12.984 -9.5 1 88.06 97 HIS B O 1
ATOM 2949 N N . LEU B 1 98 ? -0.586 13.25 -7.625 1 91.62 98 LEU B N 1
ATOM 2950 C CA . LEU B 1 98 ? 0.546 13.844 -6.926 1 91.62 98 LEU B CA 1
ATOM 2951 C C . LEU B 1 98 ? 1.718 12.875 -6.855 1 91.62 98 LEU B C 1
ATOM 2953 O O . LEU B 1 98 ? 2.846 13.227 -7.207 1 91.62 98 LEU B O 1
ATOM 2957 N N . PRO B 1 99 ? 1.474 11.594 -6.473 1 91.25 99 PRO B N 1
ATOM 2958 C CA . PRO B 1 99 ? 2.602 10.656 -6.492 1 91.25 99 PRO B CA 1
ATOM 2959 C C . PRO B 1 99 ? 3.221 10.508 -7.879 1 91.25 99 PRO B C 1
ATOM 2961 O O . PRO B 1 99 ? 4.445 10.461 -8.008 1 91.25 99 PRO B O 1
ATOM 2964 N N . LYS B 1 100 ? 2.451 10.508 -8.844 1 87 100 LYS B N 1
ATOM 2965 C CA . LYS B 1 100 ? 2.926 10.297 -10.203 1 87 100 LYS B CA 1
ATOM 2966 C C . LYS B 1 100 ? 3.797 11.461 -10.672 1 87 100 LYS B C 1
ATOM 2968 O O . LYS B 1 100 ? 4.898 11.258 -11.188 1 87 100 LYS B O 1
ATOM 2973 N N . VAL B 1 101 ? 3.342 12.648 -10.453 1 90.12 101 VAL B N 1
ATOM 2974 C CA . VAL B 1 101 ? 4.059 13.82 -10.945 1 90.12 101 VAL B CA 1
ATOM 2975 C C . VAL B 1 101 ? 5.312 14.055 -10.102 1 90.12 101 VAL B C 1
ATOM 2977 O O . VAL B 1 101 ? 6.328 14.523 -10.617 1 90.12 101 VAL B O 1
ATOM 2980 N N . ALA B 1 102 ? 5.281 13.68 -8.859 1 93.5 102 ALA B N 1
ATOM 2981 C CA . ALA B 1 102 ? 6.387 13.969 -7.941 1 93.5 102 ALA B CA 1
ATOM 2982 C C . ALA B 1 102 ? 7.535 12.984 -8.148 1 93.5 102 ALA B C 1
ATOM 2984 O O . ALA B 1 102 ? 8.68 13.281 -7.801 1 93.5 102 ALA B O 1
ATOM 2985 N N . GLN B 1 103 ? 7.242 11.828 -8.711 1 90.69 103 GLN B N 1
ATOM 2986 C CA . GLN B 1 103 ? 8.195 10.727 -8.727 1 90.69 103 GLN B CA 1
ATOM 2987 C C . GLN B 1 103 ? 9.477 11.117 -9.469 1 90.69 103 GLN B C 1
ATOM 2989 O O . GLN B 1 103 ? 10.578 10.875 -8.977 1 90.69 103 GLN B O 1
ATOM 2994 N N . SER B 1 104 ? 9.344 11.75 -10.602 1 89.25 104 SER B N 1
ATOM 2995 C CA . SER B 1 104 ? 10.516 12.117 -11.383 1 89.25 104 SER B CA 1
ATOM 2996 C C . SER B 1 104 ? 11.352 13.172 -10.664 1 89.25 104 SER B C 1
ATOM 2998 O O . SER B 1 104 ? 12.586 13.148 -10.727 1 89.25 104 SER B O 1
ATOM 3000 N N . PHE B 1 105 ? 10.703 14.094 -9.969 1 93.5 105 PHE B N 1
ATOM 3001 C CA . PHE B 1 105 ? 11.406 15.117 -9.211 1 93.5 105 PHE B CA 1
ATOM 3002 C C . PHE B 1 105 ? 12.203 14.492 -8.07 1 93.5 105 PHE B C 1
ATOM 3004 O O . PHE B 1 105 ? 13.344 14.883 -7.809 1 93.5 105 PHE B O 1
ATOM 3011 N N . LEU B 1 106 ? 11.602 13.523 -7.418 1 93.06 106 LEU B N 1
ATOM 3012 C CA . LEU B 1 106 ? 12.258 12.859 -6.297 1 93.06 106 LEU B CA 1
ATOM 3013 C C . LEU B 1 106 ? 13.484 12.094 -6.766 1 93.06 106 LEU B C 1
ATOM 3015 O O . LEU B 1 106 ? 14.539 12.141 -6.117 1 93.06 106 LEU B O 1
ATOM 3019 N N . ASN B 1 107 ? 13.328 11.461 -7.859 1 87.44 107 ASN B N 1
ATOM 3020 C CA . ASN B 1 107 ? 14.453 10.703 -8.414 1 87.44 107 ASN B CA 1
ATOM 3021 C C . ASN B 1 107 ? 15.609 11.609 -8.805 1 87.44 107 ASN B C 1
ATOM 3023 O O . ASN B 1 107 ? 16.766 11.273 -8.594 1 87.44 107 ASN B O 1
ATOM 3027 N N . LEU B 1 108 ? 15.266 12.758 -9.391 1 90.69 108 LEU B N 1
ATOM 3028 C CA . LEU B 1 108 ? 16.281 13.727 -9.773 1 90.69 108 LEU B CA 1
ATOM 3029 C C . LEU B 1 108 ? 17.031 14.258 -8.555 1 90.69 108 LEU B C 1
ATOM 3031 O O . LEU B 1 108 ? 18.25 14.367 -8.562 1 90.69 108 LEU B O 1
ATOM 3035 N N . LEU B 1 109 ? 16.328 14.531 -7.5 1 94.25 109 LEU B N 1
ATOM 3036 C CA . LEU B 1 109 ? 16.938 15.008 -6.262 1 94.25 109 LEU B CA 1
ATOM 3037 C C . LEU B 1 109 ? 17.875 13.953 -5.691 1 94.25 109 LEU B C 1
ATOM 3039 O O . LEU B 1 109 ? 18.984 14.289 -5.258 1 94.25 109 LEU B O 1
ATOM 3043 N N . CYS B 1 110 ? 17.438 12.758 -5.699 1 89.38 110 CYS B N 1
ATOM 3044 C CA . CYS B 1 110 ? 18.25 11.664 -5.191 1 89.38 110 CYS B CA 1
ATOM 3045 C C . CYS B 1 110 ? 19.531 11.516 -6.016 1 89.38 110 CYS B C 1
ATOM 3047 O O . CYS B 1 110 ? 20.609 11.359 -5.457 1 89.38 110 CYS B O 1
ATOM 3049 N N . ALA B 1 111 ? 19.375 11.547 -7.285 1 85.94 111 ALA B N 1
ATOM 3050 C CA . ALA B 1 111 ? 20.516 11.406 -8.18 1 85.94 111 ALA B CA 1
ATOM 3051 C C . ALA B 1 111 ? 21.547 12.516 -7.945 1 85.94 111 ALA B C 1
ATOM 3053 O O . ALA B 1 111 ? 22.75 12.281 -8.016 1 85.94 111 ALA B O 1
ATOM 3054 N N . GLN B 1 112 ? 21.062 13.656 -7.621 1 90.25 112 GLN B N 1
ATOM 3055 C CA . GLN B 1 112 ? 21.906 14.836 -7.457 1 90.25 112 GLN B CA 1
ATOM 3056 C C . GLN B 1 112 ? 22.594 14.836 -6.094 1 90.25 112 GLN B C 1
ATOM 3058 O O . GLN B 1 112 ? 23.688 15.398 -5.941 1 90.25 112 GLN B O 1
ATOM 3063 N N . THR B 1 113 ? 21.969 14.188 -5.121 1 91.44 113 THR B N 1
ATOM 3064 C CA . THR B 1 113 ? 22.438 14.422 -3.762 1 91.44 113 THR B CA 1
ATOM 3065 C C . THR B 1 113 ? 22.828 13.109 -3.09 1 91.44 113 THR B C 1
ATOM 3067 O O . THR B 1 113 ? 23.484 13.109 -2.043 1 91.44 113 THR B O 1
ATOM 3070 N N . SER B 1 114 ? 22.344 11.977 -3.576 1 85.56 114 SER B N 1
ATOM 3071 C CA . SER B 1 114 ? 22.516 10.641 -3.008 1 85.56 114 SER B CA 1
ATOM 3072 C C . SER B 1 114 ? 21.781 10.5 -1.683 1 85.56 114 SER B C 1
ATOM 3074 O O . SER B 1 114 ? 22.172 9.703 -0.831 1 85.56 114 SER B O 1
ATOM 3076 N N . LEU B 1 115 ? 20.797 11.352 -1.493 1 89.5 115 LEU B N 1
ATOM 3077 C CA . LEU B 1 115 ? 19.938 11.266 -0.313 1 89.5 115 LEU B CA 1
ATOM 3078 C C . LEU B 1 115 ? 18.531 10.805 -0.69 1 89.5 115 LEU B C 1
ATOM 3080 O O . LEU B 1 115 ? 18.219 10.664 -1.874 1 89.5 115 LEU B O 1
ATOM 3084 N N . THR B 1 116 ? 17.734 10.547 0.31 1 89.56 116 THR B N 1
ATOM 3085 C CA . THR B 1 116 ? 16.391 10.039 0.08 1 89.56 116 THR B CA 1
ATOM 3086 C C . THR B 1 116 ? 15.359 11.141 0.274 1 89.56 116 THR B C 1
ATOM 3088 O O . THR B 1 116 ? 15.398 11.875 1.265 1 89.56 116 THR B O 1
ATOM 3091 N N . PHE B 1 117 ? 14.445 11.203 -0.674 1 93.75 117 PHE B N 1
ATOM 3092 C CA . PHE B 1 117 ? 13.406 12.227 -0.665 1 93.75 117 PHE B CA 1
ATOM 3093 C C . PHE B 1 117 ? 12.023 11.602 -0.742 1 93.75 117 PHE B C 1
ATOM 3095 O O . PHE B 1 117 ? 11.852 10.523 -1.318 1 93.75 117 PHE B O 1
ATOM 3102 N N . SER B 1 118 ? 11.055 12.312 -0.171 1 94.94 118 SER B N 1
ATOM 3103 C CA . SER B 1 118 ? 9.695 11.781 -0.196 1 94.94 118 SER B CA 1
ATOM 3104 C C . SER B 1 118 ? 8.664 12.906 -0.222 1 94.94 118 SER B C 1
ATOM 3106 O O . SER B 1 118 ? 8.969 14.039 0.133 1 94.94 118 SER B O 1
ATOM 3108 N N . ILE B 1 119 ? 7.512 12.562 -0.776 1 96.75 119 ILE B N 1
ATOM 3109 C CA . ILE B 1 119 ? 6.293 13.352 -0.62 1 96.75 119 ILE B CA 1
ATOM 3110 C C . ILE B 1 119 ? 5.398 12.711 0.439 1 96.75 119 ILE B C 1
ATOM 3112 O O . ILE B 1 119 ? 5.105 11.516 0.376 1 96.75 119 ILE B O 1
ATOM 3116 N N . VAL B 1 120 ? 5.012 13.578 1.348 1 97.25 120 VAL B N 1
ATOM 3117 C CA . VAL B 1 120 ? 4.297 13.07 2.514 1 97.25 120 VAL B CA 1
ATOM 3118 C C . VAL B 1 120 ? 3.027 13.891 2.736 1 97.25 120 VAL B C 1
ATOM 3120 O O . VAL B 1 120 ? 3.025 15.109 2.561 1 97.25 120 VAL B O 1
ATOM 3123 N N . VAL B 1 121 ? 1.944 13.18 3.129 1 97.62 121 VAL B N 1
ATOM 3124 C CA . VAL B 1 121 ? 0.683 13.867 3.375 1 97.62 121 VAL B CA 1
ATOM 3125 C C . VAL B 1 121 ? 0.258 13.672 4.828 1 97.62 121 VAL B C 1
ATOM 3127 O O . VAL B 1 121 ? 0.688 12.711 5.48 1 97.62 121 VAL B O 1
ATOM 3130 N N . LEU B 1 122 ? -0.565 14.609 5.285 1 96.88 122 LEU B N 1
ATOM 3131 C CA . LEU B 1 122 ? -1.113 14.531 6.637 1 96.88 122 LEU B CA 1
ATOM 3132 C C . LEU B 1 122 ? -2.398 13.711 6.652 1 96.88 122 LEU B C 1
ATOM 3134 O O . LEU B 1 122 ? -3.283 13.914 5.816 1 96.88 122 LEU B O 1
ATOM 3138 N N . ASP B 1 123 ? -2.447 12.727 7.531 1 94.88 123 ASP B N 1
ATOM 3139 C CA . ASP B 1 123 ? -3.637 11.914 7.777 1 94.88 123 ASP B CA 1
ATOM 3140 C C . ASP B 1 123 ? -3.922 11.797 9.273 1 94.88 123 ASP B C 1
ATOM 3142 O O . ASP B 1 123 ? -3.418 10.891 9.938 1 94.88 123 ASP B O 1
ATOM 3146 N N . ASP B 1 124 ? -4.895 12.648 9.703 1 92.88 124 ASP B N 1
ATOM 3147 C CA . ASP B 1 124 ? -5.211 12.742 11.125 1 92.88 124 ASP B CA 1
ATOM 3148 C C . ASP B 1 124 ? -3.967 13.078 11.945 1 92.88 124 ASP B C 1
ATOM 3150 O O . ASP B 1 124 ? -3.365 14.141 11.758 1 92.88 124 ASP B O 1
ATOM 3154 N N . ASN B 1 125 ? -3.504 12.211 12.797 1 95.38 125 ASN B N 1
ATOM 3155 C CA . ASN B 1 125 ? -2.383 12.508 13.68 1 95.38 125 ASN B CA 1
ATOM 3156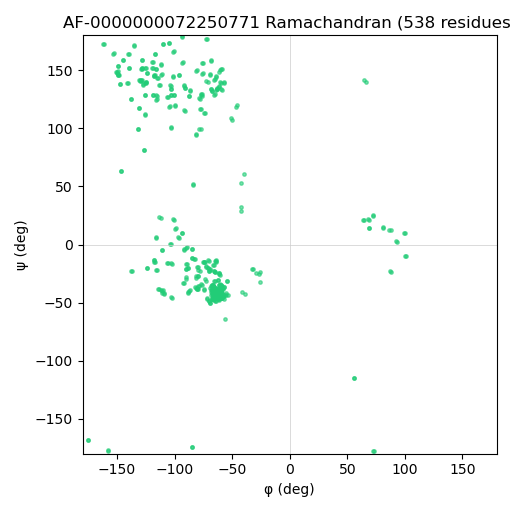 C C . ASN B 1 125 ? -1.066 11.984 13.109 1 95.38 125 ASN B C 1
ATOM 3158 O O . ASN B 1 125 ? -0.026 12.07 13.766 1 95.38 125 ASN B O 1
ATOM 3162 N N . GLU B 1 126 ? -1.126 11.484 11.891 1 95.38 126 GLU B N 1
ATOM 3163 C CA . GLU B 1 126 ? 0.053 10.852 11.297 1 95.38 126 GLU B CA 1
ATOM 3164 C C . GLU B 1 126 ? 0.353 11.438 9.922 1 95.38 126 GLU B C 1
ATOM 3166 O O . GLU B 1 126 ? -0.494 12.102 9.32 1 95.38 126 GLU B O 1
ATOM 3171 N N . VAL B 1 127 ? 1.593 11.258 9.523 1 96.5 127 VAL B N 1
ATOM 3172 C CA . VAL B 1 127 ? 1.983 11.578 8.156 1 96.5 127 VAL B CA 1
ATOM 3173 C C . VAL B 1 127 ? 2.303 10.297 7.391 1 96.5 127 VAL B C 1
ATOM 3175 O O . VAL B 1 127 ? 2.787 9.328 7.977 1 96.5 127 VAL B O 1
ATOM 3178 N N . VAL B 1 128 ? 1.998 10.32 6.102 1 95.56 128 VAL B N 1
ATOM 3179 C CA . VAL B 1 128 ? 2.076 9.125 5.262 1 95.56 128 VAL B CA 1
ATOM 3180 C C . VAL B 1 128 ? 2.848 9.445 3.982 1 95.56 128 VAL B C 1
ATOM 3182 O O . VAL B 1 128 ? 2.418 10.273 3.182 1 95.56 128 VAL B O 1
ATOM 3185 N N . PRO B 1 129 ? 4.008 8.75 3.789 1 94.75 129 PRO B N 1
ATOM 3186 C CA . PRO B 1 129 ? 4.68 8.906 2.496 1 94.75 129 PRO B CA 1
ATOM 3187 C C . PRO B 1 129 ? 3.885 8.305 1.341 1 94.75 129 PRO B C 1
ATOM 3189 O O . PRO B 1 129 ? 3.428 7.164 1.429 1 94.75 129 PRO B O 1
ATOM 3192 N N . ILE B 1 130 ? 3.758 9.086 0.268 1 94.31 130 ILE B N 1
ATOM 3193 C CA . ILE B 1 130 ? 2.969 8.594 -0.858 1 94.31 130 ILE B CA 1
ATOM 3194 C C . ILE B 1 130 ? 3.857 8.469 -2.094 1 94.31 130 ILE B C 1
ATOM 3196 O O . ILE B 1 130 ? 3.459 7.863 -3.092 1 94.31 130 ILE B O 1
ATOM 3200 N N . ALA B 1 131 ? 4.988 9.023 -2.051 1 92.38 131 ALA B N 1
ATOM 3201 C CA . ALA B 1 131 ? 6.031 8.852 -3.061 1 92.38 131 ALA B CA 1
ATOM 3202 C C . ALA B 1 131 ? 7.422 8.961 -2.438 1 92.38 131 ALA B C 1
ATOM 3204 O O . ALA B 1 131 ? 7.613 9.68 -1.457 1 92.38 131 ALA B O 1
ATOM 3205 N N . ARG B 1 132 ? 8.32 8.227 -2.979 1 91.06 132 ARG B N 1
ATOM 3206 C CA . ARG B 1 132 ? 9.688 8.234 -2.463 1 91.06 132 ARG B CA 1
ATOM 3207 C C . ARG B 1 132 ? 10.695 7.973 -3.58 1 91.06 132 ARG B C 1
ATOM 3209 O O . ARG B 1 132 ? 10.43 7.184 -4.488 1 91.06 132 ARG B O 1
ATOM 3216 N N . SER B 1 133 ? 11.789 8.633 -3.383 1 87.5 133 SER B N 1
ATOM 3217 C CA . SER B 1 133 ? 12.883 8.375 -4.316 1 87.5 133 SER B CA 1
ATOM 3218 C C . SER B 1 133 ? 13.5 7.004 -4.086 1 87.5 133 SER B C 1
ATOM 3220 O O . SER B 1 133 ? 13.078 6.266 -3.193 1 87.5 133 SER B O 1
ATOM 3222 N N . TYR B 1 134 ? 14.453 6.684 -4.938 1 73.94 134 TYR B N 1
ATOM 3223 C CA . TYR B 1 134 ? 15.25 5.488 -4.707 1 73.94 134 TYR B CA 1
ATOM 3224 C C . TYR B 1 134 ? 16 5.582 -3.385 1 73.94 134 TYR B C 1
ATOM 3226 O O . TYR B 1 134 ? 16.141 6.668 -2.814 1 73.94 134 TYR B O 1
ATOM 3234 N N . LEU B 1 135 ? 16.203 4.398 -2.809 1 68.44 135 LEU B N 1
ATOM 3235 C CA . LEU B 1 135 ? 17.016 4.363 -1.598 1 68.44 135 LEU B CA 1
ATOM 3236 C C . LEU B 1 135 ? 18.484 4.117 -1.937 1 68.44 135 LEU B C 1
ATOM 3238 O O . LEU B 1 135 ? 18.812 3.133 -2.602 1 68.44 135 LEU B O 1
ATOM 3242 N N . PRO B 1 136 ? 19.234 5.195 -1.588 1 62 136 PRO B N 1
ATOM 3243 C CA . PRO B 1 136 ? 20.656 4.934 -1.839 1 62 136 PRO B CA 1
ATOM 3244 C C . PRO B 1 136 ? 21.203 3.76 -1.021 1 62 136 PRO B C 1
ATOM 3246 O O . PRO B 1 136 ? 20.688 3.477 0.067 1 62 136 PRO B O 1
ATOM 3249 N N . GLN B 1 137 ? 21.953 2.904 -1.635 1 57.38 137 GLN B N 1
ATOM 3250 C CA . GLN B 1 137 ? 22.547 1.702 -1.054 1 57.38 137 GLN B CA 1
ATOM 3251 C C . GLN B 1 137 ? 23.031 1.963 0.367 1 57.38 137 GLN B C 1
ATOM 3253 O O . GLN B 1 137 ? 22.953 1.087 1.23 1 57.38 137 GLN B O 1
ATOM 3258 N N . GLN B 1 138 ? 23.656 3.111 0.533 1 53.59 138 GLN B N 1
ATOM 3259 C CA . GLN B 1 138 ? 24.328 3.361 1.805 1 53.59 138 GLN B CA 1
ATOM 3260 C C . GLN B 1 138 ? 23.312 3.635 2.914 1 53.59 138 GLN B C 1
ATOM 3262 O O . GLN B 1 138 ? 23.672 3.631 4.098 1 53.59 138 GLN B O 1
ATOM 3267 N N . ASP B 1 139 ? 22.172 3.949 2.441 1 53.38 139 ASP B N 1
ATOM 3268 C CA . ASP B 1 139 ? 21.234 4.359 3.484 1 53.38 139 ASP B CA 1
ATOM 3269 C C . ASP B 1 139 ? 20.562 3.15 4.117 1 53.38 139 ASP B C 1
ATOM 3271 O O . ASP B 1 139 ? 19.516 2.707 3.646 1 53.38 139 ASP B O 1
ATOM 3275 N N . ASN B 1 140 ? 21.516 2.24 4.516 1 50.66 140 ASN B N 1
ATOM 3276 C CA . ASN B 1 140 ? 20.938 1.201 5.359 1 50.66 140 ASN B CA 1
ATOM 3277 C C . ASN B 1 140 ? 19.953 1.786 6.375 1 50.66 140 ASN B C 1
ATOM 3279 O O . ASN B 1 140 ? 20.25 1.827 7.57 1 50.66 140 ASN B O 1
ATOM 3283 N N . LEU B 1 141 ? 19.406 2.85 5.922 1 50.16 141 LEU B N 1
ATOM 3284 C CA . LEU B 1 141 ? 18.484 3.355 6.938 1 50.16 141 LEU B CA 1
ATOM 3285 C C . LEU B 1 141 ? 17.734 2.213 7.605 1 50.16 141 LEU B C 1
ATOM 3287 O O . LEU B 1 141 ? 16.922 1.542 6.961 1 50.16 141 LEU B O 1
ATOM 3291 N N . ARG B 1 142 ? 18.609 1.386 8.219 1 43.09 142 ARG B N 1
ATOM 3292 C CA . ARG B 1 142 ? 18.234 0.224 9.016 1 43.09 142 ARG B CA 1
ATOM 3293 C C . ARG B 1 142 ? 16.828 0.386 9.594 1 43.09 142 ARG B C 1
ATOM 3295 O O . ARG B 1 142 ? 16.422 -0.373 10.477 1 43.09 142 ARG B O 1
ATOM 3302 N N . VAL B 1 143 ? 16.422 1.635 9.711 1 39.62 143 VAL B N 1
ATOM 3303 C CA . VAL B 1 143 ? 15.617 1.764 10.93 1 39.62 143 VAL B CA 1
ATOM 3304 C C . VAL B 1 143 ? 14.461 0.767 10.891 1 39.62 143 VAL B C 1
ATOM 3306 O O . VAL B 1 143 ? 13.906 0.414 11.938 1 39.62 143 VAL B O 1
ATOM 3309 N N . SER B 1 144 ? 13.539 0.912 9.93 1 46.38 144 SER B N 1
ATOM 3310 C CA . SER B 1 144 ? 12.289 0.278 10.328 1 46.38 144 SER B CA 1
ATOM 3311 C C . SER B 1 144 ? 12.32 -1.225 10.07 1 46.38 144 SER B C 1
ATOM 3313 O O . SER B 1 144 ? 12.555 -1.663 8.945 1 46.38 144 SER B O 1
ATOM 3315 N N . PRO B 1 145 ? 12.688 -1.915 11.141 1 43.19 145 PRO B N 1
ATOM 3316 C CA . PRO B 1 145 ? 12.547 -3.365 10.977 1 43.19 145 PRO B CA 1
ATOM 3317 C C . PRO B 1 145 ? 11.469 -3.742 9.961 1 43.19 145 PRO B C 1
ATOM 3319 O O . PRO B 1 145 ? 11.477 -4.859 9.438 1 43.19 145 PRO B O 1
ATOM 3322 N N . TYR B 1 146 ? 10.609 -2.783 9.883 1 49.16 146 TYR B N 1
ATOM 3323 C CA . TYR B 1 146 ? 9.492 -3.133 9.008 1 49.16 146 TYR B CA 1
ATOM 3324 C C . TYR B 1 146 ? 9.688 -2.523 7.625 1 49.16 146 TYR B C 1
ATOM 3326 O O . TYR B 1 146 ? 8.82 -2.67 6.754 1 49.16 146 TYR B O 1
ATOM 3334 N N . GLY B 1 147 ? 10.898 -2.043 7.32 1 55.25 147 GLY B N 1
ATOM 3335 C CA . GLY B 1 147 ? 11.148 -1.491 6 1 55.25 147 GLY B CA 1
ATOM 3336 C C . GLY B 1 147 ? 10.359 -0.227 5.723 1 55.25 147 GLY B C 1
ATOM 3337 O O . GLY B 1 147 ? 9.352 0.034 6.375 1 55.25 147 GLY B O 1
ATOM 3338 N N . MET B 1 148 ? 10.914 0.733 5.113 1 66.81 148 MET B N 1
ATOM 3339 C CA . MET B 1 148 ? 10.234 1.965 4.723 1 66.81 148 MET B CA 1
ATOM 3340 C C . MET B 1 148 ? 9.375 1.742 3.484 1 66.81 148 MET B C 1
ATOM 3342 O O . MET B 1 148 ? 9.883 1.352 2.432 1 66.81 148 MET B O 1
ATOM 3346 N N . HIS B 1 149 ? 8.094 1.561 3.725 1 78.75 149 HIS B N 1
ATOM 3347 C CA . HIS B 1 149 ? 7.195 1.432 2.584 1 78.75 149 HIS B CA 1
ATOM 3348 C C . HIS B 1 149 ? 6.27 2.637 2.477 1 78.75 149 HIS B C 1
ATOM 3350 O O . HIS B 1 149 ? 6.066 3.359 3.455 1 78.75 149 HIS B O 1
ATOM 3356 N N . LEU B 1 150 ? 5.844 2.84 1.254 1 88.38 150 LEU B N 1
ATOM 3357 C CA . LEU B 1 150 ? 4.801 3.844 1.076 1 88.38 150 LEU B CA 1
ATOM 3358 C C . LEU B 1 150 ? 3.559 3.486 1.884 1 88.38 150 LEU B C 1
ATOM 3360 O O . LEU B 1 150 ? 3.16 2.32 1.932 1 88.38 150 LEU B O 1
ATOM 3364 N N . GLY B 1 151 ? 3.07 4.473 2.576 1 89.5 151 GLY B N 1
ATOM 3365 C CA . GLY B 1 151 ? 1.918 4.223 3.428 1 89.5 151 GLY B CA 1
ATOM 3366 C C . GLY B 1 151 ? 2.281 4.059 4.891 1 89.5 151 GLY B C 1
ATOM 3367 O O . GLY B 1 151 ? 1.403 4.02 5.754 1 89.5 151 GLY B O 1
ATOM 3368 N N . ASN B 1 152 ? 3.578 3.969 5.125 1 88.19 152 ASN B N 1
ATOM 3369 C CA . ASN B 1 152 ? 3.998 3.926 6.52 1 88.19 152 ASN B CA 1
ATOM 3370 C C . ASN B 1 152 ? 3.506 5.148 7.289 1 88.19 152 ASN B C 1
ATOM 3372 O O . ASN B 1 152 ? 3.543 6.266 6.777 1 88.19 152 ASN B O 1
ATOM 3376 N N . ARG B 1 153 ? 3.09 4.891 8.492 1 90.88 153 ARG B N 1
ATOM 3377 C CA . ARG B 1 153 ? 2.498 5.973 9.273 1 90.88 153 ARG B CA 1
ATOM 3378 C C . ARG B 1 153 ? 3.455 6.445 10.367 1 90.88 153 ARG B C 1
ATOM 3380 O O . ARG B 1 153 ? 3.943 5.641 11.164 1 90.88 153 ARG B O 1
ATOM 3387 N N . LEU B 1 154 ? 3.703 7.73 10.383 1 93 154 LEU B N 1
ATOM 3388 C CA . LEU B 1 154 ? 4.605 8.344 11.344 1 93 154 LEU B CA 1
ATOM 3389 C C . LEU B 1 154 ? 3.898 9.461 12.117 1 93 154 LEU B C 1
ATOM 3391 O O . LEU B 1 154 ? 3.031 10.141 11.57 1 93 154 LEU B O 1
ATOM 3395 N N . PRO B 1 155 ? 4.258 9.656 13.336 1 96.38 155 PRO B N 1
ATOM 3396 C CA . PRO B 1 155 ? 3.6 10.703 14.125 1 96.38 155 PRO B CA 1
ATOM 3397 C C . PRO B 1 155 ? 3.875 12.109 13.594 1 96.38 155 PRO B C 1
ATOM 3399 O O . PRO B 1 155 ? 5.035 12.516 13.492 1 96.38 155 PRO B O 1
ATOM 3402 N N . ALA B 1 156 ? 2.852 12.859 13.391 1 98.06 156 ALA B N 1
ATOM 3403 C CA . ALA B 1 156 ? 2.961 14.156 12.742 1 98.06 156 ALA B CA 1
ATOM 3404 C C . ALA B 1 156 ? 3.719 15.148 13.617 1 98.06 156 ALA B C 1
ATOM 3406 O O . ALA B 1 156 ? 4.562 15.906 13.133 1 98.06 156 ALA B O 1
ATOM 3407 N N . HIS B 1 157 ? 3.547 15.094 14.898 1 98.62 157 HIS B N 1
ATOM 3408 C CA . HIS B 1 157 ? 4.086 16.109 15.781 1 98.62 157 HIS B CA 1
ATOM 3409 C C . HIS B 1 157 ? 5.598 15.977 15.93 1 98.62 157 HIS B C 1
ATOM 3411 O O . HIS B 1 157 ? 6.27 16.891 16.406 1 98.62 157 HIS B O 1
ATOM 3417 N N . ALA B 1 158 ? 6.148 14.773 15.492 1 98.12 158 ALA B N 1
ATOM 3418 C CA . ALA B 1 158 ? 7.555 14.492 15.781 1 98.12 158 ALA B CA 1
ATOM 3419 C C . ALA B 1 158 ? 8.367 14.383 14.492 1 98.12 158 ALA B C 1
ATOM 3421 O O . ALA B 1 158 ? 9.531 13.984 14.516 1 98.12 158 ALA B O 1
ATOM 3422 N N . THR B 1 159 ? 7.773 14.656 13.391 1 97.75 159 THR B N 1
ATOM 3423 C CA . THR B 1 159 ? 8.453 14.586 12.102 1 97.75 159 THR B CA 1
ATOM 3424 C C . THR B 1 159 ? 8.523 15.961 11.453 1 97.75 159 THR B C 1
ATOM 3426 O O . THR B 1 159 ? 7.664 16.812 11.695 1 97.75 159 THR B O 1
ATOM 3429 N N . SER B 1 160 ? 9.586 16.172 10.625 1 98.44 160 SER B N 1
ATOM 3430 C CA . SER B 1 160 ? 9.711 17.438 9.914 1 98.44 160 SER B CA 1
ATOM 3431 C C . SER B 1 160 ? 8.508 17.688 9.016 1 98.44 160 SER B C 1
ATOM 3433 O O . SER B 1 160 ? 7.961 18.797 8.984 1 98.44 160 SER B O 1
ATOM 3435 N N . THR B 1 161 ? 8.039 16.672 8.312 1 98.31 161 THR B N 1
ATOM 3436 C CA . THR B 1 161 ? 6.914 16.781 7.395 1 98.31 161 THR B CA 1
ATOM 3437 C C . THR B 1 161 ? 5.625 17.078 8.156 1 98.31 161 THR B C 1
ATOM 3439 O O . THR B 1 161 ? 4.828 17.922 7.742 1 98.31 161 THR B O 1
ATOM 3442 N N . GLY B 1 162 ? 5.445 16.391 9.266 1 98.56 162 GLY B N 1
ATOM 3443 C CA . GLY B 1 162 ? 4.258 16.641 10.07 1 98.56 162 GLY B CA 1
ATOM 3444 C C . GLY B 1 162 ? 4.184 18.062 10.602 1 98.56 162 GLY B C 1
ATOM 3445 O O . GLY B 1 162 ? 3.139 18.703 10.5 1 98.56 162 GLY B O 1
ATOM 3446 N N . LYS B 1 163 ? 5.289 18.547 11.102 1 98.81 163 LYS B N 1
ATOM 3447 C CA . LYS B 1 163 ? 5.316 19.891 11.68 1 98.81 163 LYS B CA 1
ATOM 3448 C C . LYS B 1 163 ? 5.098 20.953 10.602 1 98.81 163 LYS B C 1
ATOM 3450 O O . LYS B 1 163 ? 4.402 21.938 10.836 1 98.81 163 LYS B O 1
ATOM 3455 N N . VAL B 1 164 ? 5.648 20.75 9.391 1 98.62 164 VAL B N 1
ATOM 3456 C CA . VAL B 1 164 ? 5.457 21.719 8.32 1 98.62 164 VAL B CA 1
ATOM 3457 C C . VAL B 1 164 ? 3.984 21.75 7.914 1 98.62 164 VAL B C 1
ATOM 3459 O O . VAL B 1 164 ? 3.436 22.828 7.641 1 98.62 164 VAL B O 1
ATOM 3462 N N . LEU B 1 165 ? 3.32 20.641 7.871 1 98.62 165 LEU B N 1
ATOM 3463 C CA . LEU B 1 165 ? 1.924 20.562 7.461 1 98.62 165 LEU B CA 1
ATOM 3464 C C . LEU B 1 165 ? 1.005 21.094 8.547 1 98.62 165 LEU B C 1
ATOM 3466 O O . LEU B 1 165 ? 0.013 21.766 8.258 1 98.62 165 LEU B O 1
ATOM 3470 N N . LEU B 1 166 ? 1.347 20.797 9.789 1 98.56 166 LEU B N 1
ATOM 3471 C CA . LEU B 1 166 ? 0.578 21.344 10.898 1 98.56 166 LEU B CA 1
ATOM 3472 C C . LEU B 1 166 ? 0.728 22.859 10.969 1 98.56 166 LEU B C 1
ATOM 3474 O O . LEU B 1 166 ? -0.242 23.578 11.242 1 98.56 166 LEU B O 1
ATOM 3478 N N . ALA B 1 167 ? 1.982 23.344 10.75 1 98.62 167 ALA B N 1
ATOM 3479 C CA . ALA B 1 167 ? 2.262 24.781 10.805 1 98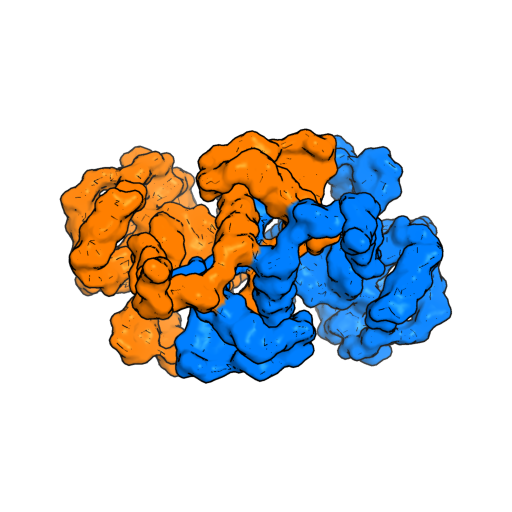.62 167 ALA B CA 1
ATOM 3480 C C . ALA B 1 167 ? 1.464 25.531 9.742 1 98.62 167 ALA B C 1
ATOM 3482 O O . ALA B 1 167 ? 1.195 26.734 9.891 1 98.62 167 ALA B O 1
ATOM 3483 N N . ALA B 1 168 ? 1.083 24.859 8.68 1 97.75 168 ALA B N 1
ATOM 3484 C CA . ALA B 1 168 ? 0.375 25.484 7.566 1 97.75 168 ALA B CA 1
ATOM 3485 C C . ALA B 1 168 ? -1.121 25.594 7.855 1 97.75 168 ALA B C 1
ATOM 3487 O O . ALA B 1 168 ? -1.853 26.281 7.141 1 97.75 168 ALA B O 1
ATOM 3488 N N . LEU B 1 169 ? -1.606 24.906 8.891 1 96.25 169 LEU B N 1
ATOM 3489 C CA . LEU B 1 169 ? -3.008 25 9.289 1 96.25 169 LEU B CA 1
ATOM 3490 C C . LEU B 1 169 ? -3.293 26.297 10.016 1 96.25 169 LEU B C 1
ATOM 3492 O O . LEU B 1 169 ? -2.393 26.891 10.617 1 96.25 169 LEU B O 1
ATOM 3496 N N . PRO B 1 170 ? -4.582 26.703 9.969 1 95.56 170 PRO B N 1
ATOM 3497 C CA . PRO B 1 170 ? -4.945 27.828 10.836 1 95.56 170 PRO B CA 1
ATOM 3498 C C . PRO B 1 170 ? -4.695 27.547 12.312 1 95.56 170 PRO B C 1
ATOM 3500 O O . PRO B 1 170 ? -4.785 26.391 12.75 1 95.56 170 PRO B O 1
ATOM 3503 N N . GLU B 1 171 ? -4.422 28.562 13.055 1 96.5 171 GLU B N 1
ATOM 3504 C CA . GLU B 1 171 ? -4.066 28.422 14.461 1 96.5 171 GLU B CA 1
ATOM 3505 C C . GLU B 1 171 ? -5.125 27.625 15.219 1 96.5 171 GLU B C 1
ATOM 3507 O O . GLU B 1 171 ? -4.793 26.75 16.031 1 96.5 171 GLU B O 1
ATOM 3512 N N . GLU B 1 172 ? -6.363 27.906 14.961 1 96.44 172 GLU B N 1
ATOM 3513 C CA . GLU B 1 172 ? -7.445 27.203 15.641 1 96.44 172 GLU B CA 1
ATOM 3514 C C . GLU B 1 172 ? -7.402 25.703 15.352 1 96.44 172 GLU B C 1
ATOM 3516 O O . GLU B 1 172 ? -7.621 24.875 16.25 1 96.44 172 GLU B O 1
ATOM 3521 N N . ALA B 1 173 ? -7.105 25.391 14.125 1 95.81 173 ALA B N 1
ATOM 3522 C CA . ALA B 1 173 ? -7.008 23.984 13.727 1 95.81 173 ALA B CA 1
ATOM 3523 C C . ALA B 1 173 ? -5.812 23.312 14.391 1 95.81 173 ALA B C 1
ATOM 3525 O O . ALA B 1 173 ? -5.871 22.125 14.734 1 95.81 173 ALA B O 1
ATOM 3526 N N . GLN B 1 174 ? -4.719 24.047 14.586 1 97.81 174 GLN B N 1
ATOM 3527 C CA . GLN B 1 174 ? -3.561 23.531 15.297 1 97.81 174 GLN B CA 1
ATOM 3528 C C . GLN B 1 174 ? -3.914 23.156 16.734 1 97.81 174 GLN B C 1
ATOM 3530 O O . GLN B 1 174 ? -3.57 22.078 17.203 1 97.81 174 GLN B O 1
ATOM 3535 N N . HIS B 1 175 ? -4.605 24.062 17.375 1 97.62 175 HIS B N 1
ATOM 3536 C CA . HIS B 1 175 ? -4.988 23.828 18.766 1 97.62 175 HIS B CA 1
ATOM 3537 C C . HIS B 1 175 ? -5.93 22.641 18.891 1 97.62 175 HIS B C 1
ATOM 3539 O O . HIS B 1 175 ? -5.773 21.812 19.797 1 97.62 175 HIS B O 1
ATOM 3545 N N . THR B 1 176 ? -6.891 22.578 17.953 1 96 176 THR B N 1
ATOM 3546 C CA . THR B 1 176 ? -7.816 21.438 17.953 1 96 176 THR B CA 1
ATOM 3547 C C . THR B 1 176 ? -7.07 20.125 17.734 1 96 176 THR B C 1
ATOM 3549 O O . THR B 1 176 ? -7.375 19.125 18.375 1 96 176 THR B O 1
ATOM 3552 N N . TRP B 1 177 ? -6.098 20.172 16.828 1 96.94 177 TRP B N 1
ATOM 3553 C CA . TRP B 1 177 ? -5.305 18.984 16.547 1 96.94 177 TRP B CA 1
ATOM 3554 C C . TRP B 1 177 ? -4.578 18.5 17.797 1 96.94 177 TRP B C 1
ATOM 3556 O O . TRP B 1 177 ? -4.641 17.312 18.141 1 96.94 177 TRP B O 1
ATOM 3566 N N . VAL B 1 178 ? -3.967 19.406 18.547 1 98 178 VAL B N 1
ATOM 3567 C CA . VAL B 1 178 ? -3.209 19.047 19.734 1 98 178 VAL B CA 1
ATOM 3568 C C . VAL B 1 178 ? -4.156 18.547 20.828 1 98 178 VAL B C 1
ATOM 3570 O O . VAL B 1 178 ? -3.838 17.578 21.531 1 98 178 VAL B O 1
ATOM 3573 N N . LYS B 1 179 ? -5.273 19.156 20.906 1 96.25 179 LYS B N 1
ATOM 3574 C CA . LYS B 1 179 ? -6.27 18.719 21.875 1 96.25 179 LYS B CA 1
ATOM 3575 C C . LYS B 1 179 ? -6.734 17.297 21.609 1 96.25 179 LYS B C 1
ATOM 3577 O O . LYS B 1 179 ? -6.887 16.5 22.531 1 96.25 179 LYS B O 1
ATOM 3582 N N . ASN B 1 180 ? -6.859 16.969 20.375 1 94.5 180 ASN B N 1
ATOM 3583 C CA . ASN B 1 180 ? -7.406 15.68 19.969 1 94.5 180 ASN B CA 1
ATOM 3584 C C . ASN B 1 180 ? -6.359 14.57 20.062 1 94.5 180 ASN B C 1
ATOM 3586 O O . ASN B 1 180 ? -6.68 13.438 20.422 1 94.5 180 ASN B O 1
ATOM 3590 N N . TYR B 1 181 ? -5.133 14.891 19.703 1 95.75 181 TYR B N 1
ATOM 3591 C CA . TYR B 1 181 ? -4.184 13.812 19.469 1 95.75 181 TYR B CA 1
ATOM 3592 C C . TYR B 1 181 ? -3.043 13.867 20.484 1 95.75 181 TYR B C 1
ATOM 3594 O O . TYR B 1 181 ? -2.34 12.875 20.688 1 95.75 181 TYR B O 1
ATOM 3602 N N . GLY B 1 182 ? -2.781 14.984 21.094 1 96.94 182 GLY B N 1
ATOM 3603 C CA . GLY B 1 182 ? -1.715 15.133 22.062 1 96.94 182 GLY B CA 1
ATOM 3604 C C . GLY B 1 182 ? -0.331 15.125 21.438 1 96.94 182 GLY B C 1
ATOM 3605 O O . GLY B 1 182 ? -0.194 15.148 20.219 1 96.94 182 GLY B O 1
ATOM 3606 N N . LEU B 1 183 ? 0.68 15.211 22.328 1 98.25 183 LEU B N 1
ATOM 3607 C CA . LEU B 1 183 ? 2.09 15.211 21.953 1 98.25 183 LEU B CA 1
ATOM 3608 C C . LEU B 1 183 ? 2.855 14.133 22.719 1 98.25 183 LEU B C 1
ATOM 3610 O O . LEU B 1 183 ? 3.607 14.438 23.641 1 98.25 183 LEU B O 1
ATOM 3614 N N . LYS B 1 184 ? 2.742 12.945 22.203 1 97.44 184 LYS B N 1
ATOM 3615 C CA . LYS B 1 184 ? 3.352 11.812 22.891 1 97.44 184 LYS B CA 1
ATOM 3616 C C . LYS B 1 184 ? 4.871 11.844 22.75 1 97.44 184 LYS B C 1
ATOM 3618 O O . LYS B 1 184 ? 5.402 12.148 21.688 1 97.44 184 LYS B O 1
ATOM 3623 N N . ARG B 1 185 ? 5.562 11.484 23.859 1 98.31 185 ARG B N 1
ATOM 3624 C CA . ARG B 1 185 ? 7.02 11.398 23.812 1 98.31 185 ARG B CA 1
ATOM 3625 C C . ARG B 1 185 ? 7.477 10.125 23.109 1 98.31 185 ARG B C 1
ATOM 3627 O O . ARG B 1 185 ? 7.047 9.023 23.453 1 98.31 185 ARG B O 1
ATOM 3634 N N . LEU B 1 186 ? 8.359 10.273 22.172 1 97 186 LEU B N 1
ATOM 3635 C CA . LEU B 1 186 ? 8.906 9.133 21.453 1 97 186 LEU B CA 1
ATOM 3636 C C . LEU B 1 186 ? 10.398 8.961 21.75 1 97 186 LEU B C 1
ATOM 3638 O O . LEU B 1 186 ? 10.891 7.836 21.828 1 97 186 LEU B O 1
ATOM 3642 N N . THR B 1 187 ? 11.07 10.047 21.859 1 97.69 187 THR B N 1
ATOM 3643 C CA . THR B 1 187 ? 12.469 10.133 22.234 1 97.69 187 THR B CA 1
ATOM 3644 C C . THR B 1 187 ? 12.688 11.242 23.266 1 97.69 187 THR B C 1
ATOM 3646 O O . THR B 1 187 ? 11.773 12.023 23.531 1 97.69 187 THR B O 1
ATOM 3649 N N . PRO B 1 188 ? 13.875 11.297 23.812 1 97.75 188 PRO B N 1
ATOM 3650 C CA . PRO B 1 188 ? 14.148 12.391 24.75 1 97.75 188 PRO B CA 1
ATOM 3651 C C . PRO B 1 188 ? 14.094 13.766 24.078 1 97.75 188 PRO B C 1
ATOM 3653 O O . PRO B 1 188 ? 14.023 14.789 24.766 1 97.75 188 PRO B O 1
ATOM 3656 N N . PHE B 1 189 ? 14.086 13.82 22.797 1 98.12 189 PHE B N 1
ATOM 3657 C CA . PHE B 1 189 ? 14.164 15.086 22.078 1 98.12 189 PHE B CA 1
ATOM 3658 C C . PHE B 1 189 ? 12.797 15.484 21.531 1 98.12 189 PHE B C 1
ATOM 3660 O O . PHE B 1 189 ? 12.648 16.562 20.953 1 98.12 189 PHE B O 1
ATOM 3667 N N . THR B 1 190 ? 11.773 14.695 21.766 1 98.5 190 THR B N 1
ATOM 3668 C CA . THR B 1 190 ? 10.422 15.008 21.297 1 98.5 190 THR B CA 1
ATOM 3669 C C . THR B 1 190 ? 9.867 16.219 22.047 1 98.5 190 THR B C 1
ATOM 3671 O O . THR B 1 190 ? 10 16.312 23.266 1 98.5 190 THR B O 1
ATOM 3674 N N . ILE B 1 191 ? 9.289 17.125 21.297 1 98.44 191 ILE B N 1
ATOM 3675 C CA . ILE B 1 191 ? 8.641 18.281 21.922 1 98.44 191 ILE B CA 1
ATOM 3676 C C . ILE B 1 191 ? 7.281 17.859 22.484 1 98.44 191 ILE B C 1
ATOM 3678 O O . ILE B 1 191 ? 6.379 17.484 21.719 1 98.44 191 ILE B O 1
ATOM 3682 N N . VAL B 1 192 ? 7.102 17.938 23.781 1 98.12 192 VAL B N 1
ATOM 3683 C CA . VAL B 1 192 ? 5.867 17.438 24.375 1 98.12 192 VAL B CA 1
ATOM 3684 C C . VAL B 1 192 ? 5.117 18.594 25.047 1 98.12 192 VAL B C 1
ATOM 3686 O O . VAL B 1 192 ? 3.943 18.469 25.391 1 98.12 192 VAL B O 1
ATOM 3689 N N . ASP B 1 193 ? 5.844 19.688 25.234 1 98.12 193 ASP B N 1
ATOM 3690 C CA . ASP B 1 193 ? 5.219 20.875 25.797 1 98.12 193 ASP B CA 1
ATOM 3691 C C . ASP B 1 193 ? 4.406 21.625 24.734 1 98.12 193 ASP B C 1
ATOM 3693 O O . ASP B 1 193 ? 4.945 22.047 23.703 1 98.12 193 ASP B O 1
ATOM 3697 N N . GLU B 1 194 ? 3.197 21.859 25.047 1 98.19 194 GLU B N 1
ATOM 3698 C CA . GLU B 1 194 ? 2.291 22.438 24.062 1 98.19 194 GLU B CA 1
ATOM 3699 C C . GLU B 1 194 ? 2.729 23.844 23.672 1 98.19 194 GLU B C 1
ATOM 3701 O O . GLU B 1 194 ? 2.73 24.188 22.484 1 98.19 194 GLU B O 1
ATOM 3706 N N . SER B 1 195 ? 3.006 24.656 24.609 1 98.06 195 SER B N 1
ATOM 3707 C CA . SER B 1 195 ? 3.408 26.031 24.328 1 98.06 195 SER B CA 1
ATOM 3708 C C . SER B 1 195 ? 4.637 26.062 23.422 1 98.06 195 SER B C 1
ATOM 3710 O O . SER B 1 195 ? 4.68 26.844 22.469 1 98.06 195 SER B O 1
ATOM 3712 N N . LYS B 1 196 ? 5.613 25.25 23.766 1 98.38 196 LYS B N 1
ATOM 3713 C CA . LYS B 1 196 ? 6.816 25.156 22.953 1 98.38 196 LYS B CA 1
ATOM 3714 C C . LYS B 1 196 ? 6.492 24.656 21.547 1 98.38 196 LYS B C 1
ATOM 3716 O O . LYS B 1 196 ? 7.059 25.141 20.562 1 98.38 196 LYS B O 1
ATOM 3721 N N . PHE B 1 197 ? 5.637 23.703 21.5 1 98.75 197 PHE B N 1
ATOM 3722 C CA . PHE B 1 197 ? 5.242 23.141 20.219 1 98.75 197 PHE B CA 1
ATOM 3723 C C . PHE B 1 197 ? 4.617 24.219 19.328 1 98.75 197 PHE B C 1
ATOM 3725 O O . PHE B 1 197 ? 4.957 24.328 18.156 1 98.75 197 PHE B O 1
ATOM 3732 N N . PHE B 1 198 ? 3.73 25.031 19.875 1 98.5 198 PHE B N 1
ATOM 3733 C CA . PHE B 1 198 ? 3.076 26.078 19.094 1 98.5 198 PHE B CA 1
ATOM 3734 C C . PHE B 1 198 ? 4.082 27.141 18.672 1 98.5 198 PHE B C 1
ATOM 3736 O O . PHE B 1 198 ? 3.965 27.719 17.578 1 98.5 198 PHE B O 1
ATOM 3743 N N . GLU B 1 199 ? 5.039 27.406 19.5 1 98.38 199 GLU B N 1
ATOM 3744 C CA . GLU B 1 199 ? 6.102 28.344 19.141 1 98.38 199 GLU B CA 1
ATOM 3745 C C . GLU B 1 199 ? 6.906 27.828 17.953 1 98.38 199 GLU B C 1
ATOM 3747 O O . GLU B 1 199 ? 7.23 28.594 17.031 1 98.38 199 GLU B O 1
ATOM 3752 N N . VAL B 1 200 ? 7.199 26.562 18.016 1 98.5 200 VAL B N 1
ATOM 3753 C CA . VAL B 1 200 ? 7.934 25.922 16.938 1 98.5 200 VAL B CA 1
ATOM 3754 C C . VAL B 1 200 ? 7.121 26.016 15.641 1 98.5 200 VAL B C 1
ATOM 3756 O O . VAL B 1 200 ? 7.652 26.359 14.586 1 98.5 200 VAL B O 1
ATOM 3759 N N . LEU B 1 201 ? 5.836 25.719 15.688 1 98.69 201 LEU B N 1
ATOM 3760 C CA . LEU B 1 201 ? 4.984 25.781 14.5 1 98.69 201 LEU B CA 1
ATOM 3761 C C . LEU B 1 201 ? 4.953 27.188 13.938 1 98.69 201 LEU B C 1
ATOM 3763 O O . LEU B 1 201 ? 4.965 27.375 12.711 1 98.69 201 LEU B O 1
ATOM 3767 N N . LYS B 1 202 ? 4.859 28.188 14.828 1 98.25 202 LYS B N 1
ATOM 3768 C CA . LYS B 1 202 ? 4.867 29.578 14.375 1 98.25 202 LYS B CA 1
ATOM 3769 C C . LYS B 1 202 ? 6.152 29.906 13.625 1 98.25 202 LYS B C 1
ATOM 3771 O O . LYS B 1 202 ? 6.117 30.547 12.57 1 98.25 202 LYS B O 1
ATOM 3776 N N . GLY B 1 203 ? 7.262 29.484 14.203 1 98.12 203 GLY B N 1
ATOM 3777 C CA . GLY B 1 203 ? 8.531 29.656 13.523 1 98.12 203 GLY B CA 1
ATOM 3778 C C . GLY B 1 203 ? 8.586 28.984 12.164 1 98.12 203 GLY B C 1
ATOM 3779 O O . GLY B 1 203 ? 9.07 29.578 11.195 1 98.12 203 GLY B O 1
ATOM 3780 N N . ILE B 1 204 ? 8.078 27.797 12.07 1 98.44 204 ILE B N 1
ATOM 3781 C CA . ILE B 1 204 ? 8.055 27.031 10.828 1 98.44 204 ILE B CA 1
ATOM 3782 C C . ILE B 1 204 ? 7.191 27.75 9.789 1 98.44 204 ILE B C 1
ATOM 3784 O O . ILE B 1 204 ? 7.547 27.812 8.609 1 98.44 204 ILE B O 1
ATOM 3788 N N . SER B 1 205 ? 6.07 28.281 10.242 1 96.69 205 SER B N 1
ATOM 3789 C CA . SER B 1 205 ? 5.18 29 9.336 1 96.69 205 SER B CA 1
ATOM 3790 C C . SER B 1 205 ? 5.867 30.219 8.742 1 96.69 205 SER B C 1
ATOM 3792 O O . SER B 1 205 ? 5.605 30.578 7.59 1 96.69 205 SER B O 1
ATOM 3794 N N . LEU B 1 206 ? 6.766 30.828 9.445 1 95.69 206 LEU B N 1
ATOM 3795 C CA . LEU B 1 206 ? 7.473 32.031 9 1 95.69 206 LEU B CA 1
ATOM 3796 C C . LEU B 1 206 ? 8.633 31.656 8.078 1 95.69 206 LEU B C 1
ATOM 3798 O O . LEU B 1 206 ? 8.875 32.344 7.086 1 95.69 206 LEU B O 1
ATOM 3802 N N . LEU B 1 207 ? 9.281 30.562 8.359 1 95.94 207 LEU B N 1
ATOM 3803 C CA . LEU B 1 207 ? 10.477 30.172 7.629 1 95.94 207 LEU B CA 1
ATOM 3804 C C . LEU B 1 207 ? 10.125 29.297 6.422 1 95.94 207 LEU B C 1
ATOM 3806 O O . LEU B 1 207 ? 10.922 29.172 5.492 1 95.94 207 LEU B O 1
ATOM 3810 N N . ASP B 1 208 ? 9 28.562 6.535 1 95.62 208 ASP B N 1
ATOM 3811 C CA . ASP B 1 208 ? 8.477 27.672 5.508 1 95.62 208 ASP B CA 1
ATOM 3812 C C . ASP B 1 208 ? 9.336 26.406 5.383 1 95.62 208 ASP B C 1
ATOM 3814 O O . ASP B 1 208 ? 9.547 25.906 4.277 1 95.62 208 ASP B O 1
ATOM 3818 N N . TYR B 1 209 ? 9.992 26.078 6.402 1 98.56 209 TYR B N 1
ATOM 3819 C CA . TYR B 1 209 ? 10.656 24.781 6.465 1 98.56 209 TYR B CA 1
ATOM 3820 C C . TYR B 1 209 ? 10.805 24.312 7.906 1 98.56 209 TYR B C 1
ATOM 3822 O O . TYR B 1 209 ? 10.633 25.094 8.844 1 98.56 209 TYR B O 1
ATOM 3830 N N . CYS B 1 210 ? 11.094 23.031 8.086 1 98.75 210 CYS B N 1
ATOM 3831 C CA . CYS B 1 210 ? 11.336 22.438 9.391 1 98.75 210 CYS B CA 1
ATOM 3832 C C . CYS B 1 210 ? 12.508 21.469 9.344 1 98.75 210 CYS B C 1
ATOM 3834 O O . CYS B 1 210 ? 12.578 20.625 8.445 1 98.75 210 CYS B O 1
ATOM 3836 N N . LEU B 1 211 ? 13.414 21.719 10.188 1 98.38 211 LEU B N 1
ATOM 3837 C CA . LEU B 1 211 ? 14.445 20.719 10.477 1 98.38 211 LEU B CA 1
ATOM 3838 C C . LEU B 1 211 ? 14.133 19.969 11.758 1 98.38 211 LEU B C 1
ATOM 3840 O O . LEU B 1 211 ? 13.906 20.578 12.805 1 98.38 211 LEU B O 1
ATOM 3844 N N . SER B 1 212 ? 13.977 18.703 11.664 1 97.69 212 SER B N 1
ATOM 3845 C CA . SER B 1 212 ? 13.719 17.844 12.812 1 97.69 212 SER B CA 1
ATOM 3846 C C . SER B 1 212 ? 14.859 16.844 13.023 1 97.69 212 SER B C 1
ATOM 3848 O O . SER B 1 212 ? 15.242 16.141 12.102 1 97.69 212 SER B O 1
ATOM 3850 N N . LYS B 1 213 ? 15.312 16.844 14.211 1 96.94 213 LYS B N 1
ATOM 3851 C CA . LYS B 1 213 ? 16.438 15.977 14.539 1 96.94 213 LYS B CA 1
ATOM 3852 C C . LYS B 1 213 ? 16.125 15.078 15.734 1 96.94 213 LYS B C 1
ATOM 3854 O O . LYS B 1 213 ? 15.938 15.57 16.844 1 96.94 213 LYS B O 1
ATOM 3859 N N . GLU B 1 214 ? 16.016 13.812 15.516 1 96.5 214 GLU B N 1
ATOM 3860 C CA . GLU B 1 214 ? 15.93 12.742 16.5 1 96.5 214 GLU B CA 1
ATOM 3861 C C . GLU B 1 214 ? 14.672 12.859 17.344 1 96.5 214 GLU B C 1
ATOM 3863 O O . GLU B 1 214 ? 14.609 12.344 18.469 1 96.5 214 GLU B O 1
ATOM 3868 N N . GLU B 1 215 ? 13.68 13.555 16.875 1 97.12 215 GLU B N 1
ATOM 3869 C CA . GLU B 1 215 ? 12.438 13.719 17.625 1 97.12 215 GLU B CA 1
ATOM 3870 C C . GLU B 1 215 ? 11.539 12.492 17.484 1 97.12 215 GLU B C 1
ATOM 3872 O O . GLU B 1 215 ? 10.844 12.109 18.422 1 97.12 215 GLU B O 1
ATOM 3877 N N . HIS B 1 216 ? 11.523 11.914 16.266 1 95.25 216 HIS B N 1
ATOM 3878 C CA . HIS B 1 216 ? 10.734 10.711 16.031 1 95.25 216 HIS B CA 1
ATOM 3879 C C . HIS B 1 216 ? 11.523 9.453 16.344 1 95.25 216 HIS B C 1
ATOM 3881 O O . HIS B 1 216 ? 10.984 8.508 16.938 1 95.25 216 HIS B O 1
ATOM 3887 N N . GLU B 1 217 ? 12.727 9.453 15.977 1 92.69 217 GLU B N 1
ATOM 3888 C CA . GLU B 1 217 ? 13.633 8.32 16.141 1 92.69 217 GLU B CA 1
ATOM 3889 C C . GLU B 1 217 ? 15.07 8.789 16.375 1 92.69 217 GLU B C 1
ATOM 3891 O O . GLU B 1 217 ? 15.539 9.719 15.703 1 92.69 217 GLU B O 1
ATOM 3896 N N . LEU B 1 218 ? 15.734 8.102 17.328 1 94.06 218 LEU B N 1
ATOM 3897 C CA . LEU B 1 218 ? 17.125 8.445 17.594 1 94.06 218 LEU B CA 1
ATOM 3898 C C . LEU B 1 218 ? 18 8.164 16.375 1 94.06 218 LEU B C 1
ATOM 3900 O O . LEU B 1 218 ? 17.828 7.145 15.695 1 94.06 218 LEU B O 1
ATOM 3904 N N . GLY B 1 219 ? 18.859 9.086 15.984 1 92.19 219 GLY B N 1
ATOM 3905 C CA . GLY B 1 219 ? 19.797 8.891 14.898 1 92.19 219 GLY B CA 1
ATOM 3906 C C . GLY B 1 219 ? 19.281 9.367 13.555 1 92.19 219 GLY B C 1
ATOM 3907 O O . GLY B 1 219 ? 19.969 9.273 12.547 1 92.19 219 GLY B O 1
ATOM 3908 N N . VAL B 1 220 ? 18.078 9.93 13.555 1 92.25 220 VAL B N 1
ATOM 3909 C CA . VAL B 1 220 ? 17.484 10.352 12.289 1 92.25 220 VAL B CA 1
ATOM 3910 C C . VAL B 1 220 ? 17.375 11.875 12.25 1 92.25 220 VAL B C 1
ATOM 3912 O O . VAL B 1 220 ? 17.016 12.5 13.25 1 92.25 220 VAL B O 1
ATOM 3915 N N . ILE B 1 221 ? 17.719 12.453 11.109 1 95.06 221 ILE B N 1
ATOM 3916 C CA . ILE B 1 221 ? 17.562 13.875 10.859 1 95.06 221 ILE B CA 1
ATOM 3917 C C . ILE B 1 221 ? 16.828 14.094 9.539 1 95.06 221 ILE B C 1
ATOM 3919 O O . ILE B 1 221 ? 16.969 13.305 8.594 1 95.06 221 ILE B O 1
ATOM 3923 N N . ALA B 1 222 ? 15.945 15.094 9.523 1 96.94 222 ALA B N 1
ATOM 3924 C CA . ALA B 1 222 ? 15.164 15.344 8.312 1 96.94 222 ALA B CA 1
ATOM 3925 C C . ALA B 1 222 ? 14.836 16.828 8.18 1 96.94 222 ALA B C 1
ATOM 3927 O O . ALA B 1 222 ? 14.688 17.531 9.18 1 96.94 222 ALA B O 1
ATOM 3928 N N . ILE B 1 223 ? 14.727 17.297 6.949 1 98.62 223 ILE B N 1
ATOM 3929 C CA . ILE B 1 223 ? 14.312 18.656 6.629 1 98.62 223 ILE B CA 1
ATOM 3930 C C . ILE B 1 223 ? 13.164 18.625 5.625 1 98.62 223 ILE B C 1
ATOM 3932 O O . ILE B 1 223 ? 13.156 17.797 4.711 1 98.62 223 ILE B O 1
ATOM 3936 N N . ALA B 1 224 ? 12.164 19.469 5.844 1 98.81 224 ALA B N 1
ATOM 3937 C CA . ALA B 1 224 ? 10.969 19.406 5.004 1 98.81 224 ALA B CA 1
ATOM 3938 C C . ALA B 1 224 ? 10.469 20.812 4.656 1 98.81 224 ALA B C 1
ATOM 3940 O O . ALA B 1 224 ? 10.703 21.766 5.402 1 98.81 224 ALA B O 1
ATOM 3941 N N . VAL B 1 225 ? 9.805 20.922 3.5 1 98.88 225 VAL B N 1
ATOM 3942 C CA . VAL B 1 225 ? 9.094 22.125 3.068 1 98.88 225 VAL B CA 1
ATOM 3943 C C . VAL B 1 225 ? 7.664 21.766 2.664 1 98.88 225 VAL B C 1
ATOM 3945 O O . VAL B 1 225 ? 7.395 20.625 2.275 1 98.88 225 VAL B O 1
ATOM 3948 N N . PRO B 1 226 ? 6.762 22.719 2.797 1 98.5 226 PRO B N 1
ATOM 3949 C CA . PRO B 1 226 ? 5.391 22.438 2.357 1 98.5 226 PRO B CA 1
ATOM 3950 C C . PRO B 1 226 ? 5.242 22.484 0.838 1 98.5 226 PRO B C 1
ATOM 3952 O O . PRO B 1 226 ? 6.008 23.156 0.156 1 98.5 226 PRO B O 1
ATOM 3955 N N . VAL B 1 227 ? 4.406 21.703 0.324 1 98.06 227 VAL B N 1
ATOM 3956 C CA . VAL B 1 227 ? 3.969 21.781 -1.066 1 98.06 227 VAL B CA 1
ATOM 3957 C C . VAL B 1 227 ? 2.572 22.391 -1.142 1 98.06 227 VAL B C 1
ATOM 3959 O O . VAL B 1 227 ? 1.611 21.828 -0.612 1 98.06 227 VAL B O 1
ATOM 3962 N N . PHE B 1 228 ? 2.49 23.516 -1.82 1 96.06 228 PHE B N 1
ATOM 3963 C CA . PHE B 1 228 ? 1.229 24.234 -1.913 1 96.06 228 PHE B CA 1
ATOM 3964 C C . PHE B 1 228 ? 0.555 23.984 -3.256 1 96.06 228 PHE B C 1
ATOM 3966 O O . PHE B 1 228 ? 1.23 23.797 -4.27 1 96.06 228 PHE B O 1
ATOM 3973 N N . ASN B 1 229 ? -0.764 23.938 -3.162 1 93.12 229 ASN B N 1
ATOM 3974 C CA . ASN B 1 229 ? -1.484 23.953 -4.43 1 93.12 229 ASN B CA 1
ATOM 3975 C C . ASN B 1 229 ? -1.703 25.375 -4.934 1 93.12 229 ASN B C 1
ATOM 3977 O O . ASN B 1 229 ? -1.179 26.328 -4.352 1 93.12 229 ASN B O 1
ATOM 3981 N N . ALA B 1 230 ? -2.467 25.469 -6.031 1 89.31 230 ALA B N 1
ATOM 3982 C CA . ALA B 1 230 ? -2.688 26.766 -6.664 1 89.31 230 ALA B CA 1
ATOM 3983 C C . ALA B 1 230 ? -3.48 27.688 -5.75 1 89.31 230 ALA B C 1
ATOM 3985 O O . ALA B 1 230 ? -3.354 28.922 -5.84 1 89.31 230 ALA B O 1
ATOM 3986 N N . GLN B 1 231 ? -4.23 27.188 -4.805 1 90.69 231 GLN B N 1
ATOM 3987 C CA . GLN B 1 231 ? -5.07 27.969 -3.902 1 90.69 231 GLN B CA 1
ATOM 3988 C C . GLN B 1 231 ? -4.301 28.375 -2.646 1 90.69 231 GLN B C 1
ATOM 3990 O O . GLN B 1 231 ? -4.852 29.016 -1.756 1 90.69 231 GLN B O 1
ATOM 3995 N N . GLY B 1 232 ? -3.062 27.938 -2.531 1 91.19 232 GLY B N 1
ATOM 3996 C CA . GLY B 1 232 ? -2.244 28.312 -1.391 1 91.19 232 GLY B CA 1
ATOM 3997 C C . GLY B 1 232 ? -2.412 27.375 -0.203 1 91.19 232 GLY B C 1
ATOM 3998 O O . GLY B 1 232 ? -2.037 27.734 0.92 1 91.19 232 GLY B O 1
ATOM 3999 N N . GLN B 1 233 ? -3.023 26.297 -0.436 1 93.62 233 GLN B N 1
ATOM 4000 C CA . GLN B 1 233 ? -3.178 25.297 0.619 1 93.62 233 GLN B CA 1
ATOM 4001 C C . GLN B 1 233 ? -2.027 24.297 0.598 1 93.62 233 GLN B C 1
ATOM 4003 O O . GLN B 1 233 ? -1.62 23.828 -0.47 1 93.62 233 GLN B O 1
ATOM 4008 N N . ALA B 1 234 ? -1.479 24 1.797 1 96.81 234 ALA B N 1
ATOM 4009 C CA . ALA B 1 234 ? -0.458 22.969 1.888 1 96.81 234 ALA B CA 1
ATOM 4010 C C . ALA B 1 234 ? -1.076 21.578 1.748 1 96.81 234 ALA B C 1
ATOM 4012 O O . ALA B 1 234 ? -1.772 21.109 2.65 1 96.81 234 ALA B O 1
ATOM 4013 N N . ILE B 1 235 ? -0.785 20.875 0.688 1 96.06 235 ILE B N 1
ATOM 4014 C CA . ILE B 1 235 ? -1.445 19.609 0.415 1 96.06 235 ILE B CA 1
ATOM 4015 C C . ILE B 1 235 ? -0.487 18.453 0.704 1 96.06 235 ILE B C 1
ATOM 4017 O O . ILE B 1 235 ? -0.901 17.297 0.764 1 96.06 235 ILE B O 1
ATOM 4021 N N . ALA B 1 236 ? 0.765 18.734 0.807 1 98.19 236 ALA B N 1
ATOM 4022 C CA . ALA B 1 236 ? 1.799 17.75 1.1 1 98.19 236 ALA B CA 1
ATOM 4023 C C . ALA B 1 236 ? 3.072 18.422 1.604 1 98.19 236 ALA B C 1
ATOM 4025 O O . ALA B 1 236 ? 3.141 19.641 1.696 1 98.19 236 ALA B O 1
ATOM 4026 N N . ALA B 1 237 ? 3.973 17.625 2.021 1 98.69 237 ALA B N 1
ATOM 4027 C CA . ALA B 1 237 ? 5.32 18.062 2.373 1 98.69 237 ALA B CA 1
ATOM 4028 C C . ALA B 1 237 ? 6.375 17.281 1.593 1 98.69 237 ALA B C 1
ATOM 4030 O O . ALA B 1 237 ? 6.203 16.094 1.329 1 98.69 237 ALA B O 1
ATOM 4031 N N . LEU B 1 238 ? 7.344 17.984 1.192 1 98.56 238 LEU B N 1
ATOM 4032 C CA . LEU B 1 238 ? 8.531 17.422 0.561 1 98.56 238 LEU B CA 1
ATOM 4033 C C . LEU B 1 238 ? 9.703 17.391 1.536 1 98.56 238 LEU B C 1
ATOM 4035 O O . LEU B 1 238 ? 10.016 18.391 2.168 1 98.56 238 LEU B O 1
ATOM 4039 N N . ASN B 1 239 ? 10.328 16.172 1.653 1 97.94 239 ASN B N 1
ATOM 4040 C CA . ASN B 1 239 ? 11.383 16.141 2.658 1 97.94 239 ASN B CA 1
ATOM 4041 C C . ASN B 1 239 ? 12.586 15.336 2.18 1 97.94 239 ASN B C 1
ATOM 4043 O O . ASN B 1 239 ? 12.5 14.625 1.177 1 97.94 239 ASN B O 1
ATOM 4047 N N . CYS B 1 240 ? 13.656 15.555 2.877 1 96.56 240 CYS B N 1
ATOM 4048 C CA . CYS B 1 240 ? 14.875 14.766 2.836 1 96.56 240 CYS B CA 1
ATOM 4049 C C . CYS B 1 240 ? 15.172 14.141 4.195 1 96.56 240 CYS B C 1
ATOM 4051 O O . CYS B 1 240 ? 15.125 14.836 5.219 1 96.56 240 CYS B O 1
ATOM 4053 N N . MET B 1 241 ? 15.391 12.867 4.152 1 91.62 241 MET B N 1
ATOM 4054 C CA . MET B 1 241 ? 15.703 12.156 5.395 1 91.62 241 MET B CA 1
ATOM 4055 C C . MET B 1 241 ? 17.094 11.531 5.328 1 91.62 241 MET B C 1
ATOM 4057 O O . MET B 1 241 ? 17.516 11.062 4.273 1 91.62 241 MET B O 1
ATOM 4061 N N . SER B 1 242 ? 17.75 11.531 6.477 1 89.69 242 SER B N 1
ATOM 4062 C CA . SER B 1 242 ? 19.062 10.906 6.562 1 89.69 242 SER B CA 1
ATOM 4063 C C . SER B 1 242 ? 19.406 10.523 8 1 89.69 242 SER B C 1
ATOM 4065 O O . SER B 1 242 ? 18.547 10.586 8.883 1 89.69 242 SER B O 1
ATOM 4067 N N . GLN B 1 243 ? 20.578 10.023 8.141 1 90.31 243 GLN B N 1
ATOM 4068 C CA . GLN B 1 243 ? 21.109 9.703 9.469 1 90.31 243 GLN B CA 1
ATOM 4069 C C . GLN B 1 243 ? 21.984 10.836 9.992 1 90.31 243 GLN B C 1
ATOM 4071 O O . GLN B 1 243 ? 22.719 11.469 9.234 1 90.31 243 GLN B O 1
ATOM 4076 N N . THR B 1 244 ? 21.891 10.984 11.297 1 91.44 244 THR B N 1
ATOM 4077 C CA . THR B 1 244 ? 22.641 12.078 11.914 1 91.44 244 THR B CA 1
ATOM 4078 C C . THR B 1 244 ? 24.141 11.859 11.766 1 91.44 244 THR B C 1
ATOM 4080 O O . THR B 1 244 ? 24.906 12.812 11.781 1 91.44 244 THR B O 1
ATOM 4083 N N . ASN B 1 245 ? 24.547 10.625 11.594 1 89.5 245 ASN B N 1
ATOM 4084 C CA . ASN B 1 245 ? 25.969 10.32 11.453 1 89.5 245 ASN B CA 1
ATOM 4085 C C . ASN B 1 245 ? 26.438 10.484 10.008 1 89.5 245 ASN B C 1
ATOM 4087 O O . ASN B 1 245 ? 27.641 10.461 9.734 1 89.5 245 ASN B O 1
ATOM 4091 N N . ARG B 1 246 ? 25.578 10.773 9.148 1 88.19 246 ARG B N 1
ATOM 4092 C CA . ARG B 1 246 ? 25.906 10.867 7.734 1 88.19 246 ARG B CA 1
ATOM 4093 C C . ARG B 1 246 ? 25.828 12.312 7.25 1 88.19 246 ARG B C 1
ATOM 4095 O O . ARG B 1 246 ? 26.609 12.727 6.387 1 88.19 246 ARG B O 1
ATOM 4102 N N . VAL B 1 247 ? 24.844 13 7.68 1 91.81 247 VAL B N 1
ATOM 4103 C CA . VAL B 1 247 ? 24.609 14.344 7.168 1 91.81 247 VAL B CA 1
ATOM 4104 C C . VAL B 1 247 ? 24.547 15.336 8.328 1 91.81 247 VAL B C 1
ATOM 4106 O O . VAL B 1 247 ? 23.938 15.047 9.359 1 91.81 247 VAL B O 1
ATOM 4109 N N . GLN B 1 248 ? 25.156 16.469 8.078 1 93.44 248 GLN B N 1
ATOM 4110 C CA . GLN B 1 248 ? 25.141 17.547 9.062 1 93.44 248 GLN B CA 1
ATOM 4111 C C . GLN B 1 248 ? 23.984 18.516 8.797 1 93.44 248 GLN B C 1
ATOM 4113 O O . GLN B 1 248 ? 23.547 18.672 7.656 1 93.44 248 GLN B O 1
ATOM 4118 N N . GLU B 1 249 ? 23.609 19.172 9.844 1 96.06 249 GLU B N 1
ATOM 4119 C CA . GLU B 1 249 ? 22.516 20.125 9.758 1 96.06 249 GLU B CA 1
ATOM 4120 C C . GLU B 1 249 ? 22.812 21.219 8.742 1 96.06 249 GLU B C 1
ATOM 4122 O O . GLU B 1 249 ? 21.938 21.609 7.969 1 96.06 249 GLU B O 1
ATOM 4127 N N . ASP B 1 250 ? 24 21.672 8.742 1 96.69 250 ASP B N 1
ATOM 4128 C CA . ASP B 1 250 ? 24.375 22.766 7.863 1 96.69 250 ASP B CA 1
ATOM 4129 C C . ASP B 1 250 ? 24.234 22.375 6.395 1 96.69 250 ASP B C 1
ATOM 4131 O O . ASP B 1 250 ? 23.828 23.203 5.566 1 96.69 250 ASP B O 1
ATOM 4135 N N . TYR B 1 251 ? 24.562 21.188 6.098 1 97 251 TYR B N 1
ATOM 4136 C CA . TYR B 1 251 ? 24.422 20.703 4.73 1 97 251 TYR B CA 1
ATOM 4137 C C . TYR B 1 251 ? 22.953 20.703 4.305 1 97 251 TYR B C 1
ATOM 4139 O O . TYR B 1 251 ? 22.625 21.109 3.191 1 97 251 TYR B O 1
ATOM 4147 N N . LEU B 1 252 ? 22.125 20.266 5.211 1 97.62 252 LEU B N 1
ATOM 4148 C CA . LEU B 1 252 ? 20.688 20.219 4.91 1 97.62 252 LEU B CA 1
ATOM 4149 C C . LEU B 1 252 ? 20.141 21.625 4.676 1 97.62 252 LEU B C 1
ATOM 4151 O O . LEU B 1 252 ? 19.391 21.844 3.717 1 97.62 252 LEU B O 1
ATOM 4155 N N . VAL B 1 253 ? 20.578 22.562 5.453 1 97.81 253 VAL B N 1
ATOM 4156 C CA . VAL B 1 253 ? 20.016 23.906 5.395 1 97.81 253 VAL B CA 1
ATOM 4157 C C . VAL B 1 253 ? 20.609 24.672 4.215 1 97.81 253 VAL B C 1
ATOM 4159 O O . VAL B 1 253 ? 19.906 25.375 3.492 1 97.81 253 VAL B O 1
ATOM 4162 N N . GLN B 1 254 ? 21.828 24.438 3.941 1 98 254 GLN B N 1
ATOM 4163 C CA . GLN B 1 254 ? 22.531 25.281 2.967 1 98 254 GLN B CA 1
ATOM 4164 C C . GLN B 1 254 ? 22.438 24.688 1.564 1 98 254 GLN B C 1
ATOM 4166 O O . GLN B 1 254 ? 22.391 25.422 0.575 1 98 254 GLN B O 1
ATOM 4171 N N . GLN B 1 255 ? 22.422 23.375 1.492 1 97.75 255 GLN B N 1
ATOM 4172 C CA . GLN B 1 255 ? 22.5 22.75 0.179 1 97.75 255 GLN B CA 1
ATOM 4173 C C . GLN B 1 255 ? 21.172 22.078 -0.192 1 97.75 255 GLN B C 1
ATOM 4175 O O . GLN B 1 255 ? 20.719 22.172 -1.334 1 97.75 255 GLN B O 1
ATOM 4180 N N . ILE B 1 256 ? 20.547 21.453 0.746 1 98.19 256 ILE B N 1
ATOM 4181 C CA . ILE B 1 256 ? 19.391 20.641 0.426 1 98.19 256 ILE B CA 1
ATOM 4182 C C . ILE B 1 256 ? 18.125 21.516 0.424 1 98.19 256 ILE B C 1
ATOM 4184 O O . ILE B 1 256 ? 17.266 21.359 -0.44 1 98.19 256 ILE B O 1
ATOM 4188 N N . LEU B 1 257 ? 18.031 22.438 1.357 1 98.62 257 LEU B N 1
ATOM 4189 C CA . LEU B 1 257 ? 16.844 23.266 1.512 1 98.62 257 LEU B CA 1
ATOM 4190 C C . LEU B 1 257 ? 16.547 24.031 0.229 1 98.62 257 LEU B C 1
ATOM 4192 O O . LEU B 1 257 ? 15.406 24.047 -0.238 1 98.62 257 LEU B O 1
ATOM 4196 N N . PRO B 1 258 ? 17.531 24.641 -0.442 1 98.56 258 PRO B N 1
ATOM 4197 C CA . PRO B 1 258 ? 17.219 25.328 -1.699 1 98.56 258 PRO B CA 1
ATOM 4198 C C . PRO B 1 258 ? 16.672 24.391 -2.77 1 98.56 258 PRO B C 1
ATOM 4200 O O . PRO B 1 258 ? 15.781 24.766 -3.531 1 98.56 258 PRO B O 1
ATOM 4203 N N . LEU B 1 259 ? 17.156 23.172 -2.783 1 98.5 259 LEU B N 1
ATOM 4204 C CA . LEU B 1 259 ? 16.672 22.188 -3.738 1 98.5 259 LEU B CA 1
ATOM 4205 C C . LEU B 1 259 ? 15.234 21.797 -3.438 1 98.5 259 LEU B C 1
ATOM 4207 O O . LEU B 1 259 ? 14.414 21.656 -4.355 1 98.5 259 LEU B O 1
ATOM 4211 N N . LEU B 1 260 ? 14.922 21.641 -2.146 1 98.69 260 LEU B N 1
ATOM 4212 C CA . LEU B 1 260 ? 13.57 21.297 -1.731 1 98.69 260 LEU B CA 1
ATOM 4213 C C . LEU B 1 260 ? 12.594 22.406 -2.111 1 98.69 260 LEU B C 1
ATOM 4215 O O . LEU B 1 260 ? 11.516 22.141 -2.652 1 98.69 260 LEU B O 1
ATOM 4219 N N . ARG B 1 261 ? 12.984 23.641 -1.84 1 98.31 261 ARG B N 1
ATOM 4220 C CA . ARG B 1 261 ? 12.125 24.781 -2.131 1 98.31 261 ARG B CA 1
ATOM 4221 C C . ARG B 1 261 ? 11.859 24.906 -3.629 1 98.31 261 ARG B C 1
ATOM 4223 O O . ARG B 1 261 ? 10.719 25.109 -4.047 1 98.31 261 ARG B O 1
ATOM 4230 N N . ASN B 1 262 ? 12.922 24.75 -4.391 1 97.94 262 ASN B N 1
ATOM 4231 C CA . ASN B 1 262 ? 12.773 24.812 -5.844 1 97.94 262 ASN B CA 1
ATOM 4232 C C . ASN B 1 262 ? 11.852 23.719 -6.367 1 97.94 262 ASN B C 1
ATOM 4234 O O . ASN B 1 262 ? 10.992 23.969 -7.207 1 97.94 262 ASN B O 1
ATOM 4238 N N . THR B 1 263 ? 12.039 22.547 -5.875 1 97.88 263 THR B N 1
ATOM 4239 C CA . THR B 1 263 ? 11.227 21.406 -6.309 1 97.88 263 THR B CA 1
ATOM 4240 C C . THR B 1 263 ? 9.773 21.594 -5.895 1 97.88 263 THR B C 1
ATOM 4242 O O . THR B 1 263 ? 8.859 21.328 -6.68 1 97.88 263 THR B O 1
ATOM 4245 N N . ALA B 1 264 ? 9.539 22.047 -4.656 1 97.88 264 ALA B N 1
ATOM 4246 C CA . ALA B 1 264 ? 8.18 22.312 -4.188 1 97.88 264 ALA B CA 1
ATOM 4247 C C . ALA B 1 264 ? 7.48 23.344 -5.07 1 97.88 264 ALA B C 1
ATOM 4249 O O . ALA B 1 264 ? 6.293 23.203 -5.375 1 97.88 264 ALA B O 1
ATOM 4250 N N . ASN B 1 265 ? 8.227 24.312 -5.5 1 96.12 265 ASN B N 1
ATOM 4251 C CA . ASN B 1 265 ? 7.68 25.344 -6.379 1 96.12 265 ASN B CA 1
ATOM 4252 C C . ASN B 1 265 ? 7.328 24.766 -7.754 1 96.12 265 ASN B C 1
ATOM 4254 O O . ASN B 1 265 ? 6.293 25.109 -8.328 1 96.12 265 ASN B O 1
ATOM 4258 N N . GLU B 1 266 ? 8.18 23.953 -8.289 1 95.62 266 GLU B N 1
ATOM 4259 C CA . GLU B 1 266 ? 7.914 23.312 -9.578 1 95.62 266 GLU B CA 1
ATOM 4260 C C . GLU B 1 266 ? 6.68 22.422 -9.5 1 95.62 266 GLU B C 1
ATOM 4262 O O . GLU B 1 266 ? 5.879 22.375 -10.43 1 95.62 266 GLU B O 1
ATOM 4267 N N . LEU B 1 267 ? 6.578 21.703 -8.406 1 95.19 267 LEU B N 1
ATOM 4268 C CA . LEU B 1 267 ? 5.422 20.844 -8.211 1 95.19 267 LEU B CA 1
ATOM 4269 C C . LEU B 1 267 ? 4.133 21.656 -8.164 1 95.19 267 LEU B C 1
ATOM 4271 O O . LEU B 1 267 ? 3.104 21.219 -8.695 1 95.19 267 LEU B O 1
ATOM 4275 N N . ARG B 1 268 ? 4.195 22.781 -7.516 1 92.38 268 ARG B N 1
ATOM 4276 C CA . ARG B 1 268 ? 3.037 23.656 -7.414 1 92.38 268 ARG B CA 1
ATOM 4277 C C . ARG B 1 268 ? 2.475 23.984 -8.797 1 92.38 268 ARG B C 1
ATOM 4279 O O . ARG B 1 268 ? 1.258 24.062 -8.969 1 92.38 268 ARG B O 1
ATOM 4286 N N . ASN B 1 269 ? 3.332 24.031 -9.766 1 89.38 269 ASN B N 1
ATOM 4287 C CA . ASN B 1 269 ? 2.945 24.422 -11.117 1 89.38 269 ASN B CA 1
ATOM 4288 C C . ASN B 1 269 ? 2.283 23.281 -11.875 1 89.38 269 ASN B C 1
ATOM 4290 O O . ASN B 1 269 ? 1.626 23.5 -12.891 1 89.38 269 ASN B O 1
ATOM 4294 N N . VAL B 1 270 ? 2.516 22.125 -11.398 1 86.06 270 VAL B N 1
ATOM 4295 C CA . VAL B 1 270 ? 2.023 20.984 -12.18 1 86.06 270 VAL B CA 1
ATOM 4296 C C . VAL B 1 270 ? 0.88 20.297 -11.438 1 86.06 270 VAL B C 1
ATOM 4298 O O . VAL B 1 270 ? 0.259 19.375 -11.969 1 86.06 270 VAL B O 1
ATOM 4301 N N . ILE B 1 271 ? 0.595 20.734 -10.258 1 83.75 271 ILE B N 1
ATOM 4302 C CA . ILE B 1 271 ? -0.483 20.141 -9.484 1 83.75 271 ILE B CA 1
ATOM 4303 C C . ILE B 1 271 ? -1.748 20.984 -9.617 1 83.75 271 ILE B C 1
ATOM 4305 O O . ILE B 1 271 ? -1.688 22.219 -9.547 1 83.75 271 ILE B O 1
#

Sequence (542 aa):
MPSLDAFLEHPNSHEKIRQEDYIAGLAKGLALLEAFGTDRQRLNVTQVAERTGISRTAARRYLKTLKYLGYLETDEHYFWLTHRVLRFSSSYLSSAHLPKVAQSFLNLLCAQTSLTFSIVVLDDNEVVPIARSYLPQQDNLRVSPYGMHLGNRLPAHATSTGKVLLAALPEEAQHTWVKNYGLKRLTPFTIVDESKFFEVLKGISLLDYCLSKEEHELGVIAIAVPVFNAQGQAIAALNCMSQTNRVQEDYLVQQILPLLRNTANELRNVIMPSLDAFLEHPNSHEKIRQEDYIAGLAKGLALLEAFGTDRQRLNVTQVAERTGISRTAARRYLKTLKYLGYLETDEHYFWLTHRVLRFSSSYLSSAHLPKVAQSFLNLLCAQTSLTFSIVVLDDNEVVPIARSYLPQQDNLRVSPYGMHLGNRLPAHATSTGKVLLAALPEEAQHTWVKNYGLKRLTPFTIVDESKFFEVLKGISLLDYCLSKEEHELGVIAIAVPVFNAQGQAIAALNCMSQTNRVQEDYLVQQILPLLRNTANELRNVI

Solvent-accessible surface area (backbone atoms only — not comparable to full-atom values): 28196 Å² total; per-residue (Å²): 120,87,68,92,80,44,68,43,64,35,90,83,81,61,35,68,40,50,52,90,41,50,49,61,55,30,54,51,46,53,47,51,58,60,66,40,22,62,95,30,45,61,39,32,48,65,56,48,12,68,75,62,72,47,51,56,70,55,33,44,24,50,52,51,35,37,34,47,72,47,41,29,46,66,83,86,61,37,34,29,70,34,75,57,38,19,54,45,30,26,24,36,55,48,34,41,63,65,40,45,68,44,41,63,56,26,38,51,50,20,74,75,65,65,43,32,26,35,38,29,30,79,54,91,66,23,25,28,35,61,31,63,28,60,46,39,76,83,58,59,74,60,71,48,78,51,54,92,51,75,25,39,76,40,58,16,85,38,34,21,44,25,39,36,54,48,28,67,42,57,68,69,55,42,51,51,48,43,71,74,64,56,52,78,76,67,34,97,58,28,69,53,50,64,71,61,44,53,52,51,27,53,51,25,52,74,69,54,37,27,79,31,64,23,16,58,41,84,58,34,30,30,39,16,29,53,24,36,41,82,85,68,46,69,71,32,18,40,34,39,52,49,39,52,91,76,49,54,71,64,51,44,60,70,59,44,42,60,53,50,53,53,50,30,54,55,47,25,74,75,91,119,86,69,94,79,44,67,42,62,35,88,84,82,61,35,68,40,49,52,90,43,49,50,62,56,30,53,53,44,53,49,49,59,60,65,41,22,62,96,28,46,62,41,33,49,65,57,48,11,66,74,64,71,50,53,54,69,56,34,44,24,49,52,50,35,36,34,48,74,46,41,28,48,66,80,88,61,38,35,31,69,36,76,55,40,20,54,45,30,26,24,36,56,49,35,40,65,66,40,43,67,44,43,61,57,25,39,51,51,18,74,75,66,65,41,33,27,37,37,30,32,81,54,91,66,22,26,28,36,61,31,64,26,58,46,40,77,83,59,60,70,65,68,48,79,51,54,90,50,74,26,40,77,39,58,16,84,37,33,20,46,25,39,34,54,49,29,66,44,55,68,70,56,42,53,51,49,44,72,74,65,56,51,78,73,67,33,96,59,28,68,53,50,64,70,59,43,53,51,51,27,54,51,25,53,74,69,55,38,25,78,32,64,25,16,58,41,83,58,32,30,28,39,15,29,53,25,38,42,84,85,68,46,68,69,32,18,40,34,41,52,49,39,52,91,78,49,55,70,65,53,45,60,69,59,44,42,59,53,50,53,53,49,29,52,54,46,26,73,74,90

Nearest PDB structures (foldseek):
  5hpi-assembly1_A  TM=9.419E-01  e=4.727E-28  Acinetobacter baylyi ADP1
  8ejv-assembly1_B  TM=9.452E-01  e=4.194E-28  Pseudomonas putida KT2440
  8ejv-assembly1_A  TM=9.354E-01  e=3.722E-28  Pseudomonas putida KT2440
  8eju-assembly1_A  TM=9.361E-01  e=1.158E-27  Pseudomonas putida KT2440
  2ia2-assembly3_B  TM=6.750E-01  e=1.759E-27  Rhodococcus jostii RHA1

pLDDT: mean 91.19, std 12.13, range [34.91, 98.88]

Secondary structure (DSSP, 8-state):
---TTPEEE-TTT--EEEGGG--HHHHHHHHHHHT-BTTBS-B-HHHHHHHHT--HHHHHHHHHHHHHHTSEEESSS-EEE-GGGHHHHHHHHTT-HHHHHHHHHHHHHHHHHS-EEEEEEEETTEEEEEEE----TT------TT---TT--EEGGGSHHHHHHHHTS-HHHHHHHHHHH-----STT----HHHHHHHHHHHHHHT-EEEESSSSTTEEEEEEEEE-TTS-EEEEEEEEEETTT--HHHIIIIIHHHHHHHHHHHHHH-/---TTPEEE-TTT--EEEGGG--HHHHHHHHHHHT-BTTBS-B-HHHHHHHHT--HHHHHHHHHHHHHTTSEEESSS-EEE-GGGHHHHHHHHTT-HHHHHHHHHHHHHHHHHS-EEEEEEEETTEEEEEEE----TT------TT---TT--EEGGGSHHHHHHHHTS-HHHHHHHHHHH-----STT----HHHHHHHHHHHHHHT-EEEESSSSTTEEEEEEEEE-TTS-EEEEEEEEEETTT--HHHIIIIIHHHHHHHHHHHHHH-

InterPro domains:
  IPR005471 Transcription regulator IclR, N-terminal [PF09339] (26-75)
  IPR005471 Transcription regulator IclR, N-terminal [PS51077] (23-83)
  IPR005471 Transcription regulator IclR, N-terminal [SM00346] (23-111)
  IPR012794 Beta-ketoadipate transcriptional regulator, PcaR/PcaU/PobR [TIGR02431] (20-270)
  IPR014757 Transcription regulator IclR, C-terminal [PF01614] (91-267)
  IPR014757 Transcription regulator IclR, C-terminal [PS51078] (84-271)
  IPR029016 GAF-like domain superfamily [G3DSA:3.30.450.40] (94-270)
  IPR036388 Winged helix-like DNA-binding domain superfamily [G3DSA:1.10.10.10] (10-82)
  IPR036390 Winged helix DNA-binding domain superfamily [SSF46785] (25-94)
  IPR050707 HTH-type Transcriptional Regulators in Metabolic Pathways [PTHR30136] (19-268)

Organism: Acinetobacter pittii (strain PHEA-2) (NCBI:txid871585)

Radius of gyration: 23.98 Å; Cα contacts (8 Å, |Δi|>4): 1028; chains: 2; bounding box: 66×62×55 Å

Foldseek 3Di:
DPPQADWDADPQPRDIDRPVPDDVLVVLLVQLLVLADDVRFKDFLVSSCVRSVHDSVSSVVSQVVCVVVPQWDDPVGIIGGDCVVVVVLCVCLVDPDLQVVCAVLQQVLCVVPVFKKFKWFDDQQWIFTSHIYDHRPPQCCVPPPVDDDGGDTFGLLQDFFSLLQLLLDPPVVNVVSCVVPAQDAQDPPADRDPVVSVVQSPVCNVVQKDWGACRRHHQKIKMKGFQAAPVGHGGIIMMTIGGCVPDPPCCCVPPVVVSRVVSSVVSNVVD/DPPQADWDADPQPRDIDRPVPDDVLVVLLVQLLVLADDVRFKDFLVSSCVRSVHDSVSSVVSQVVCVVVPQWDDPVGIIGGDCVVVVVLCVCLVDPDLQVVCAVLQQVLCVVPVFKKFKWFDDQQWIFTSHIYDHRPPCCCVPDPVDDDGGDTFGLLQDFFSLLQLLLDDPVVNVVSCVVPAQDFQDPPADRDPVVSNVQSPVCNVVQKDWGACRRHHQKIKMKGFQAAPVGHGGIIMMTIGGCVPDPPCCCVPPVVVSRVVSSVVSNVVD